Protein 3JV6 (pdb70)

GO terms:
  GO:0000978 RNA polymerase II cis-regulatory region sequence-specific DNA binding (F, IDA)
  GO:0045892 negative regulation of DNA-templated transcription (P, IDA)
  GO:0032922 circadian regulation of 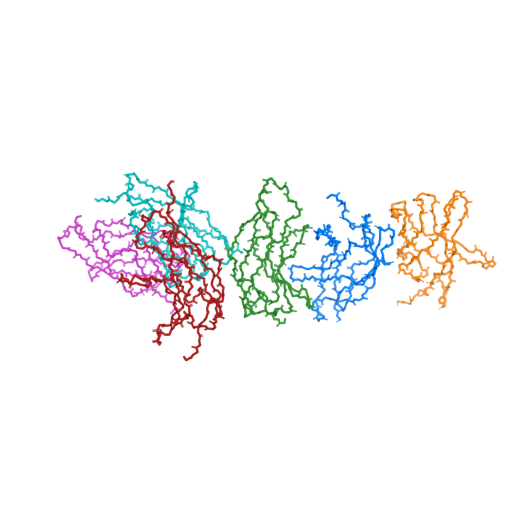gene expression (P, IMP)
  GO:0005515 protein binding (F, IPI)
  GO:0005634 nucleus (C, IDA)
  GO:0038061 non-canonical NF-kappaB signal transduction (P, IDA)
  GO:0005829 cytosol (C, IDA)
  GO:0003677 DNA binding (F, IDA)
  GO:0003700 DNA-binding transcription factor activity (F, IDA)
  GO:0042088 T-helper 1 type immune response (P, IMP)
  GO:0043011 myeloid dendritic cell differentiation (P, IMP)
  GO:0045063 T-helper 1 cell differentiation (P, IMP)
  GO:0019882 antigen processing and presentation (P, IMP)
  GO:0042802 identical protein binding (F, IPI)
  GO:0045202 synapse (C, IDA)
  GO:0045202 synapse (C, IEP)

B-factor: mean 74.11, std 22.83, range [18.7, 140.0]

CATH classification: 2.60.40.10

Sequence (621 aa):
TSELRICRINKESGPCTGGEELYLLCDKVQKEDISVVFSTASWEGRADFSQADVHRQIAIVFKTPPYEDLEISEPVTVNVFLQRLTDGVCSEPLPFTYLPRASNLKISRMDKTAGSVRGGDEVYLLCDKVQKDDIEVRFYEDDENGWQAFGDFSPTDVHKQYAIVFRTPPYHKMKIERPVTVFLQLKRKRGGDVSDSKQFTYYPVVEDTSELRICRINKESGPCTGGEELYLLCDKVQKEDISVVFSTASWEGRADFSQADVHRQIAIVFKTPPYEDLEISEPVTVNVFLQRLTDGVCSEPLPFTYLPRASNLKISRMDKTAGSVRGGDEVYLLCDKVQKDDIEVRFYEDDENGWQAFGDFSPTDVHKQYAIVFRTPPYHKMKIERPVTVFLQLKRKRGGDVSDSKQFTYYPVVETSELRICRINKESGPCTGGEELYLLCDKVQKEDISVVFSTASWEGRADFSQADVHRQIAIVFKTPPYEDLEISEPVTVNVFLQRLTDGVCSEPLPFTYLPRASNLKISRMDKTAGSVRGGDEVYLLCDKVQKDDIEVRFYEDDENGWQAFGDFSPTDVHKQYAIVFRTPPYHKMKIERPVTVFLQLKRKRGGDVSDSKQFTYYPVV

Foldseek 3Di:
DDDFFWPDKPDAEEALQWFAKIKTFIPADQLVWKWKWKDDPPDIDTWDDHSVQCPPRTMGITIGDHHPDNADDAKAKTWIWMATDVHRDIHGTDIHIHDHD/DDAKAWDDKQDFEEALQWFAKIKTFIAFDQLPFKWKKKFAPDPVTDIDTWADHSVQCPPRTMGITITHHHPDQQDDAWDKIWMWMATNVPRHTYPIDMHIHGHPDDD/DDAFEWDDKPAAEEALQWFAKIKTFIDADQLVWKWKWKDDPPDIDTWDAHSVQCPPRTMGITIGDHHPDLADDAKAKTWMWMATRVVRDIHHTDIHIHDHD/DDAKAWDDKPDQEDALQKFDKMKTFIAFDQLVFKWKKWFADDDVTDIDTWDDHSVQAPPRTIGITMTHHHPPLADDAKDKTWMWMATNPPGHTYPIDIHIHGRDDD/DDAFFWDDKPAAEEALQKFAKIKTFIDADQLVWKWKWKDDPPDIDTWDDHSVQCPPRTMGITIGDHHPDNADPAKAKIWIWMATRVVRDIHGTDIHIHDHD/DDAKEWDDKQDFEEALQWFAKIKTFIAFDQLPFKWKKKAAPDDVRDIDTWDDHSVQCPPRTMHITITHHHPDQQDDAWDKIWMWMATNVPRHTYPIDMHIHGHDD

Radius of gyration: 36.07 Å; Cα contacts (8 Å, |Δi|>4): 1555; chains: 6; bounding box: 84×68×112 Å

Secondary structure (DSSP, 8-state):
-----EEEES-SEEETT---EEEEEESS--TTS-EEEEE-SS-EEE-B--GGG-GGGSEEEEEPPPPS-TT-SS-EEEEEEEE-SSS--B---EEEEEE--/-PPB-EEEES-SEEETT---EEEEEESS--TTTEEEEEE-TTTT--EEE-B--GGGEETTTEEEEEPPPPS-SS-SS-EEEEEEEEESSS--BB--EEEEEE-----/-----EEEES-SEEETT---EEEEEES---TTS-EEEEE-SS-EEE-B--GGGBGGGSEEEEEPPPPS-TT-SS-EEEEEEEE-SSS--B---EEEEEE--/-----EEEES-SEEESS---EEEEEES---TTTEEEEEE--SSS--EEE-B--STTEETTTEEEEEPPPPS-SS-SS-EEEEEEEEESSS--B---EEEEEE----/-----EEEES-SEEETT---EEEEEESS--TTS-EEEEE-SS-EEE-B--GGG-GGGSEEEEEPPPPS-S--SS-EEEEEEEE-SSS--B---EEEEEE--/-PPB-EEEES-SEEETT---EEEEEES---TTTEEEEEE-SSSS--EEE-B--GGGEETTTEEEEEPPPPS-S--SS-EEEEEEEEESSS--BB--EEEEEEPP-

Nearest PDB structures (foldseek):
  3jv6-assembly3_E  TM=1.010E+00  e=1.784E-20  Mus musculus
  1k3z-assembly1_B  TM=9.871E-01  e=4.306E-15  Mus musculus
  1ikn-assembly1_A  TM=9.882E-01  e=6.979E-15  Mus musculus
  1nfi-assembly1_A  TM=9.845E-01  e=1.016E-14  Homo sapiens
  8u9l-assembly4_O  TM=9.820E-01  e=1.647E-14  Mus musculus

Solvent-accessible surface area: 32705 Å² total; per-residue (Å²): 190,78,114,20,109,10,54,79,28,24,93,133,47,3,52,0,71,15,42,38,74,0,10,0,5,0,26,147,11,87,118,99,14,11,11,0,0,0,9,46,103,58,9,20,10,96,11,104,43,61,100,92,32,12,20,89,66,3,1,0,5,3,100,2,12,74,24,86,62,84,150,23,96,121,79,35,88,4,67,0,23,0,8,40,109,113,57,12,17,11,9,128,67,59,96,2,31,0,55,45,228,147,53,128,11,108,2,32,84,27,27,85,72,47,3,10,0,149,16,33,35,47,1,10,1,2,0,31,90,5,87,99,81,36,5,30,0,37,1,18,21,122,86,168,102,47,32,94,17,84,9,106,41,60,62,119,34,12,26,99,63,47,2,0,7,4,114,2,11,69,15,93,116,80,182,13,145,172,84,35,69,0,85,0,18,0,56,50,133,213,52,36,76,69,2,136,42,89,119,3,33,0,101,31,56,111,149,200,168,72,105,21,80,0,28,27,28,27,84,95,53,4,57,0,68,16,38,40,75,0,9,1,2,0,30,108,11,92,102,105,15,11,10,0,0,0,12,41,109,51,9,15,9,94,11,102,41,63,92,94,34,11,18,94,69,0,2,0,5,3,99,3,11,71,25,82,67,89,151,23,98,125,76,39,89,4,61,1,22,0,7,30,106,111,47,12,23,13,8,119,59,11,63,2,38,1,55,38,220,137,78,122,13,105,4,34,88,20,27,71,79,37,14,34,0,83,23,29,43,53,0,6,0,2,0,31,104,8,117,113,87,28,6,38,0,42,0,24,31,119,90,169,105,50,39,89,21,84,8,104,47,36,60,62,23,11,24,98,72,40,2,0,3,2,47,3,12,72,17,93,123,93,176,21,154,184,77,36,68,1,82,0,14,0,56,32,131,218,61,30,68,66,2,124,44,81,121,0,22,0,107,40,56,129,206,158,80,103,24,115,9,56,76,29,29,96,134,49,3,50,0,66,17,46,43,74,0,6,0,1,0,20,125,10,92,113,107,24,12,14,0,0,0,12,42,119,102,39,97,12,111,11,105,45,59,108,96,38,10,15,97,62,0,1,0,5,2,109,3,12,71,20,102,60,88,149,24,101,130,77,38,90,4,69,0,28,0,30,34,108,114,73,31,65,57,17,127,65,43,103,2,35,0,59,42,226,146,69,132,10,116,5,38,88,24,28,86,71,28,11,37,0,158,10,35,36,53,1,8,1,1,0,34,97,1,98,112,61,27,9,29,1,43,0,31,27,126,82,169,87,49,13,77,16,45,7,102,40,53,49,121,35,10,20,98,71,39,2,0,5,3,114,3,12,72,17,63,112,85,185,18,139,173,69,38,67,3,80,0,15,0,28,38,50,53,16,19,73,64,2,136,41,86,112,2,24,0,112,36,82,193

Structure (mmCIF, N/CA/C/O backbone):
data_3JV6
#
_entry.id   3JV6
#
_cell.length_a   126.335
_cell.length_b   141.144
_cell.length_c   168.986
_cell.angle_alpha   90.000
_cell.angle_beta   90.000
_cell.angle_gamma   90.000
#
_symmetry.space_group_name_H-M   'I 2 2 2'
#
loop_
_entity.id
_entity.type
_entity.pdbx_description
1 polymer 'Transcription factor RelB'
2 polymer 'Nuclear factor NF-kappa-B p100 subunit'
3 non-polymer 'SULFATE ION'
4 water water
#
loop_
_atom_site.group_PDB
_atom_site.id
_atom_site.type_symbol
_atom_site.label_atom_id
_atom_site.label_alt_id
_atom_site.label_comp_id
_atom_site.label_asym_id
_atom_site.label_entity_id
_atom_site.label_seq_id
_atom_site.pdbx_PDB_ins_code
_atom_site.Cartn_x
_atom_site.Cartn_y
_atom_site.Cartn_z
_atom_site.occupancy
_atom_site.B_iso_or_equiv
_atom_site.auth_seq_id
_atom_site.auth_comp_id
_atom_site.auth_asym_id
_atom_site.auth_atom_id
_atom_site.pdbx_PDB_model_num
ATOM 1 N N . THR A 1 1 ? 56.125 14.559 37.957 1.00 114.23 278 THR A N 1
ATOM 2 C CA . THR A 1 1 ? 56.971 13.486 37.391 1.00 117.29 278 THR A CA 1
ATOM 3 C C . THR A 1 1 ? 57.791 13.834 36.143 1.00 115.10 278 THR A C 1
ATOM 4 O O . THR A 1 1 ? 58.785 13.164 35.877 1.00 113.64 278 THR A O 1
ATOM 8 N N . SER A 1 2 ? 57.406 14.872 35.398 1.00 112.61 279 SER A N 1
ATOM 9 C CA . SER A 1 2 ? 58.200 15.297 34.255 1.00 109.67 279 SER A CA 1
ATOM 10 C C . SER A 1 2 ? 58.434 16.808 34.234 1.00 105.43 279 SER A C 1
ATOM 11 O O . SER A 1 2 ? 57.588 17.597 34.656 1.00 99.60 279 SER A O 1
ATOM 14 N N . GLU 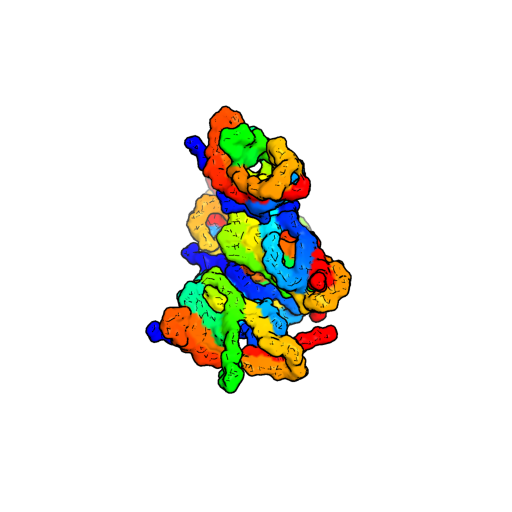A 1 3 ? 59.592 17.213 33.729 1.00 104.13 280 GLU A N 1
ATOM 15 C CA . GLU A 1 3 ? 59.953 18.634 33.674 1.00 102.19 280 GLU A CA 1
ATOM 16 C C . GLU A 1 3 ? 59.176 19.482 32.662 1.00 88.54 280 GLU A C 1
ATOM 17 O O . GLU A 1 3 ? 59.019 19.106 31.507 1.00 92.52 280 GLU A O 1
ATOM 23 N N . LEU A 1 4 ? 58.709 20.640 33.110 1.00 66.83 281 LEU A N 1
ATOM 24 C CA . LEU A 1 4 ? 57.978 21.563 32.252 1.00 54.19 281 LEU A CA 1
ATOM 25 C C . LEU A 1 4 ? 58.685 22.904 32.364 1.00 54.65 281 LEU A C 1
ATOM 26 O O . LEU A 1 4 ? 58.714 23.491 33.435 1.00 55.04 281 LEU A O 1
ATOM 31 N N . ARG A 1 5 ? 59.241 23.401 31.266 1.00 54.96 282 ARG A N 1
ATOM 32 C CA . ARG A 1 5 ? 59.969 24.657 31.342 1.00 54.38 282 ARG A CA 1
ATOM 33 C C . ARG A 1 5 ? 60.176 25.360 30.006 1.00 57.77 282 ARG A C 1
ATOM 34 O O . ARG A 1 5 ? 60.407 24.720 28.981 1.00 60.15 282 ARG A O 1
ATOM 42 N N . ILE A 1 6 ? 60.104 26.685 30.029 1.00 54.46 283 ILE A N 1
ATOM 43 C CA . ILE A 1 6 ? 60.301 27.493 28.829 1.00 50.28 283 ILE A CA 1
ATOM 44 C C . ILE A 1 6 ? 61.734 28.004 28.868 1.00 54.67 283 ILE A C 1
ATOM 45 O O . ILE A 1 6 ? 62.170 28.519 29.897 1.00 62.51 283 ILE A O 1
ATOM 50 N N . CYS A 1 7 ? 62.478 27.864 27.774 1.00 50.23 284 CYS A N 1
ATOM 51 C CA . CYS A 1 7 ? 63.852 28.344 27.782 1.00 49.17 284 CYS A CA 1
ATOM 52 C C . CYS A 1 7 ? 64.009 29.707 27.128 1.00 47.65 284 CYS A C 1
ATOM 53 O O . CYS A 1 7 ? 64.998 30.396 27.379 1.00 62.46 284 CYS A O 1
ATOM 56 N N . ARG A 1 8 ? 63.040 30.105 26.306 1.00 45.88 285 ARG A N 1
ATOM 57 C CA . ARG A 1 8 ? 63.057 31.432 25.674 1.00 50.55 285 ARG A CA 1
ATOM 58 C C . ARG A 1 8 ? 61.963 31.657 24.631 1.00 50.12 285 ARG A C 1
ATOM 59 O O . ARG A 1 8 ? 61.402 30.708 24.082 1.00 56.21 285 ARG A O 1
ATOM 67 N N . ILE A 1 9 ? 61.655 32.928 24.379 1.00 43.01 286 ILE A N 1
ATOM 68 C CA . ILE A 1 9 ? 60.606 33.308 23.435 1.00 49.63 286 ILE A CA 1
ATOM 69 C C . ILE A 1 9 ? 61.113 34.407 22.484 1.00 52.30 286 ILE A C 1
ATOM 70 O O . ILE A 1 9 ? 61.659 35.428 22.922 1.00 47.51 286 ILE A O 1
ATOM 75 N N . ASN A 1 10 ? 60.935 34.185 21.181 1.00 51.63 287 ASN A N 1
ATOM 76 C CA . ASN A 1 10 ? 61.425 35.116 20.165 1.00 54.81 287 ASN A CA 1
ATOM 77 C C . ASN A 1 10 ? 60.978 36.579 20.267 1.00 58.61 287 ASN A C 1
ATOM 78 O O . ASN A 1 10 ? 61.552 37.443 19.611 1.00 59.98 287 ASN A O 1
ATOM 83 N N . LYS A 1 11 ? 59.976 36.869 21.090 1.00 59.83 288 LYS A N 1
ATOM 84 C CA . LYS A 1 11 ? 59.509 38.245 21.243 1.00 62.78 288 LYS A CA 1
ATOM 85 C C . LYS A 1 11 ? 59.069 38.513 22.672 1.00 66.91 288 LYS A C 1
ATOM 86 O O . LYS A 1 11 ? 58.745 37.579 23.404 1.00 69.27 288 LYS A O 1
ATOM 92 N N . GLU A 1 12 ? 59.072 39.780 23.078 1.00 67.70 289 GLU A N 1
ATOM 93 C CA . GLU A 1 12 ? 58.660 40.114 24.436 1.00 77.71 289 GLU A CA 1
ATOM 94 C C . GLU A 1 12 ? 57.500 41.112 24.533 1.00 76.06 289 GLU A C 1
ATOM 95 O O . GLU A 1 12 ? 56.922 41.311 25.608 1.00 80.07 289 GLU A O 1
ATOM 101 N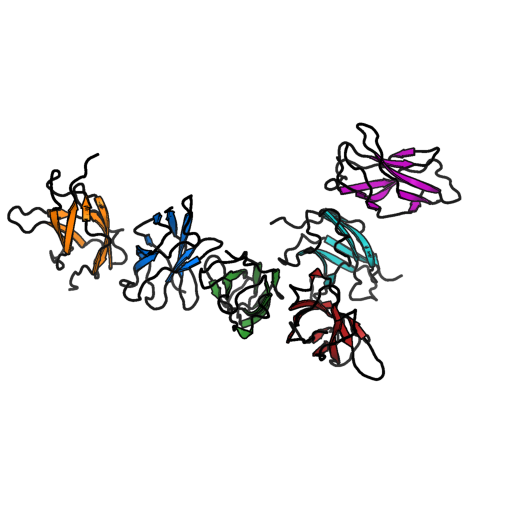 N . SER A 1 13 ? 57.145 41.723 23.409 1.00 64.27 290 SER A N 1
ATOM 102 C CA . SER A 1 13 ? 56.028 42.660 23.382 1.00 63.55 290 SER A CA 1
ATOM 103 C C . SER A 1 13 ? 55.150 42.317 22.188 1.00 67.17 290 SER A C 1
ATOM 104 O O . SER A 1 13 ? 55.555 41.556 21.314 1.00 70.93 290 SER A O 1
ATOM 107 N N . GLY A 1 14 ? 53.952 42.882 22.146 1.00 80.08 291 GLY A N 1
ATOM 108 C CA . GLY A 1 14 ? 53.054 42.608 21.040 1.00 86.04 291 GLY A CA 1
ATOM 109 C C . GLY A 1 14 ? 51.715 43.290 21.237 1.00 87.56 291 GLY A C 1
ATOM 110 O O . GLY A 1 14 ? 51.322 43.571 22.372 1.00 95.94 291 GLY A O 1
ATOM 111 N N . PRO A 1 15 ? 50.980 43.563 20.149 1.00 74.96 292 PRO A N 1
ATOM 112 C CA . PRO A 1 15 ? 49.674 44.221 20.226 1.00 67.15 292 PRO A CA 1
ATOM 113 C C . PRO A 1 15 ? 48.568 43.393 20.895 1.00 68.97 292 PRO A C 1
ATOM 114 O O . PRO A 1 15 ? 48.410 42.197 20.622 1.00 66.72 292 PRO A O 1
ATOM 118 N N . CYS A 1 16 ? 47.817 44.064 21.770 1.00 71.88 293 CYS A N 1
ATOM 119 C CA . CYS A 1 16 ? 46.705 43.490 22.531 1.00 68.23 293 CYS A CA 1
ATOM 120 C C . CYS A 1 16 ? 45.675 42.789 21.658 1.00 63.83 293 CYS A C 1
ATOM 121 O O . CYS A 1 16 ? 44.924 41.937 22.130 1.00 59.38 293 CYS A O 1
ATOM 124 N N . THR A 1 17 ? 45.634 43.163 20.386 1.00 59.82 294 THR A N 1
ATOM 125 C CA . THR A 1 17 ? 44.697 42.564 19.447 1.00 60.75 294 THR A CA 1
ATOM 126 C C . THR A 1 17 ? 44.924 41.052 19.347 1.00 59.52 294 THR A C 1
ATOM 127 O O . THR A 1 17 ? 44.011 40.302 18.999 1.00 61.49 294 THR A O 1
ATOM 131 N N . GLY A 1 18 ? 46.142 40.615 19.658 1.00 58.60 295 GLY A N 1
ATOM 132 C CA . GLY A 1 18 ? 46.470 39.202 19.601 1.00 56.67 295 GLY A CA 1
ATOM 133 C C . GLY A 1 18 ? 46.617 38.661 18.186 1.00 58.58 295 GLY A C 1
ATOM 134 O O . GLY A 1 18 ? 46.555 39.416 17.213 1.00 50.12 295 GLY A O 1
ATOM 135 N N . GLY A 1 19 ? 46.816 37.348 18.075 1.00 62.21 296 GLY A N 1
ATOM 136 C CA . GLY A 1 19 ? 46.963 36.705 16.780 1.00 65.35 296 GLY A CA 1
ATOM 137 C C . GLY A 1 19 ? 48.367 36.754 16.197 1.00 69.68 296 GLY A C 1
ATOM 138 O O . GLY A 1 19 ? 48.581 36.316 15.069 1.00 72.20 296 GLY A O 1
ATOM 139 N N . GLU A 1 20 ? 49.317 37.280 16.968 1.00 73.82 297 GLU A N 1
ATOM 140 C CA . GLU A 1 20 ? 50.711 37.408 16.545 1.00 73.64 297 GLU A CA 1
ATOM 141 C C . GLU A 1 20 ? 51.421 36.065 16.642 1.00 73.42 297 GLU A C 1
ATOM 142 O O . GLU A 1 20 ? 51.132 35.278 17.542 1.00 72.10 297 GLU A O 1
ATOM 148 N N . GLU A 1 21 ? 52.352 35.801 15.725 1.00 73.91 298 GLU A N 1
ATOM 149 C CA . GLU A 1 21 ? 53.068 34.529 15.737 1.00 70.85 298 GLU A CA 1
ATOM 150 C C . GLU A 1 21 ? 54.361 34.583 16.519 1.00 66.64 298 GLU A C 1
ATOM 151 O O . GLU A 1 21 ? 55.175 35.486 16.326 1.00 64.50 298 GLU A O 1
ATOM 157 N N . LEU A 1 22 ? 54.546 33.595 17.391 1.00 61.22 299 LEU A N 1
ATOM 158 C CA . LEU A 1 22 ? 55.743 33.510 18.216 1.00 54.90 299 LEU A CA 1
ATOM 159 C C . LEU A 1 22 ? 56.355 32.123 18.203 1.00 59.17 299 LEU A C 1
ATOM 160 O O . LEU A 1 22 ? 55.694 31.127 17.900 1.00 66.22 299 LEU A O 1
ATOM 165 N N . TYR A 1 23 ? 57.631 32.085 18.558 1.00 55.17 300 TYR A N 1
ATOM 166 C CA . TYR A 1 23 ? 58.413 30.865 18.635 1.00 51.61 300 TYR A CA 1
ATOM 167 C C . TYR A 1 23 ? 58.886 30.726 20.082 1.00 48.27 300 TYR A C 1
ATOM 168 O O . TYR A 1 23 ? 59.319 31.704 20.695 1.00 41.70 300 TYR A O 1
ATOM 177 N N . LEU A 1 24 ? 58.792 29.527 20.643 1.00 43.88 301 LEU A N 1
ATOM 178 C CA . LEU A 1 24 ? 59.287 29.332 22.001 1.00 45.29 301 LEU A CA 1
ATOM 179 C C . LEU A 1 24 ? 60.028 28.003 22.135 1.00 52.17 301 LEU A C 1
ATOM 180 O O . LEU A 1 24 ? 59.580 26.969 21.622 1.00 56.76 301 LEU A O 1
ATOM 185 N N . LEU A 1 25 ? 61.182 28.044 22.798 1.00 52.95 302 LEU A N 1
ATOM 186 C CA . LEU A 1 25 ? 61.983 26.848 23.024 1.00 51.76 302 LEU A CA 1
ATOM 187 C C . LEU A 1 25 ? 61.665 26.364 24.430 1.00 47.42 302 LEU A C 1
ATOM 188 O O . LEU A 1 25 ? 61.548 27.165 25.354 1.00 56.49 302 LEU A O 1
ATOM 193 N N . CYS A 1 26 ? 61.533 25.054 24.591 1.00 41.76 303 CYS A N 1
ATOM 194 C CA . CYS A 1 26 ? 61.191 24.471 25.883 1.00 46.61 303 CYS A CA 1
ATOM 195 C C . CYS A 1 26 ? 61.836 23.111 26.016 1.00 44.43 303 CYS A C 1
ATOM 196 O O . CYS A 1 26 ? 62.422 22.620 25.063 1.00 53.31 303 CYS A O 1
ATOM 199 N N . ASP A 1 27 ? 61.738 22.499 27.192 1.00 51.95 304 ASP A N 1
ATOM 200 C CA . ASP A 1 27 ? 62.301 21.165 27.368 1.00 62.11 304 ASP A CA 1
ATOM 201 C C . ASP A 1 27 ? 61.255 20.207 26.830 1.00 62.86 304 ASP A C 1
ATOM 202 O O . ASP A 1 27 ? 60.089 20.576 26.712 1.00 58.06 304 ASP A O 1
ATOM 207 N N . LYS A 1 28 ? 61.671 18.991 26.491 1.00 66.88 305 LYS A N 1
ATOM 208 C CA . LYS A 1 28 ? 60.764 17.982 25.940 1.00 66.17 305 LYS A CA 1
ATOM 209 C C . LYS A 1 28 ? 59.326 18.008 26.471 1.00 62.00 305 LYS A C 1
ATOM 210 O O . LYS A 1 28 ? 59.098 17.947 27.678 1.00 54.54 305 LYS A O 1
ATOM 216 N N . VAL A 1 29 ? 58.364 18.083 25.553 1.00 58.19 306 VAL A N 1
ATOM 217 C CA . VAL A 1 29 ? 56.943 18.087 25.899 1.00 53.31 306 VAL A CA 1
ATOM 218 C C . VAL A 1 29 ? 56.230 17.096 24.978 1.00 61.54 306 VAL A C 1
ATOM 219 O O . VAL A 1 29 ? 56.865 16.484 24.120 1.00 70.35 306 VAL A O 1
ATOM 223 N N . GLN A 1 30 ? 54.920 16.937 25.155 1.00 62.16 307 GLN A N 1
ATOM 224 C CA . GLN A 1 30 ? 54.135 16.026 24.321 1.00 66.48 307 GLN A CA 1
ATOM 225 C C . GLN A 1 30 ? 53.177 16.817 23.443 1.00 68.12 307 GLN A C 1
ATOM 226 O O . GLN A 1 30 ? 52.248 17.434 23.958 1.00 79.38 307 GLN A O 1
ATOM 232 N N . LYS A 1 31 ? 53.388 16.797 22.131 1.00 62.89 308 LYS A N 1
ATOM 233 C CA . LYS A 1 31 ? 52.530 17.542 21.211 1.00 63.06 308 LYS A CA 1
ATOM 234 C C . LYS A 1 31 ? 51.036 17.306 21.464 1.00 64.41 308 LYS A C 1
ATOM 235 O O . LYS A 1 31 ? 50.205 18.155 21.137 1.00 64.69 308 LYS A O 1
ATOM 241 N N . GLU A 1 32 ? 50.694 16.162 22.053 1.00 61.53 309 GLU A N 1
ATOM 242 C CA . GLU A 1 32 ? 49.292 15.834 22.309 1.00 64.26 309 GLU A CA 1
ATOM 243 C C . GLU A 1 32 ? 48.851 16.092 23.749 1.00 67.82 309 GLU A C 1
ATOM 244 O O . GLU A 1 32 ? 47.809 15.598 24.185 1.00 63.75 309 GLU A O 1
ATOM 250 N N . ASP A 1 33 ? 49.629 16.873 24.482 1.00 73.25 310 ASP A N 1
ATOM 251 C CA . ASP A 1 33 ? 49.309 17.165 25.871 1.00 70.84 310 ASP A CA 1
ATOM 252 C C . ASP A 1 33 ? 50.091 18.392 26.314 1.00 66.53 310 ASP A C 1
ATOM 253 O O . ASP A 1 33 ? 50.867 18.347 27.272 1.00 64.99 310 ASP A O 1
ATOM 258 N N . ILE A 1 34 ? 49.878 19.497 25.610 1.00 58.43 311 ILE A N 1
ATOM 259 C CA . ILE A 1 34 ? 50.597 20.715 25.934 1.00 58.62 311 ILE A CA 1
ATOM 260 C C . ILE A 1 34 ? 49.824 21.930 25.442 1.00 57.10 311 ILE A C 1
ATOM 261 O O . ILE A 1 34 ? 49.072 21.831 24.466 1.00 49.11 311 ILE A O 1
ATOM 266 N N . SER A 1 35 ? 50.019 23.066 26.118 1.00 52.97 312 SER A N 1
ATOM 267 C CA . SER A 1 35 ? 49.343 24.320 25.769 1.00 51.51 312 SER A CA 1
ATOM 268 C C . SER A 1 35 ? 50.076 25.532 26.315 1.00 50.98 312 SER A C 1
ATOM 269 O O . SER A 1 35 ? 50.652 25.481 27.402 1.00 55.54 312 SER A O 1
ATOM 272 N N . VAL A 1 36 ? 50.052 26.622 25.559 1.00 54.42 313 VAL A N 1
ATOM 273 C CA . VAL A 1 36 ? 50.696 27.850 26.001 1.00 52.76 313 VAL A CA 1
ATOM 274 C C . VAL A 1 36 ? 49.595 28.740 26.548 1.00 56.84 313 VAL A C 1
ATOM 275 O O . VAL A 1 36 ? 48.574 28.937 25.883 1.00 57.85 313 VAL A O 1
ATOM 279 N N . VAL A 1 37 ? 49.809 29.272 27.754 1.00 56.98 314 VAL A N 1
ATOM 280 C CA . VAL A 1 37 ? 48.831 30.127 28.425 1.00 47.81 314 VAL A CA 1
ATOM 281 C C . VAL A 1 37 ? 49.352 31.516 28.780 1.00 50.81 314 VAL A C 1
ATOM 282 O O . VAL A 1 37 ? 50.388 31.652 29.437 1.00 53.23 314 VAL A O 1
ATOM 286 N N . PHE A 1 38 ? 48.621 32.541 28.356 1.00 50.95 315 PHE A N 1
ATOM 287 C CA . PHE A 1 38 ? 48.972 33.925 28.671 1.00 60.47 315 PHE A CA 1
ATOM 288 C C . PHE A 1 38 ? 48.021 34.315 29.801 1.00 67.23 315 PHE A C 1
ATOM 289 O O . PHE A 1 38 ? 46.831 34.007 29.722 1.00 71.94 315 PHE A O 1
ATOM 297 N N . SER A 1 39 ? 48.512 34.988 30.842 1.00 68.70 316 SER A N 1
ATOM 298 C CA . SER A 1 39 ? 47.620 35.340 31.948 1.00 68.00 316 SER A CA 1
ATOM 299 C C . SER A 1 39 ? 48.024 36.431 32.940 1.00 65.96 316 SER A C 1
ATOM 300 O O . SER A 1 39 ? 49.185 36.819 33.048 1.00 60.61 316 SER A O 1
ATOM 303 N N . THR A 1 40 ? 47.013 36.898 33.670 1.00 71.24 317 THR A N 1
ATOM 304 C CA . THR A 1 40 ? 47.153 37.892 34.727 1.00 73.35 317 THR A CA 1
ATOM 305 C C . THR A 1 40 ? 46.458 37.271 35.934 1.00 73.96 317 THR A C 1
ATOM 306 O O . THR A 1 40 ? 46.095 36.094 35.908 1.00 72.97 317 THR A O 1
ATOM 310 N N . ALA A 1 41 ? 46.265 38.045 36.990 1.00 74.49 318 ALA A N 1
ATOM 311 C CA . ALA A 1 41 ? 45.611 37.507 38.172 1.00 71.28 318 ALA A CA 1
ATOM 312 C C . ALA A 1 41 ? 44.101 37.413 37.973 1.00 69.00 318 ALA A C 1
ATOM 313 O O . ALA A 1 41 ? 43.424 36.643 38.658 1.00 64.77 318 ALA A O 1
ATOM 315 N N . SER A 1 42 ? 43.592 38.189 37.018 1.00 67.62 319 SER A N 1
ATOM 316 C CA . SER A 1 42 ? 42.165 38.240 36.717 1.00 70.67 319 SER A CA 1
ATOM 317 C C . SER A 1 42 ? 41.766 37.562 35.405 1.00 73.12 319 SER A C 1
ATOM 318 O O . SER A 1 42 ? 40.645 37.067 35.264 1.00 64.36 319 SER A O 1
ATOM 321 N N . TRP A 1 43 ? 42.686 37.546 34.447 1.00 83.18 320 TRP A N 1
ATOM 322 C CA . TRP A 1 43 ? 42.412 36.969 33.140 1.00 82.50 320 TRP A CA 1
ATOM 323 C C . TRP A 1 43 ? 43.220 35.701 32.850 1.00 78.56 320 TRP A C 1
ATOM 324 O O . TRP A 1 43 ? 43.977 35.226 33.699 1.00 78.33 320 TRP A O 1
ATOM 335 N N . GLU A 1 44 ? 43.042 35.147 31.654 1.00 70.68 321 GLU A N 1
ATOM 336 C CA . GLU A 1 44 ? 43.747 33.938 31.256 1.00 66.49 321 GLU A CA 1
ATOM 337 C C . GLU A 1 44 ? 43.333 33.485 29.854 1.00 68.48 321 GLU A C 1
ATOM 338 O O . GLU A 1 44 ? 42.241 32.947 29.661 1.00 60.06 321 GLU A O 1
ATOM 344 N N . GLY A 1 45 ? 44.207 33.710 28.876 1.00 77.37 322 GLY A N 1
ATOM 345 C CA . GLY A 1 45 ? 43.920 33.305 27.510 1.00 80.20 322 GLY A CA 1
ATOM 346 C C . GLY A 1 45 ? 44.859 32.199 27.058 1.00 70.12 322 GLY A C 1
ATOM 347 O O . GLY A 1 45 ? 46.027 32.175 27.439 1.00 74.02 322 GLY A O 1
ATOM 348 N N . ARG A 1 46 ? 44.356 31.282 26.240 1.00 52.56 323 ARG A N 1
ATOM 349 C CA . ARG A 1 46 ? 45.157 30.163 25.753 1.00 50.74 323 ARG A CA 1
ATOM 350 C C . ARG A 1 46 ? 45.632 30.393 24.315 1.00 51.20 323 ARG A C 1
ATOM 351 O O . ARG A 1 46 ? 44.821 30.669 23.431 1.00 50.96 323 ARG A O 1
ATOM 359 N N . ALA A 1 47 ? 46.941 30.273 24.082 1.00 57.06 324 ALA A N 1
ATOM 360 C CA . ALA A 1 47 ? 47.518 30.493 22.752 1.00 57.85 324 ALA A CA 1
ATOM 361 C C . ALA A 1 47 ? 47.004 29.473 21.749 1.00 63.92 324 ALA A C 1
ATOM 362 O O . ALA A 1 47 ? 46.614 28.362 22.122 1.00 61.61 324 ALA A O 1
ATOM 364 N N . ASP A 1 48 ? 47.021 29.855 20.475 1.00 70.89 325 ASP A N 1
ATOM 365 C CA . ASP A 1 48 ? 46.537 28.993 19.400 1.00 76.83 325 ASP A CA 1
ATOM 366 C C . ASP A 1 48 ? 47.643 28.375 18.531 1.00 75.19 325 ASP A C 1
ATOM 367 O O . ASP A 1 48 ? 48.444 29.089 17.914 1.00 66.83 325 ASP A O 1
ATOM 372 N N . PHE A 1 49 ? 47.672 27.041 18.491 1.00 71.76 326 PHE A N 1
ATOM 373 C CA . PHE A 1 49 ? 48.646 26.292 17.693 1.00 67.91 326 PHE A CA 1
ATOM 374 C C . PHE A 1 49 ? 48.227 24.829 17.525 1.00 64.41 326 PHE A C 1
ATOM 375 O O . PHE A 1 49 ? 47.512 24.284 18.366 1.00 67.89 326 PHE A O 1
ATOM 383 N N . SER A 1 50 ? 48.690 24.202 16.445 1.00 64.94 327 SER A N 1
ATOM 384 C CA . SER A 1 50 ? 48.377 22.805 16.137 1.00 71.23 327 SER A CA 1
ATOM 385 C C . SER A 1 50 ? 49.461 21.846 16.609 1.00 65.72 327 SER A C 1
ATOM 386 O O . SER A 1 50 ? 50.606 22.250 16.792 1.00 68.48 327 SER A O 1
ATOM 389 N N . GLN A 1 51 ? 49.104 20.574 16.789 1.00 55.51 328 GLN A N 1
ATOM 390 C CA . GLN A 1 51 ? 50.075 19.570 17.221 1.00 58.93 328 GLN A CA 1
ATOM 391 C C . GLN A 1 51 ? 51.234 19.534 16.232 1.00 68.68 328 GLN A C 1
ATOM 392 O O . GLN A 1 51 ? 52.328 19.064 16.550 1.00 67.74 328 GLN A O 1
ATOM 398 N N . ALA A 1 52 ? 50.982 20.049 15.034 1.00 83.01 329 ALA A N 1
ATOM 399 C CA . ALA A 1 52 ? 51.988 20.101 13.981 1.00 83.33 329 ALA A CA 1
ATOM 400 C C . ALA A 1 52 ? 52.951 21.263 14.202 1.00 76.65 329 ALA A C 1
ATOM 401 O O . ALA A 1 52 ? 54.002 21.341 13.569 1.00 82.74 329 ALA A O 1
ATOM 403 N N . ASP A 1 53 ? 52.586 22.166 15.102 1.00 57.48 330 ASP A N 1
ATOM 404 C CA . ASP A 1 53 ? 53.424 23.315 15.390 1.00 52.76 330 ASP A CA 1
ATOM 405 C C . ASP A 1 53 ? 54.358 23.060 16.581 1.00 54.28 330 ASP A C 1
ATOM 406 O O . ASP A 1 53 ? 55.012 23.985 17.063 1.00 58.42 330 ASP A O 1
ATOM 411 N N . VAL A 1 54 ? 54.419 21.807 17.042 1.00 49.28 331 VAL A N 1
ATOM 412 C CA . VAL A 1 54 ? 55.283 21.419 18.162 1.00 45.75 331 VAL A CA 1
ATOM 413 C C . VAL A 1 54 ? 56.501 20.638 17.648 1.00 55.45 331 VAL A C 1
ATOM 414 O O . VAL A 1 54 ? 56.528 19.399 17.653 1.00 54.33 331 VAL A O 1
ATOM 418 N N . HIS A 1 55 ? 57.511 21.395 17.226 1.00 65.80 332 HIS A N 1
ATOM 419 C CA . HIS A 1 55 ? 58.753 20.868 16.667 1.00 61.67 332 HIS A CA 1
ATOM 420 C C . HIS A 1 55 ? 59.671 20.043 17.569 1.00 61.87 332 HIS A C 1
ATOM 421 O O . HIS A 1 55 ? 60.351 20.577 18.444 1.00 60.06 332 HIS A O 1
ATOM 428 N N . ARG A 1 56 ? 59.698 18.739 17.322 1.00 68.22 333 ARG A N 1
ATOM 429 C CA . ARG A 1 56 ? 60.545 17.803 18.059 1.00 71.21 333 ARG A CA 1
ATOM 430 C C . ARG A 1 56 ? 60.489 17.921 19.577 1.00 65.48 333 ARG A C 1
ATOM 431 O O . ARG A 1 56 ? 61.499 17.756 20.256 1.00 60.21 333 ARG A O 1
ATOM 439 N N . GLN A 1 57 ? 59.302 18.200 20.100 1.00 63.09 334 GLN A N 1
ATOM 440 C CA . GLN A 1 57 ? 59.091 18.313 21.540 1.00 62.24 334 GLN A CA 1
ATOM 441 C C . GLN A 1 57 ? 59.878 19.421 22.223 1.00 60.95 334 GLN A C 1
ATOM 442 O O . GLN A 1 57 ? 59.798 19.570 23.440 1.00 70.76 334 GLN A O 1
ATOM 448 N N . ILE A 1 58 ? 60.635 20.201 21.469 1.00 47.81 335 ILE A N 1
ATOM 449 C CA . ILE A 1 58 ? 61.427 21.227 22.115 1.00 38.29 335 ILE A CA 1
ATOM 450 C C . ILE A 1 58 ? 61.186 22.630 21.615 1.00 39.41 335 ILE A C 1
ATOM 451 O O . ILE A 1 58 ? 61.999 23.531 21.829 1.00 46.28 335 ILE A O 1
ATOM 456 N N . ALA A 1 59 ? 60.060 22.830 20.958 1.00 32.13 336 ALA A N 1
ATOM 457 C CA . ALA A 1 59 ? 59.750 24.156 20.461 1.00 39.07 336 ALA A CA 1
ATOM 458 C C . ALA A 1 59 ? 58.307 24.201 19.994 1.00 39.56 336 ALA A C 1
ATOM 459 O O . ALA A 1 59 ? 57.747 23.183 19.592 1.00 51.35 336 ALA A O 1
ATOM 461 N N . ILE A 1 60 ? 57.689 25.371 20.079 1.00 41.31 337 ILE A N 1
ATOM 462 C CA . ILE A 1 60 ? 56.301 25.504 19.663 1.00 46.50 337 ILE A CA 1
ATOM 463 C C . ILE A 1 60 ? 56.083 26.837 18.964 1.00 51.91 337 ILE A C 1
ATOM 464 O O . ILE A 1 60 ? 56.533 27.884 19.442 1.00 57.44 337 ILE A O 1
ATOM 469 N N . VAL A 1 61 ? 55.417 26.795 17.816 1.00 46.85 338 VAL A N 1
ATOM 470 C CA . VAL A 1 61 ? 55.114 28.021 17.096 1.00 53.74 338 VAL A CA 1
ATOM 471 C C . VAL A 1 61 ? 53.616 28.241 17.262 1.00 57.70 338 VAL A C 1
ATOM 472 O O . VAL A 1 61 ? 52.804 27.419 16.831 1.00 61.95 338 VAL A O 1
ATOM 476 N N . PHE A 1 62 ? 53.254 29.351 17.892 1.00 53.99 339 PHE A N 1
ATOM 477 C CA . PHE A 1 62 ? 51.851 29.644 18.139 1.00 53.77 339 PHE A CA 1
ATOM 478 C C . PHE A 1 62 ? 51.492 31.100 17.841 1.00 54.30 339 PHE A C 1
ATOM 479 O O . PHE A 1 62 ? 52.330 31.889 17.375 1.00 45.61 339 PHE A O 1
ATOM 487 N N . LYS A 1 63 ? 50.232 31.436 18.112 1.00 57.25 340 LYS A N 1
ATOM 488 C CA . LYS A 1 63 ? 49.721 32.790 17.934 1.00 57.03 340 LYS A CA 1
ATOM 489 C C . LYS A 1 63 ? 49.203 33.308 19.275 1.00 56.60 340 LYS A C 1
ATOM 490 O O . LYS A 1 63 ? 48.420 32.640 19.963 1.00 41.40 340 LYS A O 1
ATOM 496 N N . THR A 1 64 ? 49.655 34.500 19.651 1.00 56.03 341 THR A N 1
ATOM 497 C CA . THR A 1 64 ? 49.247 35.082 20.918 1.00 56.72 341 THR A CA 1
ATOM 498 C C . THR A 1 64 ? 47.756 35.330 20.969 1.00 57.98 341 THR A C 1
ATOM 499 O O . THR A 1 64 ? 47.174 35.865 20.032 1.00 57.20 341 THR A O 1
ATOM 503 N N . PRO A 1 65 ? 47.109 34.915 22.066 1.00 61.42 342 PRO A N 1
ATOM 504 C CA . PRO A 1 65 ? 45.667 35.137 22.176 1.00 61.57 342 PRO A CA 1
ATOM 505 C C . PRO A 1 65 ? 45.432 36.623 22.426 1.00 61.84 342 PRO A C 1
ATOM 506 O O . PRO A 1 65 ? 46.268 37.300 23.030 1.00 57.92 342 PRO A O 1
ATOM 510 N N . PRO A 1 66 ? 44.303 37.159 21.940 1.00 63.91 343 PRO A N 1
ATOM 511 C CA . PRO A 1 66 ? 44.015 38.579 22.152 1.00 63.82 343 PRO A CA 1
ATOM 512 C C . PRO A 1 66 ? 43.761 38.849 23.641 1.00 58.78 343 PRO A C 1
ATOM 513 O O . PRO A 1 66 ? 43.187 38.012 24.341 1.00 46.48 343 PRO A O 1
ATOM 517 N N . TYR A 1 67 ? 44.194 40.015 24.113 1.00 56.02 344 TYR A N 1
ATOM 518 C CA . TYR A 1 67 ? 44.035 40.396 25.510 1.00 64.74 344 TYR A CA 1
ATOM 519 C C . TYR A 1 67 ? 42.588 40.719 25.865 1.00 70.74 344 TYR A C 1
ATOM 520 O O . TYR A 1 67 ? 41.809 41.134 25.014 1.00 74.32 344 TYR A O 1
ATOM 529 N N . GLU A 1 68 ? 42.233 40.520 27.128 1.00 81.52 345 GLU A N 1
ATOM 530 C CA . GLU A 1 68 ? 40.882 40.791 27.615 1.00 89.88 345 GLU A CA 1
ATOM 531 C C . GLU A 1 68 ? 40.350 42.157 27.157 1.00 85.70 345 GLU A C 1
ATOM 532 O O . GLU A 1 68 ? 39.294 42.246 26.534 1.00 90.50 345 GLU A O 1
ATOM 538 N N . ASP A 1 69 ? 41.094 43.211 27.476 1.00 77.27 346 ASP A N 1
ATOM 539 C CA . ASP A 1 69 ? 40.728 44.579 27.129 1.00 73.21 346 ASP A CA 1
ATOM 540 C C . ASP A 1 69 ? 41.453 44.985 25.849 1.00 68.04 346 ASP A C 1
ATOM 541 O O . ASP A 1 69 ? 42.623 45.363 25.893 1.00 72.06 346 ASP A O 1
ATOM 546 N N . LEU A 1 70 ? 40.769 44.915 24.713 1.00 64.06 347 LEU A N 1
ATOM 547 C CA . LEU A 1 70 ? 41.391 45.278 23.440 1.00 63.08 347 LEU A CA 1
ATOM 548 C C . LEU A 1 70 ? 41.540 46.778 23.262 1.00 69.74 347 LEU A C 1
ATOM 549 O O . LEU A 1 70 ? 42.012 47.245 22.222 1.00 68.68 347 LEU A O 1
ATOM 554 N N . GLU A 1 71 ? 41.139 47.528 24.279 1.00 83.87 348 GLU A N 1
ATOM 555 C CA . GLU A 1 71 ? 41.201 48.975 24.220 1.00 90.51 348 GLU A CA 1
ATOM 556 C C . GLU A 1 71 ? 42.081 49.541 25.329 1.00 91.98 348 GLU A C 1
ATOM 557 O O . GLU A 1 71 ? 41.674 50.455 26.044 1.00 96.98 348 GLU A O 1
ATOM 563 N N . ILE A 1 72 ? 43.288 49.009 25.478 1.00 86.90 349 ILE A N 1
ATOM 564 C CA . ILE A 1 72 ? 44.171 49.508 26.524 1.00 85.76 349 ILE A CA 1
ATOM 565 C C . ILE A 1 72 ? 44.829 50.839 26.144 1.00 88.34 349 ILE A C 1
ATOM 566 O O . ILE A 1 72 ? 44.973 51.180 24.965 1.00 79.60 349 ILE A O 1
ATOM 571 N N . SER A 1 73 ? 45.205 51.595 27.169 1.00 90.76 350 SER A N 1
ATOM 572 C CA . SER A 1 73 ? 45.849 52.887 27.001 1.00 91.17 350 SER A CA 1
ATOM 573 C C . SER A 1 73 ? 47.323 52.702 27.285 1.00 92.69 350 SER A C 1
ATOM 574 O O . SER A 1 73 ? 48.181 53.230 26.580 1.00 85.56 350 SER A O 1
ATOM 577 N N . GLU A 1 74 ? 47.596 51.944 28.341 1.00 100.15 351 GLU A N 1
ATOM 578 C CA . GLU A 1 74 ? 48.956 51.649 28.760 1.00 104.99 351 GLU A CA 1
ATOM 579 C C . GLU A 1 74 ? 49.276 50.196 28.439 1.00 97.10 351 GLU A C 1
ATOM 580 O O . GLU A 1 74 ? 48.376 49.370 28.278 1.00 101.99 351 GLU A O 1
ATOM 586 N N . PRO A 1 75 ? 50.567 49.864 28.333 1.00 83.17 352 PRO A N 1
ATOM 587 C CA . PRO A 1 75 ? 50.936 48.482 28.031 1.00 77.94 352 PRO A CA 1
ATOM 588 C C . PRO A 1 75 ? 50.617 47.599 29.235 1.00 75.53 352 PRO A C 1
ATOM 589 O O . PRO A 1 75 ? 50.527 48.077 30.366 1.00 72.30 352 PRO A O 1
ATOM 593 N N . VAL A 1 76 ? 50.449 46.310 28.994 1.00 73.34 353 VAL A N 1
ATOM 594 C CA . VAL A 1 76 ? 50.124 45.395 30.073 1.00 70.42 353 VAL A CA 1
ATOM 595 C C . VAL A 1 76 ? 50.973 44.146 29.955 1.00 74.63 353 VAL A C 1
ATOM 596 O O . VAL A 1 76 ? 50.800 43.372 29.020 1.00 83.83 353 VAL A O 1
ATOM 600 N N . THR A 1 77 ? 51.894 43.938 30.885 1.00 66.91 354 THR A N 1
ATOM 601 C CA . THR A 1 77 ? 52.713 42.738 30.815 1.00 58.53 354 THR A CA 1
ATOM 602 C C . THR A 1 77 ? 51.996 41.612 31.558 1.00 57.31 354 THR A C 1
ATOM 603 O O . THR A 1 77 ? 51.454 41.801 32.652 1.00 46.51 354 THR A O 1
ATOM 607 N N . VAL A 1 78 ? 52.016 40.436 30.946 1.00 59.98 355 VAL A N 1
ATOM 608 C CA . VAL A 1 78 ? 51.358 39.259 31.482 1.00 62.06 355 VAL A CA 1
ATOM 609 C C . VAL A 1 78 ? 52.293 38.051 31.596 1.00 63.87 355 VAL A C 1
ATOM 610 O O . VAL A 1 78 ? 53.435 38.093 31.141 1.00 72.48 355 VAL A O 1
ATOM 614 N N . ASN A 1 79 ? 51.805 36.981 32.214 1.00 57.60 356 ASN A N 1
ATOM 615 C CA . ASN A 1 79 ? 52.596 35.766 32.372 1.00 64.92 356 ASN A CA 1
ATOM 616 C C . ASN A 1 79 ? 52.366 34.818 31.206 1.00 66.34 356 ASN A C 1
ATOM 617 O O . ASN A 1 79 ? 51.255 34.740 30.680 1.00 71.51 356 ASN A O 1
ATOM 622 N N . VAL A 1 80 ? 53.411 34.097 30.802 1.00 60.72 357 VAL A N 1
ATOM 623 C CA . VAL A 1 80 ? 53.300 33.132 29.707 1.00 51.02 357 VAL A CA 1
ATOM 624 C C . VAL A 1 80 ? 53.879 31.810 30.184 1.00 49.45 357 VAL A C 1
ATOM 625 O O . VAL A 1 80 ? 55.041 31.764 30.589 1.00 45.41 357 VAL A O 1
ATOM 629 N N . PHE A 1 81 ? 53.094 30.737 30.146 1.00 49.96 358 PHE A N 1
ATOM 630 C CA . PHE A 1 81 ? 53.613 29.449 30.598 1.00 52.49 358 PHE A CA 1
ATOM 631 C C . PHE A 1 81 ? 53.008 28.216 29.941 1.00 53.20 358 PHE A C 1
ATOM 632 O O . PHE A 1 81 ? 51.935 28.265 29.346 1.00 53.27 358 PHE A O 1
ATOM 640 N N . LEU A 1 82 ? 53.717 27.102 30.055 1.00 52.49 359 LEU A N 1
ATOM 641 C CA . LEU A 1 82 ? 53.266 25.840 29.487 1.00 48.65 359 LEU A CA 1
ATOM 642 C C . LEU A 1 82 ? 52.401 25.135 30.514 1.00 46.84 359 LEU A C 1
ATOM 643 O O . LEU A 1 82 ? 52.670 25.196 31.715 1.00 54.57 359 LEU A O 1
ATOM 648 N N . GLN A 1 83 ? 51.366 24.458 30.035 1.00 40.69 360 GLN A N 1
ATOM 649 C CA . GLN A 1 83 ? 50.455 23.735 30.912 1.00 40.65 360 GLN A CA 1
ATOM 650 C C . GLN A 1 83 ? 50.016 22.430 30.258 1.00 46.13 360 GLN A C 1
ATOM 651 O O . GLN A 1 83 ? 49.547 22.426 29.114 1.00 44.05 360 GLN A O 1
ATOM 657 N N . ARG A 1 84 ? 50.184 21.323 30.977 1.00 45.28 361 ARG A N 1
ATOM 658 C CA . ARG A 1 84 ? 49.768 20.026 30.469 1.00 48.77 361 ARG A CA 1
ATOM 659 C C . ARG A 1 84 ? 48.253 19.931 30.568 1.00 53.36 361 ARG A C 1
ATOM 660 O O . ARG A 1 84 ? 47.633 20.631 31.368 1.00 64.35 361 ARG A O 1
ATOM 668 N N . LEU A 1 85 ? 47.657 19.060 29.760 1.00 57.94 362 LEU A N 1
ATOM 669 C CA . LEU A 1 85 ? 46.212 18.896 29.768 1.00 54.95 362 LEU A CA 1
ATOM 670 C C . LEU A 1 85 ? 45.791 17.701 30.600 1.00 60.08 362 LEU A C 1
ATOM 671 O O . LEU A 1 85 ? 44.688 17.670 31.139 1.00 60.73 362 LEU A O 1
ATOM 676 N N . THR A 1 86 ? 46.670 16.716 30.709 1.00 61.78 363 THR A N 1
ATOM 677 C CA . THR A 1 86 ? 46.361 15.536 31.490 1.00 66.53 363 THR A CA 1
ATOM 678 C C . THR A 1 86 ? 46.179 15.905 32.958 1.00 71.29 363 THR A C 1
ATOM 679 O O . THR A 1 86 ? 45.226 15.452 33.594 1.00 82.10 363 THR A O 1
ATOM 683 N N . ASP A 1 87 ? 47.084 16.734 33.491 1.00 73.51 364 ASP A N 1
ATOM 684 C CA . ASP A 1 87 ? 47.028 17.146 34.898 1.00 68.45 364 ASP A CA 1
ATOM 685 C C . ASP A 1 87 ? 47.179 18.650 35.142 1.00 69.03 364 ASP A C 1
ATOM 686 O O . ASP A 1 87 ? 47.556 19.069 36.236 1.00 66.04 364 ASP A O 1
ATOM 691 N N . GLY A 1 88 ? 46.892 19.452 34.120 1.00 70.57 365 GLY A N 1
ATOM 692 C CA . GLY A 1 88 ? 46.968 20.902 34.238 1.00 69.79 365 GLY A CA 1
ATOM 693 C C . GLY A 1 88 ? 48.172 21.558 34.905 1.00 65.43 365 GLY A C 1
ATOM 694 O O . GLY A 1 88 ? 48.146 22.762 35.160 1.00 68.39 365 GLY A O 1
ATOM 695 N N . VAL A 1 89 ? 49.222 20.796 35.193 1.00 55.78 366 VAL A N 1
ATOM 696 C CA . VAL A 1 89 ? 50.406 21.373 35.822 1.00 49.71 366 VAL A CA 1
ATOM 697 C C . VAL A 1 89 ? 51.067 22.390 34.898 1.00 57.70 366 VAL A C 1
ATOM 698 O O . VAL A 1 89 ? 51.200 22.164 33.695 1.00 62.74 366 VAL A O 1
ATOM 702 N N . CYS A 1 90 ? 51.487 23.512 35.471 1.00 61.98 367 CYS A N 1
ATOM 703 C CA . CYS A 1 90 ? 52.126 24.570 34.701 1.00 59.17 367 CYS A CA 1
ATOM 704 C C . CYS A 1 90 ? 53.623 24.615 34.968 1.00 58.25 367 CYS A C 1
ATOM 705 O O . CYS A 1 90 ? 54.141 23.949 35.869 1.00 54.97 367 CYS A O 1
ATOM 708 N N . SER A 1 91 ? 54.314 25.406 34.161 1.00 56.14 368 SER A N 1
ATOM 709 C CA . SER A 1 91 ? 55.747 25.586 34.309 1.00 61.78 368 SER A CA 1
ATOM 710 C C . SER A 1 91 ? 55.926 27.003 34.835 1.00 62.58 368 SER A C 1
ATOM 711 O O . SER A 1 91 ? 54.946 27.732 35.010 1.00 65.76 368 SER A O 1
ATOM 714 N N . GLU A 1 92 ? 57.166 27.404 35.089 1.00 64.39 369 GLU A N 1
ATOM 715 C CA . GLU A 1 92 ? 57.391 28.755 35.568 1.00 62.52 369 GLU A CA 1
ATOM 716 C C . GLU A 1 92 ? 56.972 29.669 34.444 1.00 56.53 369 GLU A C 1
ATOM 717 O O . GLU A 1 92 ? 56.885 29.253 33.292 1.00 53.02 369 GLU A O 1
ATOM 723 N N . PRO A 1 93 ? 56.693 30.932 34.766 1.00 52.61 370 PRO A N 1
ATOM 724 C CA . PRO A 1 93 ? 56.271 31.866 33.728 1.00 52.28 370 PRO A CA 1
ATOM 725 C C . PRO A 1 93 ? 57.354 32.790 33.207 1.00 49.58 370 PRO A C 1
ATOM 726 O O . PRO A 1 93 ? 58.346 33.060 33.884 1.00 56.18 370 PRO A O 1
ATOM 730 N N . LEU A 1 94 ? 57.137 33.264 31.984 1.00 50.20 371 LEU A N 1
ATOM 731 C CA . LEU A 1 94 ? 58.046 34.185 31.328 1.00 53.42 371 LEU A CA 1
ATOM 732 C C . LEU A 1 94 ? 57.217 35.424 30.968 1.00 61.10 371 LEU A C 1
ATOM 733 O O . LEU A 1 94 ? 56.047 35.319 30.573 1.00 56.43 371 LEU A O 1
ATOM 738 N N . PRO A 1 95 ? 57.817 36.615 31.109 1.00 61.29 372 PRO A N 1
ATOM 739 C CA . PRO A 1 95 ? 57.221 37.921 30.841 1.00 59.66 372 PRO A CA 1
ATOM 740 C C . PRO A 1 95 ? 56.962 38.291 29.392 1.00 59.79 372 PRO A C 1
ATOM 741 O O . PRO A 1 95 ? 57.878 38.282 28.576 1.00 61.94 372 PRO A O 1
ATOM 745 N N . PHE A 1 96 ? 55.712 38.628 29.095 1.00 62.09 373 PHE A N 1
ATOM 746 C CA . PHE A 1 96 ? 55.313 39.075 27.764 1.00 65.50 373 PHE A CA 1
ATOM 747 C C . PHE A 1 96 ? 54.361 40.228 27.984 1.00 63.10 373 PHE A C 1
ATOM 748 O O . PHE A 1 96 ? 53.461 40.136 28.810 1.00 72.73 373 PHE A O 1
ATOM 756 N N . THR A 1 97 ? 54.534 41.311 27.248 1.00 57.98 374 THR A N 1
ATOM 757 C CA . THR A 1 97 ? 53.648 42.436 27.452 1.00 61.11 374 THR A CA 1
ATOM 758 C C . THR A 1 97 ? 52.867 42.832 26.201 1.00 61.07 374 THR A C 1
ATOM 759 O O . THR A 1 97 ? 53.378 42.767 25.081 1.00 59.28 374 THR A O 1
ATOM 763 N N . TYR A 1 98 ? 51.609 43.213 26.417 1.00 58.60 375 TYR A N 1
ATOM 764 C CA . TYR A 1 98 ? 50.697 43.636 25.360 1.00 56.45 375 TYR A CA 1
ATOM 765 C C . TYR A 1 98 ? 50.778 45.140 25.140 1.00 60.04 375 TYR A C 1
ATOM 766 O O . TYR A 1 98 ? 50.997 45.917 26.077 1.00 55.43 375 TYR A O 1
ATOM 775 N N . LEU A 1 99 ? 50.573 45.549 23.896 1.00 60.86 376 LEU A N 1
ATOM 776 C CA . LEU A 1 99 ? 50.656 46.958 23.537 1.00 66.79 376 LEU A CA 1
ATOM 777 C C . LEU A 1 99 ? 49.340 47.550 23.039 1.00 71.68 376 LEU A C 1
ATOM 778 O O . LEU A 1 99 ? 48.475 46.840 22.529 1.00 65.40 376 LEU A O 1
ATOM 783 N N . PRO A 1 100 ? 49.173 48.874 23.201 1.00 80.17 377 PRO A N 1
ATOM 784 C CA . PRO A 1 100 ? 47.986 49.623 22.785 1.00 83.50 377 PRO A CA 1
ATOM 785 C C . PRO A 1 100 ? 47.676 49.482 21.296 1.00 81.48 377 PRO A C 1
ATOM 786 O O . PRO A 1 100 ? 48.486 48.952 20.540 1.00 83.09 377 PRO A O 1
ATOM 790 N N . ARG A 1 101 ? 46.502 49.974 20.904 1.00 77.24 378 ARG A N 1
ATOM 791 C CA . ARG A 1 101 ? 45.996 49.926 19.531 1.00 76.69 378 ARG A CA 1
ATOM 792 C C . ARG A 1 101 ? 45.136 48.687 19.303 1.00 82.86 378 ARG A C 1
ATOM 793 O O . ARG A 1 101 ? 43.978 48.700 19.777 1.00 81.82 378 ARG A O 1
ATOM 801 N N . ALA B 2 1 ? 75.696 10.401 7.925 1.00 134.18 225 ALA B N 1
ATOM 802 C CA . ALA B 2 1 ? 74.463 9.787 8.493 1.00 136.34 225 ALA B CA 1
ATOM 803 C C . ALA B 2 1 ? 73.250 10.705 8.325 1.00 138.87 225 ALA B C 1
ATOM 804 O O . ALA B 2 1 ? 72.811 10.966 7.202 1.00 140.00 225 ALA B O 1
ATOM 806 N N . SER B 2 2 ? 72.714 11.193 9.442 1.00 139.59 226 SER B N 1
ATOM 807 C CA . SER B 2 2 ? 71.550 12.078 9.435 1.00 136.19 226 SER B CA 1
ATOM 808 C C . SER B 2 2 ? 71.680 13.262 8.468 1.00 133.75 226 SER B C 1
ATOM 809 O O . SER B 2 2 ? 72.673 13.993 8.490 1.00 140.00 226 SER B O 1
ATOM 812 N N . ASN B 2 3 ? 70.669 13.445 7.621 1.00 116.01 227 ASN B N 1
ATOM 813 C CA . ASN B 2 3 ? 70.653 14.540 6.651 1.00 98.18 227 ASN B CA 1
ATOM 814 C C . ASN B 2 3 ? 70.215 15.845 7.295 1.00 84.32 227 ASN B C 1
ATOM 815 O O . ASN B 2 3 ? 69.287 15.871 8.102 1.00 84.27 227 ASN B O 1
ATOM 820 N N . LEU B 2 4 ? 70.877 16.934 6.931 1.00 72.12 228 LEU B N 1
ATOM 821 C CA . LEU B 2 4 ? 70.529 18.232 7.493 1.00 73.82 228 LEU B CA 1
ATOM 822 C C . LEU B 2 4 ? 69.324 18.835 6.779 1.00 74.65 228 LEU B C 1
ATOM 823 O O . LEU B 2 4 ? 69.287 18.884 5.545 1.00 79.09 228 LEU B O 1
ATOM 828 N N . LYS B 2 5 ? 68.336 19.286 7.549 1.00 74.34 229 LYS B N 1
ATOM 829 C CA . LYS B 2 5 ? 67.157 19.910 6.964 1.00 76.83 229 LYS B CA 1
ATOM 830 C C . LYS B 2 5 ? 66.696 21.069 7.831 1.00 70.53 229 LYS B C 1
ATOM 831 O O . LYS B 2 5 ? 66.742 20.997 9.052 1.00 80.05 229 LYS B O 1
ATOM 837 N N . ILE B 2 6 ? 66.270 22.147 7.186 1.00 60.79 230 ILE B N 1
ATOM 838 C CA . ILE B 2 6 ? 65.771 23.324 7.888 1.00 56.05 230 ILE B CA 1
ATOM 839 C C . ILE B 2 6 ? 64.242 23.254 7.858 1.00 63.59 230 ILE B C 1
ATOM 840 O O . ILE B 2 6 ? 63.633 23.476 6.813 1.00 79.31 230 ILE B O 1
ATOM 845 N N . SER B 2 7 ? 63.621 22.946 8.994 1.00 63.94 231 SER B N 1
ATOM 846 C CA . SER B 2 7 ? 62.165 22.843 9.050 1.00 59.98 231 SER B CA 1
ATOM 847 C C . SER B 2 7 ? 61.444 24.192 8.927 1.00 57.80 231 SER B C 1
ATOM 848 O O . SER B 2 7 ? 60.655 24.385 8.005 1.00 64.15 231 SER B O 1
ATOM 851 N N . ARG B 2 8 ? 61.704 25.124 9.839 1.00 54.93 232 ARG B N 1
ATOM 852 C CA . ARG B 2 8 ? 61.038 26.430 9.770 1.00 58.04 232 ARG B CA 1
ATOM 853 C C . ARG B 2 8 ? 61.987 27.552 10.156 1.00 58.21 232 ARG B C 1
ATOM 854 O O . ARG B 2 8 ? 63.101 27.300 10.620 1.00 54.74 232 ARG B O 1
ATOM 862 N N . MET B 2 9 ? 61.543 28.793 9.985 1.00 54.66 233 MET B N 1
ATOM 863 C CA . MET B 2 9 ? 62.415 29.916 10.293 1.00 53.61 233 MET B CA 1
ATOM 864 C C . MET B 2 9 ? 61.755 31.205 10.771 1.00 56.89 233 MET B C 1
ATOM 865 O O . MET B 2 9 ? 61.121 31.917 9.998 1.00 63.45 233 MET B O 1
ATOM 870 N N . ASP B 2 10 ? 61.939 31.482 12.059 1.00 67.47 234 ASP B N 1
ATOM 871 C CA . ASP B 2 10 ? 61.448 32.674 12.755 1.00 66.10 234 ASP B CA 1
ATOM 872 C C . ASP B 2 10 ? 61.094 33.835 11.820 1.00 65.92 234 ASP B C 1
ATOM 873 O O . ASP B 2 10 ? 59.944 34.251 11.755 1.00 54.27 234 ASP B O 1
ATOM 878 N N . LYS B 2 11 ? 62.095 34.362 11.117 1.00 64.37 235 LYS B N 1
ATOM 879 C CA . LYS B 2 11 ? 61.894 35.458 10.170 1.00 64.09 235 LYS B CA 1
ATOM 880 C C . LYS B 2 11 ? 62.836 35.204 8.988 1.00 70.74 235 LYS B C 1
ATOM 881 O O . LYS B 2 11 ? 63.830 34.495 9.137 1.00 71.69 235 LYS B O 1
ATOM 887 N N . THR B 2 12 ? 62.526 35.769 7.821 1.00 74.48 236 THR B N 1
ATOM 888 C CA . THR B 2 12 ? 63.359 35.563 6.633 1.00 71.04 236 THR B CA 1
ATOM 889 C C . THR B 2 12 ? 63.763 36.832 5.904 1.00 72.81 236 THR B C 1
ATOM 890 O O . THR B 2 12 ? 63.821 36.859 4.675 1.00 77.42 236 THR B O 1
ATOM 894 N N . ALA B 2 13 ? 64.048 37.881 6.662 1.00 64.70 237 ALA B N 1
ATOM 895 C CA . ALA B 2 13 ? 64.468 39.145 6.078 1.00 55.78 237 ALA B CA 1
ATOM 896 C C . ALA B 2 13 ? 65.022 40.011 7.199 1.00 62.37 237 ALA B C 1
ATOM 897 O O . ALA B 2 13 ? 64.605 39.876 8.351 1.00 69.92 237 ALA B O 1
ATOM 899 N N . GLY B 2 14 ? 65.967 40.884 6.871 1.00 69.21 238 GLY B N 1
ATOM 900 C CA . GLY B 2 14 ? 66.554 41.742 7.885 1.00 77.36 238 GLY B CA 1
ATOM 901 C C . GLY B 2 14 ? 67.350 42.854 7.254 1.00 80.72 238 GLY B C 1
ATOM 902 O O . GLY B 2 14 ? 67.478 42.899 6.030 1.00 90.58 238 GLY B O 1
ATOM 903 N N . SER B 2 15 ? 67.888 43.757 8.070 1.00 74.64 239 SER B N 1
ATOM 904 C CA . SER B 2 15 ? 68.666 44.874 7.533 1.00 71.86 239 SER B CA 1
ATOM 905 C C . SER B 2 15 ? 69.964 44.364 6.924 1.00 73.12 239 SER B C 1
ATOM 906 O O . SER B 2 15 ? 70.392 43.243 7.214 1.00 68.94 239 SER B O 1
ATOM 909 N N . VAL B 2 16 ? 70.575 45.177 6.066 1.00 83.39 240 VAL B N 1
ATOM 910 C CA . VAL B 2 16 ? 71.827 44.789 5.436 1.00 83.18 240 VAL B CA 1
ATOM 911 C C . VAL B 2 16 ? 72.928 44.778 6.474 1.00 85.46 240 VAL B C 1
ATOM 912 O O . VAL B 2 16 ? 73.933 44.082 6.315 1.00 89.57 240 VAL B O 1
ATOM 916 N N . ARG B 2 17 ? 72.740 45.553 7.537 1.00 72.37 241 ARG B N 1
ATOM 917 C CA . ARG B 2 17 ? 73.725 45.605 8.599 1.00 73.84 241 ARG B CA 1
ATOM 918 C C . ARG B 2 17 ? 73.760 44.277 9.363 1.00 78.16 241 ARG B C 1
ATOM 919 O O . ARG B 2 17 ? 74.670 44.022 10.150 1.00 82.89 241 ARG B O 1
ATOM 927 N N . GLY B 2 18 ? 72.768 43.427 9.112 1.00 79.87 242 GLY B N 1
ATOM 928 C CA . GLY B 2 18 ? 72.702 42.137 9.775 1.00 74.81 242 GLY B CA 1
ATOM 929 C C . GLY B 2 18 ? 72.609 42.243 11.282 1.00 72.34 242 GLY B C 1
ATOM 930 O O . GLY B 2 18 ? 72.449 43.338 11.825 1.00 71.29 242 GLY B O 1
ATOM 931 N N . GLY B 2 19 ? 72.697 41.102 11.957 1.00 67.27 243 GLY B N 1
ATOM 932 C CA . GLY B 2 19 ? 72.632 41.081 13.406 1.00 71.42 243 GLY B CA 1
ATOM 933 C C . GLY B 2 19 ? 71.247 40.782 13.936 1.00 69.29 243 GLY B C 1
ATOM 934 O O . GLY B 2 19 ? 71.043 40.698 15.150 1.00 73.73 243 GLY B O 1
ATOM 935 N N . ASP B 2 20 ? 70.295 40.629 13.020 1.00 64.90 244 ASP B N 1
ATOM 936 C CA . ASP B 2 20 ? 68.912 40.334 13.380 1.00 64.56 244 ASP B CA 1
ATOM 937 C C . ASP B 2 20 ? 68.828 38.918 13.960 1.00 64.99 244 ASP B C 1
ATOM 938 O O . ASP B 2 20 ? 69.344 37.971 13.367 1.00 68.03 244 ASP B O 1
ATOM 943 N N . GLU B 2 21 ? 68.184 38.774 15.117 1.00 63.91 245 GLU B N 1
ATOM 944 C CA . GLU B 2 21 ? 68.047 37.471 15.764 1.00 59.80 245 GLU B CA 1
ATOM 945 C C . GLU B 2 21 ? 67.042 36.609 15.024 1.00 56.85 245 GLU B C 1
ATOM 946 O O . GLU B 2 21 ? 65.930 37.048 14.747 1.00 58.58 245 GLU B O 1
ATOM 952 N N . VAL B 2 22 ? 67.434 35.377 14.714 1.00 55.86 246 VAL B N 1
ATOM 953 C CA . VAL B 2 22 ? 66.567 34.441 14.004 1.00 50.80 246 VAL B CA 1
ATOM 954 C C . VAL B 2 22 ? 66.450 33.113 14.740 1.00 50.70 246 VAL B C 1
ATOM 955 O O . VAL B 2 22 ? 67.447 32.555 15.191 1.00 59.66 246 VAL B O 1
ATOM 959 N N . TYR B 2 23 ? 65.229 32.615 14.882 1.00 49.83 247 TYR B N 1
ATOM 960 C CA . TYR B 2 23 ? 65.018 31.326 15.532 1.00 48.96 247 TYR B CA 1
ATOM 961 C C . TYR B 2 23 ? 64.835 30.318 14.397 1.00 48.71 247 TYR B C 1
ATOM 962 O O . TYR B 2 23 ? 63.923 30.453 13.586 1.00 58.50 247 TYR B O 1
ATOM 971 N N . LEU B 2 24 ? 65.697 29.315 14.326 1.00 43.36 248 LEU B N 1
ATOM 972 C CA . LEU B 2 24 ? 65.585 28.335 13.259 1.00 42.26 248 LEU B CA 1
ATOM 973 C C . LEU B 2 24 ? 65.375 26.913 13.786 1.00 48.84 248 LEU B C 1
ATOM 974 O O . LEU B 2 24 ? 66.141 26.422 14.624 1.00 48.49 248 LEU B O 1
ATOM 979 N N . LEU B 2 25 ? 64.321 26.261 13.301 1.00 56.46 249 LEU B N 1
ATOM 980 C CA . LEU B 2 25 ? 64.012 24.888 13.701 1.00 60.75 249 LEU B CA 1
ATOM 981 C C . LEU B 2 25 ? 64.565 23.958 12.635 1.00 65.77 249 LEU B C 1
ATOM 982 O O . LEU B 2 25 ? 64.447 24.230 11.443 1.00 74.43 249 LEU B O 1
ATOM 987 N N . CYS B 2 26 ? 65.152 22.849 13.064 1.00 60.28 250 CYS B N 1
ATOM 988 C CA . CYS B 2 26 ? 65.789 21.942 12.125 1.00 53.03 250 CYS B CA 1
ATOM 989 C C . CYS B 2 26 ? 65.888 20.505 12.612 1.00 52.48 250 CYS B C 1
ATOM 990 O O . CYS B 2 26 ? 65.503 20.182 13.723 1.00 51.63 250 CYS B O 1
ATOM 993 N N . ASP B 2 27 ? 66.452 19.644 11.776 1.00 58.99 251 ASP B N 1
ATOM 994 C CA . ASP B 2 27 ? 66.618 18.249 12.137 1.00 63.55 251 ASP B CA 1
ATOM 995 C C . ASP B 2 27 ? 67.903 18.081 12.924 1.00 62.15 251 ASP B C 1
ATOM 996 O O . ASP B 2 27 ? 68.817 18.894 12.813 1.00 69.00 251 ASP B O 1
ATOM 1001 N N . LYS B 2 28 ? 67.952 17.019 13.720 1.00 56.33 252 LYS B N 1
ATOM 1002 C CA . LYS B 2 28 ? 69.094 16.702 14.578 1.00 54.21 252 LYS B CA 1
ATOM 1003 C C . LYS B 2 28 ? 70.467 17.253 14.166 1.00 57.92 252 LYS B C 1
ATOM 1004 O O . LYS B 2 28 ? 71.067 16.789 13.188 1.00 58.84 252 LYS B O 1
ATOM 1010 N N . VAL B 2 29 ? 70.959 18.240 14.918 1.00 60.33 253 VAL B N 1
ATOM 1011 C CA . VAL B 2 29 ? 72.282 18.815 14.672 1.00 59.84 253 VAL B CA 1
ATOM 1012 C C . VAL B 2 29 ? 73.102 18.628 15.954 1.00 62.77 253 VAL B C 1
ATOM 1013 O O . VAL B 2 29 ? 72.565 18.220 16.991 1.00 57.80 253 VAL B O 1
ATOM 1017 N N . GLN B 2 30 ? 74.400 18.904 15.879 1.00 65.72 254 GLN B N 1
ATOM 1018 C CA . GLN B 2 30 ? 75.276 18.757 17.037 1.00 66.11 254 GLN B CA 1
ATOM 1019 C C . GLN B 2 30 ? 75.881 20.128 17.364 1.00 64.52 254 GLN B C 1
ATOM 1020 O O . GLN B 2 30 ? 76.656 20.677 16.587 1.00 72.11 254 GLN B O 1
ATOM 1026 N N . LYS B 2 31 ? 75.504 20.669 18.519 1.00 64.69 255 LYS B N 1
ATOM 1027 C CA . LYS B 2 31 ? 75.941 21.981 18.991 1.00 64.03 255 LYS B CA 1
ATOM 1028 C C . LYS B 2 31 ? 77.300 22.501 18.529 1.00 68.08 255 LYS B C 1
ATOM 1029 O O . LYS B 2 31 ? 77.437 23.684 18.210 1.00 67.09 255 LYS B O 1
ATOM 1035 N N . ASP B 2 32 ? 78.307 21.638 18.482 1.00 70.09 256 ASP B N 1
ATOM 1036 C CA . ASP B 2 32 ? 79.629 22.101 18.080 1.00 73.82 256 ASP B CA 1
ATOM 1037 C C . ASP B 2 32 ? 79.969 21.932 16.604 1.00 74.32 256 ASP B C 1
ATOM 1038 O O . ASP B 2 32 ? 80.594 22.802 15.996 1.00 71.71 256 ASP B O 1
ATOM 1043 N N . ASP B 2 33 ? 79.538 20.820 16.028 1.00 77.87 257 ASP B N 1
ATOM 1044 C CA . ASP B 2 33 ? 79.817 20.501 14.631 1.00 77.45 257 ASP B CA 1
ATOM 1045 C C . ASP B 2 33 ? 79.018 21.286 13.580 1.00 67.34 257 ASP B C 1
ATOM 1046 O O . ASP B 2 33 ? 79.334 21.233 12.396 1.00 70.53 257 ASP B O 1
ATOM 1051 N N . ILE B 2 34 ? 78.016 22.042 14.006 1.00 57.14 258 ILE B N 1
ATOM 1052 C CA . ILE B 2 34 ? 77.165 22.759 13.060 1.00 58.11 258 ILE B CA 1
ATOM 1053 C C . ILE B 2 34 ? 77.385 24.266 12.903 1.00 52.50 258 ILE B C 1
ATOM 1054 O O . ILE B 2 34 ? 77.902 24.930 13.797 1.00 57.40 258 ILE B O 1
ATOM 1059 N N . GLU B 2 35 ? 76.981 24.791 11.748 1.00 49.58 259 GLU B N 1
ATOM 1060 C CA . GLU B 2 35 ? 77.088 26.215 11.434 1.00 51.49 259 GLU B CA 1
ATOM 1061 C C . GLU B 2 35 ? 76.037 26.667 10.410 1.00 52.58 259 GLU B C 1
ATOM 1062 O O . GLU B 2 35 ? 75.490 25.858 9.669 1.00 52.01 259 GLU B O 1
ATOM 1068 N N . VAL B 2 36 ? 75.750 27.964 10.375 1.00 51.33 260 VAL B N 1
ATOM 1069 C CA . VAL B 2 36 ? 74.767 28.499 9.433 1.00 45.27 260 VAL B CA 1
ATOM 1070 C C . VAL B 2 36 ? 75.479 29.425 8.458 1.00 50.45 260 VAL B C 1
ATOM 1071 O O . VAL B 2 36 ? 76.026 30.454 8.862 1.00 50.62 260 VAL B O 1
ATOM 1075 N N . ARG B 2 37 ? 75.449 29.060 7.174 1.00 50.34 261 ARG B N 1
ATOM 1076 C CA . ARG B 2 37 ? 76.136 29.818 6.129 1.00 50.18 261 ARG B CA 1
ATOM 1077 C C . ARG B 2 37 ? 75.270 30.570 5.116 1.00 48.95 261 ARG B C 1
ATOM 1078 O O . ARG B 2 37 ? 74.383 29.994 4.495 1.00 40.72 261 ARG B O 1
ATOM 1086 N N . PHE B 2 38 ? 75.545 31.865 4.960 1.00 57.90 262 PHE B N 1
ATOM 1087 C CA . PHE B 2 38 ? 74.828 32.717 4.007 1.00 61.39 262 PHE B CA 1
ATOM 1088 C C . PHE B 2 38 ? 75.747 32.893 2.817 1.00 64.66 262 PHE B C 1
ATOM 1089 O O . PHE B 2 38 ? 76.948 33.062 2.992 1.00 76.31 262 PHE B O 1
ATOM 1097 N N . TYR B 2 39 ? 75.196 32.873 1.610 1.00 63.89 263 TYR B N 1
ATOM 1098 C CA . TYR B 2 39 ? 76.019 33.011 0.412 1.00 58.40 263 TYR B CA 1
ATOM 1099 C C . TYR B 2 39 ? 75.158 33.281 -0.799 1.00 60.55 263 TYR B C 1
ATOM 1100 O O . TYR B 2 39 ? 73.935 33.211 -0.726 1.00 59.13 263 TYR B O 1
ATOM 1109 N N . GLU B 2 40 ? 75.821 33.568 -1.915 1.00 69.30 264 GLU B N 1
ATOM 1110 C CA . GLU B 2 40 ? 75.166 33.777 -3.199 1.00 77.41 264 GLU B CA 1
ATOM 1111 C C . GLU B 2 40 ? 75.982 32.993 -4.211 1.00 88.01 264 GLU B C 1
ATOM 1112 O O . GLU B 2 40 ? 77.144 33.301 -4.464 1.00 89.10 264 GLU B O 1
ATOM 1118 N N . ASP B 2 41 ? 75.361 31.959 -4.769 1.00 102.97 265 ASP B N 1
ATOM 1119 C CA . ASP B 2 41 ? 76.014 31.067 -5.714 1.00 116.15 265 ASP B CA 1
ATOM 1120 C C . ASP B 2 41 ? 76.469 31.670 -7.038 1.00 122.12 265 ASP B C 1
ATOM 1121 O O . ASP B 2 41 ? 76.815 30.931 -7.960 1.00 125.21 265 ASP B O 1
ATOM 1126 N N . ASP B 2 42 ? 76.482 32.995 -7.151 1.00 128.40 266 ASP B N 1
ATOM 1127 C CA . ASP B 2 42 ? 76.926 33.607 -8.401 1.00 132.68 266 ASP B CA 1
ATOM 1128 C C . ASP B 2 42 ? 78.444 33.495 -8.561 1.00 139.05 266 ASP B C 1
ATOM 1129 O O . ASP B 2 42 ? 79.095 32.724 -7.848 1.00 140.00 266 ASP B O 1
ATOM 1134 N N . GLU B 2 43 ? 79.001 34.252 -9.507 1.00 140.00 267 GLU B N 1
ATOM 1135 C CA . GLU B 2 43 ? 80.443 34.240 -9.763 1.00 140.00 267 GLU B CA 1
ATOM 1136 C C . GLU B 2 43 ? 81.239 34.771 -8.566 1.00 140.00 267 GLU B C 1
ATOM 1137 O O . GLU B 2 43 ? 82.234 34.170 -8.149 1.00 139.80 267 GLU B O 1
ATOM 1143 N N . ASN B 2 44 ? 80.793 35.905 -8.031 1.00 140.00 268 ASN B N 1
ATOM 1144 C CA . ASN B 2 44 ? 81.409 36.544 -6.868 1.00 139.30 268 ASN B CA 1
ATOM 1145 C C . ASN B 2 44 ? 81.890 35.476 -5.872 1.00 139.27 268 ASN B C 1
ATOM 1146 O O . ASN B 2 44 ? 83.095 35.287 -5.680 1.00 139.70 268 ASN B O 1
ATOM 1151 N N . GLY B 2 45 ? 80.938 34.780 -5.251 1.00 135.08 269 GLY B N 1
ATOM 1152 C CA . GLY B 2 45 ? 81.270 33.730 -4.302 1.00 116.39 269 GLY B CA 1
ATOM 1153 C C . GLY B 2 45 ? 81.204 34.156 -2.849 1.00 103.17 269 GLY B C 1
ATOM 1154 O O . GLY B 2 45 ? 81.821 33.521 -1.993 1.00 96.69 269 GLY B O 1
ATOM 1155 N N . TRP B 2 46 ? 80.461 35.225 -2.565 1.00 94.64 270 TRP B N 1
ATOM 1156 C CA . TRP B 2 46 ? 80.327 35.739 -1.202 1.00 81.45 270 TRP B CA 1
ATOM 1157 C C . TRP B 2 46 ? 79.802 34.679 -0.255 1.00 74.62 270 TRP B C 1
ATOM 1158 O O . TRP B 2 46 ? 79.065 33.780 -0.663 1.00 74.34 270 TRP B O 1
ATOM 1169 N N . GLN B 2 47 ? 80.192 34.796 1.012 1.00 66.98 271 GLN B N 1
ATOM 1170 C CA . GLN B 2 47 ? 79.732 33.894 2.055 1.00 63.49 271 GLN B CA 1
ATOM 1171 C C . GLN B 2 47 ? 79.993 34.512 3.413 1.00 61.45 271 GLN B C 1
ATOM 1172 O O . GLN B 2 47 ? 80.990 35.196 3.613 1.00 65.44 271 GLN B O 1
ATOM 1178 N N . ALA B 2 48 ? 79.070 34.278 4.336 1.00 65.62 272 ALA B N 1
ATOM 1179 C CA . ALA B 2 48 ? 79.163 34.806 5.686 1.00 62.16 272 ALA B CA 1
ATOM 1180 C C . ALA B 2 48 ? 78.597 33.758 6.627 1.00 62.38 272 ALA B C 1
ATOM 1181 O O . ALA B 2 48 ? 78.159 32.697 6.181 1.00 67.19 272 ALA B O 1
ATOM 1183 N N . PHE B 2 49 ? 78.592 34.051 7.921 1.00 59.74 273 PHE B N 1
ATOM 1184 C CA . PHE B 2 49 ? 78.092 33.087 8.885 1.00 57.97 273 PHE B CA 1
ATOM 1185 C C . PHE B 2 49 ? 77.183 33.616 9.979 1.00 53.87 273 PHE B C 1
ATOM 1186 O O . PHE B 2 49 ? 77.332 34.747 10.444 1.00 53.09 273 PHE B O 1
ATOM 1194 N N . GLY B 2 50 ? 76.242 32.771 10.393 1.00 53.57 274 GLY B N 1
ATOM 1195 C CA . GLY B 2 50 ? 75.321 33.147 11.442 1.00 56.12 274 GLY B CA 1
ATOM 1196 C C . GLY B 2 50 ? 76.051 33.116 12.764 1.00 62.29 274 GLY B C 1
ATOM 1197 O O . GLY B 2 50 ? 76.754 32.152 13.068 1.00 65.75 274 GLY B O 1
ATOM 1198 N N . ASP B 2 51 ? 75.876 34.175 13.547 1.00 66.31 275 ASP B N 1
ATOM 1199 C CA . ASP B 2 51 ? 76.516 34.322 14.847 1.00 68.99 275 ASP B CA 1
ATOM 1200 C C . ASP B 2 51 ? 75.753 33.591 15.954 1.00 65.96 275 ASP B C 1
ATOM 1201 O O . ASP B 2 51 ? 74.594 33.905 16.217 1.00 71.63 275 ASP B O 1
ATOM 1206 N N . PHE B 2 52 ? 76.396 32.626 16.606 1.00 51.43 276 PHE B N 1
ATOM 1207 C CA . PHE B 2 52 ? 75.755 31.898 17.700 1.00 48.49 276 PHE B CA 1
ATOM 1208 C C . PHE B 2 52 ? 76.720 30.951 18.412 1.00 50.23 276 PHE B C 1
ATOM 1209 O O . PHE B 2 52 ? 77.611 30.385 17.788 1.00 54.94 276 PHE B O 1
ATOM 1217 N N . SER B 2 53 ? 76.525 30.781 19.718 1.00 52.98 277 SER B N 1
ATOM 1218 C CA . SER B 2 53 ? 77.363 29.909 20.543 1.00 56.73 277 SER B CA 1
ATOM 1219 C C . SER B 2 53 ? 76.706 28.540 20.695 1.00 51.67 277 SER B C 1
ATOM 1220 O O . SER B 2 53 ? 75.511 28.402 20.469 1.00 48.46 277 SER B O 1
ATOM 1223 N N . PRO B 2 54 ? 77.478 27.514 21.093 1.00 51.84 278 PRO B N 1
ATOM 1224 C CA . PRO B 2 54 ? 76.951 26.152 21.273 1.00 60.55 278 PRO B CA 1
ATOM 1225 C C . PRO B 2 54 ? 75.718 26.118 22.173 1.00 66.56 278 PRO B C 1
ATOM 1226 O O . PRO B 2 54 ? 74.935 25.166 22.152 1.00 77.42 278 PRO B O 1
ATOM 1230 N N . THR B 2 55 ? 75.569 27.171 22.967 1.00 63.85 279 THR B N 1
ATOM 1231 C CA . THR B 2 55 ? 74.460 27.329 23.899 1.00 56.23 279 THR B CA 1
ATOM 1232 C C . THR B 2 55 ? 73.156 27.615 23.164 1.00 56.05 279 THR B C 1
ATOM 1233 O O . THR B 2 55 ? 72.080 27.226 23.626 1.00 67.72 279 THR B O 1
ATOM 1237 N N . ASP B 2 56 ? 73.255 28.307 22.031 1.00 44.93 280 ASP B N 1
ATOM 1238 C CA . ASP B 2 56 ? 72.070 28.681 21.265 1.00 47.18 280 ASP B CA 1
ATOM 1239 C C . ASP B 2 56 ? 71.537 27.571 20.358 1.00 44.66 280 ASP B C 1
ATOM 1240 O O . ASP B 2 56 ? 70.651 27.795 19.525 1.00 41.94 280 ASP B O 1
ATOM 1245 N N . VAL B 2 57 ? 72.094 26.377 20.534 1.00 45.67 281 VAL B N 1
ATOM 1246 C CA . VAL B 2 57 ? 71.679 25.195 19.789 1.00 51.03 281 VAL B CA 1
ATOM 1247 C C . VAL B 2 57 ? 70.816 24.396 20.765 1.00 56.29 281 VAL B C 1
ATOM 1248 O O . VAL B 2 57 ? 71.323 23.559 21.534 1.00 53.40 281 VAL B O 1
ATOM 1252 N N . HIS B 2 58 ? 69.511 24.667 20.733 1.00 54.30 282 HIS B N 1
ATOM 1253 C CA . HIS B 2 58 ? 68.574 24.025 21.649 1.00 59.00 282 HIS B CA 1
ATOM 1254 C C . HIS B 2 58 ? 68.259 22.560 21.397 1.00 61.70 282 HIS B C 1
ATOM 1255 O O . HIS B 2 58 ? 67.686 22.195 20.367 1.00 68.18 282 HIS B O 1
ATOM 1262 N N . LYS B 2 59 ? 68.635 21.734 22.371 1.00 64.48 283 LYS B N 1
ATOM 1263 C CA . LYS B 2 59 ? 68.424 20.291 22.348 1.00 67.41 283 LYS B CA 1
ATOM 1264 C C . LYS B 2 59 ? 68.505 19.577 20.999 1.00 67.48 283 LYS B C 1
ATOM 1265 O O . LYS B 2 59 ? 67.739 18.648 20.728 1.00 60.92 283 LYS B O 1
ATOM 1271 N N . GLN B 2 60 ? 69.455 20.018 20.172 1.00 68.95 284 GLN B N 1
ATOM 1272 C CA . GLN B 2 60 ? 69.721 19.431 18.861 1.00 67.20 284 GLN B CA 1
ATOM 1273 C C . GLN B 2 60 ? 68.727 19.674 17.745 1.00 68.37 284 GLN B C 1
ATOM 1274 O O . GLN B 2 60 ? 68.906 19.153 16.642 1.00 79.40 284 GLN B O 1
ATOM 1280 N N . TYR B 2 61 ? 67.694 20.465 17.997 1.00 54.28 285 TYR B N 1
ATOM 1281 C CA . TYR B 2 61 ? 66.702 20.686 16.961 1.00 44.63 285 TYR B CA 1
ATOM 1282 C C . TYR B 2 61 ? 66.381 22.137 16.645 1.00 47.21 285 TYR B C 1
ATOM 1283 O O . TYR B 2 61 ? 65.425 22.431 15.923 1.00 46.09 285 TYR B O 1
ATOM 1292 N N . ALA B 2 62 ? 67.180 23.055 17.163 1.00 50.36 286 ALA B N 1
ATOM 1293 C CA . ALA B 2 62 ? 66.920 24.452 16.889 1.00 41.37 286 ALA B CA 1
ATOM 1294 C C . ALA B 2 62 ? 68.161 25.296 17.093 1.00 39.42 286 ALA B C 1
ATOM 1295 O O . ALA B 2 62 ? 69.054 24.954 17.873 1.00 37.84 286 ALA B O 1
ATOM 1297 N N . ILE B 2 63 ? 68.206 26.411 16.384 1.00 35.48 287 ILE B N 1
ATOM 1298 C CA . ILE B 2 63 ? 69.337 27.308 16.485 1.00 37.89 287 ILE B CA 1
ATOM 1299 C C . ILE B 2 63 ? 68.902 28.763 16.516 1.00 42.38 287 ILE B C 1
ATOM 1300 O O . ILE B 2 63 ? 68.155 29.208 15.640 1.00 46.12 287 ILE B O 1
ATOM 1305 N N . VAL B 2 64 ? 69.342 29.493 17.539 1.00 41.47 288 VAL B N 1
ATOM 1306 C CA . VAL B 2 64 ? 69.029 30.914 17.631 1.00 43.63 288 VAL B CA 1
ATOM 1307 C C . VAL B 2 64 ? 70.342 31.636 17.318 1.00 46.58 288 VAL B C 1
ATOM 1308 O O . VAL B 2 64 ? 71.333 31.469 18.031 1.00 54.03 288 VAL B O 1
ATOM 1312 N N . PHE B 2 65 ? 70.350 32.426 16.250 1.00 42.57 289 PHE B N 1
ATOM 1313 C CA . PHE B 2 65 ? 71.554 33.138 15.844 1.00 42.97 289 PHE B CA 1
ATOM 1314 C C . PHE B 2 65 ? 71.251 34.546 15.355 1.00 47.02 289 PHE B C 1
ATOM 1315 O O . PHE B 2 65 ? 70.112 34.999 15.413 1.00 52.52 289 PHE B O 1
ATOM 1323 N N . ARG B 2 66 ? 72.282 35.233 14.867 1.00 46.56 290 ARG B N 1
ATOM 1324 C CA . ARG B 2 66 ? 72.120 36.586 14.329 1.00 52.35 290 ARG B CA 1
ATOM 1325 C C . ARG B 2 66 ? 72.719 36.694 12.933 1.00 53.05 290 ARG B C 1
ATOM 1326 O O . ARG B 2 66 ? 73.895 36.407 12.711 1.00 55.75 290 ARG B O 1
ATOM 1334 N N . THR B 2 67 ? 71.878 37.101 11.991 1.00 54.46 291 THR B N 1
ATOM 1335 C CA . THR B 2 67 ? 72.283 37.240 10.604 1.00 60.92 291 THR B CA 1
ATOM 1336 C C . THR B 2 67 ? 73.530 38.093 10.435 1.00 60.51 291 THR B C 1
ATOM 1337 O O . THR B 2 67 ? 73.688 39.122 11.086 1.00 49.18 291 THR B O 1
ATOM 1341 N N . PRO B 2 68 ? 74.448 37.652 9.563 1.00 64.12 292 PRO B N 1
ATOM 1342 C CA . PRO B 2 68 ? 75.690 38.382 9.296 1.00 66.76 292 PRO B CA 1
ATOM 1343 C C . PRO B 2 68 ? 75.389 39.485 8.294 1.00 65.96 292 PRO B C 1
ATOM 1344 O O . PRO B 2 68 ? 74.495 39.343 7.469 1.00 75.16 292 PRO B O 1
ATOM 1348 N N . PRO B 2 69 ? 76.120 40.605 8.355 1.00 70.99 293 PRO B N 1
ATOM 1349 C CA . PRO B 2 69 ? 75.850 41.682 7.400 1.00 74.24 293 PRO B CA 1
ATOM 1350 C C . PRO B 2 69 ? 76.156 41.261 5.966 1.00 75.85 293 PRO B C 1
ATOM 1351 O O . PRO B 2 69 ? 76.970 40.361 5.728 1.00 67.65 293 PRO B O 1
ATOM 1355 N N . TYR B 2 70 ? 75.483 41.908 5.020 1.00 80.86 294 TYR B N 1
ATOM 1356 C CA . TYR B 2 70 ? 75.672 41.617 3.608 1.00 81.12 294 TYR B CA 1
ATOM 1357 C C . TYR B 2 70 ? 76.965 42.310 3.186 1.00 80.04 294 TYR B C 1
ATOM 1358 O O . TYR B 2 70 ? 77.327 43.341 3.761 1.00 79.93 294 TYR B O 1
ATOM 1367 N N . HIS B 2 71 ? 77.659 41.745 2.199 1.00 76.34 295 HIS B N 1
ATOM 1368 C CA . HIS B 2 71 ? 78.925 42.305 1.731 1.00 74.74 295 HIS B CA 1
ATOM 1369 C C . HIS B 2 71 ? 78.816 43.721 1.161 1.00 74.25 295 HIS B C 1
ATOM 1370 O O . HIS B 2 71 ? 79.798 44.456 1.127 1.00 78.81 295 HIS B O 1
ATOM 1377 N N . LYS B 2 72 ? 77.634 44.101 0.696 1.00 75.26 296 LYS B N 1
ATOM 1378 C CA . LYS B 2 72 ? 77.440 45.444 0.169 1.00 81.41 296 LYS B CA 1
ATOM 1379 C C . LYS B 2 72 ? 76.446 46.136 1.096 1.00 85.59 296 LYS B C 1
ATOM 1380 O O . LYS B 2 72 ? 75.339 45.637 1.313 1.00 90.87 296 LYS B O 1
ATOM 1386 N N . MET B 2 73 ? 76.842 47.278 1.646 1.00 86.36 297 MET B N 1
ATOM 1387 C CA . MET B 2 73 ? 75.986 48.003 2.576 1.00 92.72 297 MET B CA 1
ATOM 1388 C C . MET B 2 73 ? 75.070 49.019 1.899 1.00 99.32 297 MET B C 1
ATOM 1389 O O . MET B 2 73 ? 73.981 49.311 2.402 1.00 101.74 297 MET B O 1
ATOM 1394 N N . LYS B 2 74 ? 75.496 49.551 0.758 1.00 110.52 298 LYS B N 1
ATOM 1395 C CA . LYS B 2 74 ? 74.679 50.536 0.062 1.00 119.19 298 LYS B CA 1
ATOM 1396 C C . LYS B 2 74 ? 73.777 49.988 -1.045 1.00 121.80 298 LYS B C 1
ATOM 1397 O O . LYS B 2 74 ? 73.694 50.578 -2.124 1.00 128.31 298 LYS B O 1
ATOM 1403 N N . ILE B 2 75 ? 73.091 48.876 -0.786 1.00 114.20 299 ILE B N 1
ATOM 1404 C CA . ILE B 2 75 ? 72.197 48.315 -1.796 1.00 102.13 299 ILE B CA 1
ATOM 1405 C C . ILE B 2 75 ? 70.966 49.205 -1.901 1.00 97.77 299 ILE B C 1
ATOM 1406 O O . ILE B 2 75 ? 70.626 49.919 -0.959 1.00 98.59 299 ILE B O 1
ATOM 1411 N N . GLU B 2 76 ? 70.305 49.161 -3.052 1.00 94.23 300 GLU B N 1
ATOM 1412 C CA . GLU B 2 76 ? 69.118 49.976 -3.281 1.00 97.96 300 GLU B CA 1
ATOM 1413 C C . GLU B 2 76 ? 67.831 49.166 -3.191 1.00 91.32 300 GLU B C 1
ATOM 1414 O O . GLU B 2 76 ? 66.813 49.646 -2.693 1.00 80.99 300 GLU B O 1
ATOM 1420 N N . ARG B 2 77 ? 67.880 47.935 -3.687 1.00 92.62 301 ARG B N 1
ATOM 1421 C CA . ARG B 2 77 ? 66.715 47.067 -3.656 1.00 93.08 301 ARG B CA 1
ATOM 1422 C C . ARG B 2 77 ? 66.987 45.795 -2.859 1.00 87.52 301 ARG B C 1
ATOM 1423 O O . ARG B 2 77 ? 68.122 45.335 -2.761 1.00 75.28 301 ARG B O 1
ATOM 1431 N N . PRO B 2 78 ? 65.937 45.218 -2.268 1.00 89.99 302 PRO B N 1
ATOM 1432 C CA . PRO B 2 78 ? 66.002 43.998 -1.463 1.00 92.01 302 PRO B CA 1
ATOM 1433 C C . PRO B 2 78 ? 66.787 42.851 -2.105 1.00 87.22 302 PRO B C 1
ATOM 1434 O O . PRO B 2 78 ? 66.281 42.169 -3.004 1.00 86.20 302 PRO B O 1
ATOM 1438 N N . VAL B 2 79 ? 68.015 42.642 -1.630 1.00 75.13 303 VAL B N 1
ATOM 1439 C CA . VAL B 2 79 ? 68.876 41.561 -2.119 1.00 65.58 303 VAL B CA 1
ATOM 1440 C C . VAL B 2 79 ? 68.477 40.254 -1.430 1.00 61.81 303 VAL B C 1
ATOM 1441 O O . VAL B 2 79 ? 68.315 40.212 -0.208 1.00 57.67 303 VAL B O 1
ATOM 1445 N N . THR B 2 80 ? 68.336 39.188 -2.210 1.00 64.27 304 THR B N 1
ATOM 1446 C CA . THR B 2 80 ? 67.945 37.889 -1.671 1.00 62.20 304 THR B CA 1
ATOM 1447 C C . THR B 2 80 ? 69.106 36.912 -1.776 1.00 58.78 304 THR B C 1
ATOM 1448 O O . THR B 2 80 ? 69.698 36.770 -2.841 1.00 62.63 304 THR B O 1
ATOM 1452 N N . VAL B 2 81 ? 69.434 36.237 -0.681 1.00 54.63 305 VAL B N 1
ATOM 1453 C CA . VAL B 2 81 ? 70.526 35.267 -0.701 1.00 57.85 305 VAL B CA 1
ATOM 1454 C C . VAL B 2 81 ? 70.048 33.936 -0.150 1.00 54.93 305 VAL B C 1
ATOM 1455 O O . VAL B 2 81 ? 68.914 33.816 0.304 1.00 64.82 305 VAL B O 1
ATOM 1459 N N . PHE B 2 82 ? 70.921 32.938 -0.186 1.00 46.95 306 PHE B N 1
ATOM 1460 C CA . PHE B 2 82 ? 70.575 31.619 0.318 1.00 60.21 306 PHE B CA 1
ATOM 1461 C C . PHE B 2 82 ? 71.334 31.403 1.617 1.00 60.21 306 PHE B C 1
ATOM 1462 O O . PHE B 2 82 ? 72.304 32.109 1.891 1.00 67.24 306 PHE B O 1
ATOM 1470 N N . LEU B 2 83 ? 70.877 30.445 2.420 1.00 54.58 307 LEU B N 1
ATOM 1471 C CA . LEU B 2 83 ? 71.553 30.084 3.665 1.00 53.20 307 LEU B CA 1
ATOM 1472 C C . LEU B 2 83 ? 71.358 28.586 3.826 1.00 46.68 307 LEU B C 1
ATOM 1473 O O . LEU B 2 83 ? 70.347 28.049 3.396 1.00 49.63 307 LEU B O 1
ATOM 1478 N N . GLN B 2 84 ? 72.325 27.910 4.429 1.00 52.49 308 GLN B N 1
ATOM 1479 C CA . GLN B 2 84 ? 72.228 26.467 4.588 1.00 55.29 308 GLN B CA 1
ATOM 1480 C C . GLN B 2 84 ? 72.966 25.962 5.820 1.00 51.37 308 GLN B C 1
ATOM 1481 O O . GLN B 2 84 ? 74.008 26.502 6.209 1.00 42.08 308 GLN B O 1
ATOM 1487 N N . LEU B 2 85 ? 72.426 24.915 6.431 1.00 53.34 309 LEU B N 1
ATOM 1488 C CA . LEU B 2 85 ? 73.072 24.320 7.588 1.00 60.98 309 LEU B CA 1
ATOM 1489 C C . LEU B 2 85 ? 74.246 23.563 7.007 1.00 66.68 309 LEU B C 1
ATOM 1490 O O . LEU B 2 85 ? 74.110 22.923 5.962 1.00 66.65 309 LEU B O 1
ATOM 1495 N N . LYS B 2 86 ? 75.391 23.632 7.677 1.00 75.18 310 LYS B N 1
ATOM 1496 C CA . LYS B 2 86 ? 76.589 22.953 7.210 1.00 66.89 310 LYS B CA 1
ATOM 1497 C C . LYS B 2 86 ? 77.384 22.388 8.375 1.00 61.67 310 LYS B C 1
ATOM 1498 O O . LYS B 2 86 ? 77.496 23.017 9.426 1.00 65.30 310 LYS B O 1
ATOM 1504 N N . ARG B 2 87 ? 77.926 21.192 8.192 1.00 51.47 311 ARG B N 1
ATOM 1505 C CA . ARG B 2 87 ? 78.736 20.584 9.231 1.00 54.11 311 ARG B CA 1
ATOM 1506 C C . ARG B 2 87 ? 80.184 21.063 9.078 1.00 57.07 311 ARG B C 1
ATOM 1507 O O . ARG B 2 87 ? 80.619 21.434 7.988 1.00 62.23 311 ARG B O 1
ATOM 1515 N N . LYS B 2 88 ? 80.921 21.057 10.182 1.00 65.66 312 LYS B N 1
ATOM 1516 C CA . LYS B 2 88 ? 82.311 21.477 10.170 1.00 62.48 312 LYS B CA 1
ATOM 1517 C C . LYS B 2 88 ? 83.150 20.266 9.810 1.00 62.08 312 LYS B C 1
ATOM 1518 O O . LYS B 2 88 ? 84.134 20.367 9.084 1.00 66.63 312 LYS B O 1
ATOM 1524 N N . ARG B 2 89 ? 82.730 19.116 10.325 1.00 59.61 313 ARG B N 1
ATOM 1525 C CA . ARG B 2 89 ? 83.410 17.849 10.098 1.00 57.43 313 ARG B CA 1
ATOM 1526 C C . ARG B 2 89 ? 83.311 17.359 8.664 1.00 64.98 313 ARG B C 1
ATOM 1527 O O . ARG B 2 89 ? 84.324 17.187 7.992 1.00 79.06 313 ARG B O 1
ATOM 1535 N N . GLY B 2 90 ? 82.089 17.126 8.198 1.00 56.71 314 GLY B N 1
ATOM 1536 C CA . GLY B 2 90 ? 81.912 16.616 6.850 1.00 67.21 314 GLY B CA 1
ATOM 1537 C C . GLY B 2 90 ? 81.947 17.614 5.707 1.00 70.64 314 GLY B C 1
ATOM 1538 O O . GLY B 2 90 ? 82.574 17.364 4.677 1.00 69.17 314 GLY B O 1
ATOM 1539 N N . GLY B 2 91 ? 81.280 18.747 5.886 1.00 75.92 315 GLY B N 1
ATOM 1540 C CA . GLY B 2 91 ? 81.213 19.746 4.832 1.00 71.26 315 GLY B CA 1
ATOM 1541 C C . GLY B 2 91 ? 79.829 19.647 4.212 1.00 73.02 315 GLY B C 1
ATOM 1542 O O . GLY B 2 91 ? 79.476 20.425 3.329 1.00 71.49 315 GLY B O 1
ATOM 1543 N N . ASP B 2 92 ? 79.059 18.670 4.699 1.00 76.15 316 ASP B N 1
ATOM 1544 C CA . ASP B 2 92 ? 77.687 18.388 4.260 1.00 73.32 316 ASP B CA 1
ATOM 1545 C C . ASP B 2 92 ? 76.795 19.604 4.435 1.00 71.34 316 ASP B C 1
ATOM 1546 O O . ASP B 2 92 ? 77.134 20.522 5.177 1.00 76.94 316 ASP B O 1
ATOM 1551 N N . VAL B 2 93 ? 75.645 19.600 3.769 1.00 63.59 317 VAL B N 1
ATOM 1552 C CA . VAL B 2 93 ? 74.710 20.715 3.886 1.00 62.36 317 VAL B CA 1
ATOM 1553 C C . VAL B 2 93 ? 73.245 20.279 3.857 1.00 63.81 317 VAL B C 1
ATOM 1554 O O . VAL B 2 93 ? 72.932 19.086 3.830 1.00 60.39 317 VAL B O 1
ATOM 1558 N N . SER B 2 94 ? 72.355 21.268 3.871 1.00 61.80 318 SER B N 1
ATOM 1559 C CA . SER B 2 94 ? 70.913 21.038 3.830 1.00 63.74 318 SER B CA 1
ATOM 1560 C C . SER B 2 94 ? 70.401 21.828 2.646 1.00 62.53 318 SER B C 1
ATOM 1561 O O . SER B 2 94 ? 71.008 22.833 2.264 1.00 72.21 318 SER B O 1
ATOM 1564 N N . ASP B 2 95 ? 69.291 21.400 2.059 1.00 56.55 319 ASP B N 1
ATOM 1565 C CA . ASP B 2 95 ? 68.771 22.163 0.939 1.00 62.18 319 ASP B CA 1
ATOM 1566 C C . ASP B 2 95 ? 68.598 23.576 1.473 1.00 57.18 319 ASP B C 1
ATOM 1567 O O . ASP B 2 95 ? 67.770 23.831 2.352 1.00 61.77 319 ASP B O 1
ATOM 1572 N N . SER B 2 96 ? 69.416 24.486 0.965 1.00 49.95 320 SER B N 1
ATOM 1573 C CA . SER B 2 96 ? 69.372 25.863 1.421 1.00 54.82 320 SER B CA 1
ATOM 1574 C C . SER B 2 96 ? 68.001 26.532 1.295 1.00 51.38 320 SER B C 1
ATOM 1575 O O . SER B 2 96 ? 67.148 26.088 0.527 1.00 54.60 320 SER B O 1
ATOM 1578 N N . LYS B 2 97 ? 67.797 27.584 2.087 1.00 51.34 321 LYS B N 1
ATOM 1579 C CA . LYS B 2 97 ? 66.566 28.371 2.067 1.00 47.16 321 LYS B CA 1
ATOM 1580 C C . LYS B 2 97 ? 66.997 29.793 1.712 1.00 49.55 321 LYS B C 1
ATOM 1581 O O . LYS B 2 97 ? 68.188 30.058 1.535 1.00 47.95 321 LYS B O 1
ATOM 1587 N N . GLN B 2 98 ? 66.044 30.711 1.628 1.00 53.09 322 GLN B N 1
ATOM 1588 C CA . GLN B 2 98 ? 66.358 32.081 1.246 1.00 60.74 322 GLN B CA 1
ATOM 1589 C C . GLN B 2 98 ? 66.225 33.086 2.390 1.00 61.02 322 GLN B C 1
ATOM 1590 O O . GLN B 2 98 ? 65.568 32.809 3.391 1.00 61.99 322 GLN B O 1
ATOM 1596 N N . PHE B 2 99 ? 66.865 34.247 2.231 1.00 59.49 323 PHE B N 1
ATOM 1597 C CA . PHE B 2 99 ? 66.838 35.331 3.222 1.00 57.65 323 PHE B CA 1
ATOM 1598 C C . PHE B 2 99 ? 67.032 36.669 2.504 1.00 52.35 323 PHE B C 1
ATOM 1599 O O . PHE B 2 99 ? 67.957 36.819 1.714 1.00 53.00 323 PHE B O 1
ATOM 1607 N N . THR B 2 100 ? 66.186 37.649 2.795 1.00 54.35 324 THR B N 1
ATOM 1608 C CA . THR B 2 100 ? 66.299 38.941 2.123 1.00 62.23 324 THR B CA 1
ATOM 1609 C C . THR B 2 100 ? 66.806 40.097 2.977 1.00 63.06 324 THR B C 1
ATOM 1610 O O . THR B 2 100 ? 66.365 40.296 4.105 1.00 68.98 324 THR B O 1
ATOM 1614 N N . TYR B 2 101 ? 67.732 40.864 2.409 1.00 60.92 325 TYR B N 1
ATOM 1615 C CA . TYR B 2 101 ? 68.327 42.025 3.081 1.00 64.52 325 TYR B CA 1
ATOM 1616 C C . TYR B 2 101 ? 67.662 43.304 2.594 1.00 61.23 325 TYR B C 1
ATOM 1617 O O . TYR B 2 101 ? 67.815 43.684 1.434 1.00 61.60 325 TYR B O 1
ATOM 1626 N N . TYR B 2 102 ? 66.921 43.975 3.462 1.00 60.43 326 TYR B N 1
ATOM 1627 C CA . TYR B 2 102 ? 66.297 45.212 3.023 1.00 74.95 326 TYR B CA 1
ATOM 1628 C C . TYR B 2 102 ? 67.294 46.353 3.174 1.00 71.20 326 TYR B C 1
ATOM 1629 O O . TYR B 2 102 ? 68.056 46.398 4.136 1.00 62.61 326 TYR B O 1
ATOM 1638 N N . PRO B 2 103 ? 67.314 47.277 2.198 1.00 78.83 327 PRO B N 1
ATOM 1639 C CA . PRO B 2 103 ? 68.205 48.442 2.175 1.00 83.47 327 PRO B CA 1
ATOM 1640 C C . PRO B 2 103 ? 68.141 49.216 3.474 1.00 88.68 327 PRO B C 1
ATOM 1641 O O . PRO B 2 103 ? 67.055 49.478 3.987 1.00 91.93 327 PRO B O 1
ATOM 1645 N N . VAL B 2 104 ? 69.298 49.568 4.018 1.00 107.67 328 VAL B N 1
ATOM 1646 C CA . VAL B 2 104 ? 69.312 50.315 5.265 1.00 117.67 328 VAL B CA 1
ATOM 1647 C C . VAL B 2 104 ? 68.497 51.580 5.035 1.00 122.14 328 VAL B C 1
ATOM 1648 O O . VAL B 2 104 ? 68.954 52.526 4.394 1.00 127.60 328 VAL B O 1
ATOM 1652 N N . VAL B 2 105 ? 67.269 51.572 5.537 1.00 118.38 329 VAL B N 1
ATOM 1653 C CA . VAL B 2 105 ? 66.381 52.712 5.377 1.00 116.54 329 VAL B CA 1
ATOM 1654 C C . VAL B 2 105 ? 67.017 53.965 5.966 1.00 120.64 329 VAL B C 1
ATOM 1655 O O . VAL B 2 105 ? 67.811 53.892 6.910 1.00 119.09 329 VAL B O 1
ATOM 1659 N N . GLU B 2 106 ? 66.663 55.112 5.397 1.00 126.99 330 GLU B N 1
ATOM 1660 C CA . GLU B 2 106 ? 67.196 56.398 5.830 1.00 132.74 330 GLU B CA 1
ATOM 1661 C C . GLU B 2 106 ? 66.915 56.694 7.303 1.00 133.74 330 GLU B C 1
ATOM 1662 O O . GLU B 2 106 ? 66.392 55.849 8.030 1.00 133.71 330 GLU B O 1
ATOM 1668 N N . ASP B 2 107 ? 67.282 57.899 7.733 1.00 132.04 331 ASP B N 1
ATOM 1669 C CA . ASP B 2 107 ? 67.055 58.341 9.106 1.00 132.14 331 ASP B CA 1
ATOM 1670 C C . ASP B 2 107 ? 67.680 59.716 9.335 1.00 126.97 331 ASP B C 1
ATOM 1671 O O . ASP B 2 107 ? 67.060 60.704 8.880 1.00 117.35 331 ASP B O 1
ATOM 1676 N N . THR C 1 1 ? 33.052 43.988 31.767 1.00 113.90 278 THR C N 1
ATOM 1677 C CA . THR C 1 1 ? 31.719 43.691 31.163 1.00 111.78 278 THR C CA 1
ATOM 1678 C C . THR C 1 1 ? 30.649 43.337 32.207 1.00 112.53 278 THR C C 1
ATOM 1679 O O . THR C 1 1 ? 29.681 44.084 32.395 1.00 111.63 278 THR C O 1
ATOM 1683 N N . SER C 1 2 ? 30.820 42.200 32.881 1.00 113.87 279 SER C N 1
ATOM 1684 C CA . SER C 1 2 ? 29.869 41.746 33.896 1.00 111.67 279 SER C CA 1
ATOM 1685 C C . SER C 1 2 ? 30.658 41.323 35.123 1.00 110.51 279 SER C C 1
ATOM 1686 O O . SER C 1 2 ? 31.826 40.968 35.000 1.00 114.89 279 SER C O 1
ATOM 1689 N N . GLU C 1 3 ? 30.026 41.336 36.298 1.00 101.11 280 GLU C N 1
ATOM 1690 C CA . GLU C 1 3 ? 30.735 40.957 37.524 1.00 93.95 280 GLU C CA 1
ATOM 1691 C C . GLU C 1 3 ? 30.797 39.455 37.801 1.00 82.85 280 GLU C C 1
ATOM 1692 O O . GLU C 1 3 ? 29.814 38.723 37.649 1.00 75.41 280 GLU C O 1
ATOM 1698 N N . LEU C 1 4 ? 31.978 39.013 38.213 1.00 74.39 281 LEU C N 1
ATOM 1699 C CA . LEU C 1 4 ? 32.234 37.617 38.539 1.00 74.51 281 LEU C CA 1
ATOM 1700 C C . LEU C 1 4 ? 32.668 37.606 39.987 1.00 71.03 281 LEU C C 1
ATOM 1701 O O . LEU C 1 4 ? 33.678 38.218 40.331 1.00 66.73 281 LEU C O 1
ATOM 1706 N N . ARG C 1 5 ? 31.930 36.908 40.842 1.00 63.56 282 ARG C N 1
ATOM 1707 C CA . ARG C 1 5 ? 32.289 36.920 42.250 1.00 59.97 282 ARG C CA 1
ATOM 1708 C C . ARG C 1 5 ? 31.690 35.779 43.057 1.00 57.73 282 ARG C C 1
ATOM 1709 O O . ARG C 1 5 ? 30.530 35.414 42.861 1.00 62.22 282 ARG C O 1
ATOM 1717 N N . ILE C 1 6 ? 32.485 35.213 43.963 1.00 51.52 283 ILE C N 1
ATOM 1718 C CA . ILE C 1 6 ? 31.989 34.138 44.809 1.00 53.79 283 ILE C CA 1
ATOM 1719 C C . ILE C 1 6 ? 31.621 34.756 46.149 1.00 59.81 283 ILE C C 1
ATOM 1720 O O . ILE C 1 6 ? 32.381 35.555 46.692 1.00 62.90 283 ILE C O 1
ATOM 1725 N N . CYS C 1 7 ? 30.459 34.397 46.682 1.00 60.02 284 CYS C N 1
ATOM 1726 C CA . CYS C 1 7 ? 30.034 34.945 47.955 1.00 55.35 284 CYS C CA 1
ATOM 1727 C C . CYS C 1 7 ? 30.296 34.004 49.121 1.00 59.18 284 CYS C C 1
ATOM 1728 O O . CYS C 1 7 ? 30.433 34.459 50.250 1.00 69.87 284 CYS C O 1
ATOM 1731 N N . ARG C 1 8 ? 30.377 32.703 48.857 1.00 59.37 285 ARG C N 1
ATOM 1732 C CA . ARG C 1 8 ? 30.682 31.735 49.915 1.00 57.25 285 ARG C CA 1
ATOM 1733 C C . ARG C 1 8 ? 30.673 30.275 49.460 1.00 54.02 285 ARG C C 1
ATOM 1734 O O . ARG C 1 8 ? 30.070 29.929 48.441 1.00 55.87 285 ARG C O 1
ATOM 1742 N N . ILE C 1 9 ? 31.360 29.428 50.224 1.00 43.84 286 ILE C N 1
ATOM 1743 C CA . ILE C 1 9 ? 31.477 28.011 49.906 1.00 50.10 286 ILE C CA 1
ATOM 1744 C C . ILE C 1 9 ? 31.192 27.158 51.139 1.00 50.31 286 ILE C C 1
ATOM 1745 O O . ILE C 1 9 ? 31.792 27.366 52.190 1.00 51.19 286 ILE C O 1
ATOM 1750 N N . ASN C 1 10 ? 30.288 26.190 50.993 1.00 53.52 287 ASN C N 1
ATOM 1751 C CA . ASN C 1 10 ? 29.884 25.316 52.099 1.00 52.83 287 ASN C CA 1
ATOM 1752 C C . ASN C 1 10 ? 30.984 24.583 52.865 1.00 55.58 287 ASN C C 1
ATOM 1753 O O . ASN C 1 10 ? 30.732 24.108 53.972 1.00 62.74 287 ASN C O 1
ATOM 1758 N N . LYS C 1 11 ? 32.189 24.482 52.301 1.00 59.27 288 LYS C N 1
ATOM 1759 C CA . LYS C 1 11 ? 33.302 23.807 52.988 1.00 58.62 288 LYS C CA 1
ATOM 1760 C C . LYS C 1 11 ? 34.620 24.532 52.737 1.00 62.82 288 LYS C C 1
ATOM 1761 O O . LYS C 1 11 ? 34.747 25.277 51.766 1.00 70.95 288 LYS C O 1
ATOM 1767 N N . GLU C 1 12 ? 35.604 24.323 53.604 1.00 63.40 289 GLU C N 1
ATOM 1768 C CA . GLU C 1 12 ? 36.894 24.975 53.415 1.00 72.53 289 GLU C CA 1
ATOM 1769 C C . GLU C 1 12 ? 38.083 24.009 53.378 1.00 72.74 289 GLU C C 1
ATOM 1770 O O . GLU C 1 12 ? 39.201 24.405 53.051 1.00 77.51 289 GLU C O 1
ATOM 1776 N N . SER C 1 13 ? 37.837 22.742 53.703 1.00 69.92 290 SER C N 1
ATOM 1777 C CA . SER C 1 13 ? 38.877 21.713 53.660 1.00 67.20 290 SER C CA 1
ATOM 1778 C C . SER C 1 13 ? 38.315 20.479 52.941 1.00 67.47 290 SER C C 1
ATOM 1779 O O . SER C 1 13 ? 37.104 20.342 52.772 1.00 64.95 290 SER C O 1
ATOM 1782 N N . GLY C 1 14 ? 39.196 19.578 52.522 1.00 71.86 291 GLY C N 1
ATOM 1783 C CA . GLY C 1 14 ? 38.744 18.381 51.834 1.00 76.57 291 GLY C CA 1
ATOM 1784 C C . GLY C 1 14 ? 39.904 17.500 51.423 1.00 79.88 291 GLY C C 1
ATOM 1785 O O . GLY C 1 14 ? 41.021 17.995 51.277 1.00 85.37 291 GLY C O 1
ATOM 1786 N N . PRO C 1 15 ? 39.681 16.187 51.232 1.00 80.77 292 PRO C N 1
ATOM 1787 C CA . PRO C 1 15 ? 40.747 15.260 50.835 1.00 83.02 292 PRO C CA 1
ATOM 1788 C C . PRO C 1 15 ? 41.296 15.484 49.418 1.00 82.27 292 PRO C C 1
ATOM 1789 O O . PRO C 1 15 ? 40.533 15.670 48.465 1.00 78.06 292 PRO C O 1
ATOM 1793 N N . CYS C 1 16 ? 42.625 15.462 49.305 1.00 82.56 293 CYS C N 1
ATOM 1794 C CA . CYS C 1 16 ? 43.340 15.668 48.044 1.00 82.47 293 CYS C CA 1
ATOM 1795 C C . CYS C 1 16 ? 42.879 14.723 46.947 1.00 79.59 293 CYS C C 1
ATOM 1796 O O . CYS C 1 16 ? 43.060 14.994 45.758 1.00 74.24 293 CYS C O 1
ATOM 1799 N N . THR C 1 17 ? 42.292 13.609 47.357 1.00 80.48 294 THR C N 1
ATOM 1800 C CA . THR C 1 17 ? 41.787 12.616 46.428 1.00 78.39 294 THR C CA 1
ATOM 1801 C C . THR C 1 17 ? 40.768 13.263 45.487 1.00 80.62 294 THR C C 1
ATOM 1802 O O . THR C 1 17 ? 40.586 12.818 44.354 1.00 82.96 294 THR C O 1
ATOM 1806 N N . GLY C 1 18 ? 40.108 14.312 45.972 1.00 79.05 295 GLY C N 1
ATOM 1807 C CA . GLY C 1 18 ? 39.121 15.026 45.177 1.00 74.00 295 GLY C CA 1
ATOM 1808 C C . GLY C 1 18 ? 37.796 14.305 45.012 1.00 70.60 295 GLY C C 1
ATOM 1809 O O . GLY C 1 18 ? 37.569 13.257 45.617 1.00 69.55 295 GLY C O 1
ATOM 1810 N N . GLY C 1 19 ? 36.917 14.883 44.195 1.00 66.42 296 GLY C N 1
ATOM 1811 C CA . GLY C 1 19 ? 35.620 14.286 43.932 1.00 73.11 296 GLY C CA 1
ATOM 1812 C C . GLY C 1 19 ? 34.570 14.583 44.980 1.00 82.18 296 GLY C C 1
ATOM 1813 O O . GLY C 1 19 ? 33.475 14.013 44.942 1.00 84.13 296 GLY C O 1
ATOM 1814 N N . GLU C 1 20 ? 34.901 15.477 45.910 1.00 87.36 297 GLU C N 1
ATOM 1815 C CA . GLU C 1 20 ? 33.997 15.867 46.994 1.00 82.40 297 GLU C CA 1
ATOM 1816 C C . GLU C 1 20 ? 32.957 16.850 46.470 1.00 76.34 297 GLU C C 1
ATOM 1817 O O . GLU C 1 20 ? 33.248 17.664 45.596 1.00 73.65 297 GLU C O 1
ATOM 1823 N N . GLU C 1 21 ? 31.743 16.777 46.999 1.00 70.88 298 GLU C N 1
ATOM 1824 C CA . GLU C 1 21 ? 30.688 17.671 46.543 1.00 68.94 298 GLU C CA 1
ATOM 1825 C C . GLU C 1 21 ? 30.607 18.951 47.366 1.00 67.13 298 GLU C C 1
ATOM 1826 O O . GLU C 1 21 ? 30.593 18.914 48.599 1.00 66.98 298 GLU C O 1
ATOM 1832 N N . LEU C 1 22 ? 30.555 20.082 46.671 1.00 63.44 299 LEU C N 1
ATOM 1833 C CA . LEU C 1 22 ? 30.481 21.371 47.331 1.00 59.81 299 LEU C CA 1
ATOM 1834 C C . LEU C 1 22 ? 29.438 22.282 46.717 1.00 64.93 299 LEU C C 1
ATOM 1835 O O . LEU C 1 22 ? 29.067 22.133 45.551 1.00 69.08 299 LEU C O 1
ATOM 1840 N N . TYR C 1 23 ? 28.971 23.228 47.524 1.00 59.58 300 TYR C N 1
ATOM 1841 C CA . TYR C 1 23 ? 27.997 24.215 47.089 1.00 52.56 300 TYR C CA 1
ATOM 1842 C C . TYR C 1 23 ? 28.665 25.592 47.193 1.00 51.43 300 TYR C C 1
ATOM 1843 O O . TYR C 1 23 ? 29.424 25.854 48.135 1.00 43.48 300 TYR C O 1
ATOM 1852 N N . LEU C 1 24 ? 28.405 26.464 46.224 1.00 46.51 301 LEU C N 1
ATOM 1853 C CA . LEU C 1 24 ? 28.949 27.813 46.300 1.00 44.18 301 LEU C CA 1
ATOM 1854 C C . LEU C 1 24 ? 27.944 28.839 45.805 1.00 45.79 301 LEU C C 1
ATOM 1855 O O . LEU C 1 24 ? 27.248 28.614 44.815 1.00 45.22 301 LEU C O 1
ATOM 1860 N N . LEU C 1 25 ? 27.854 29.955 46.523 1.00 52.32 302 LEU C N 1
ATOM 1861 C CA . LE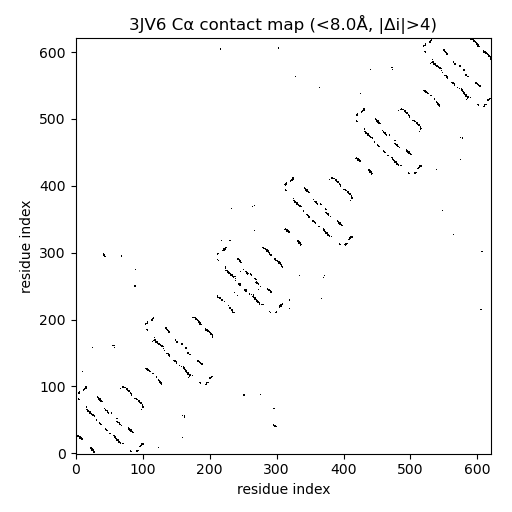U C 1 25 ? 26.957 31.047 46.150 1.00 51.07 302 LEU C CA 1
ATOM 1862 C C . LEU C 1 25 ? 27.780 32.076 45.400 1.00 46.85 302 LEU C C 1
ATOM 1863 O O . LEU C 1 25 ? 28.915 32.355 45.778 1.00 47.53 302 LEU C O 1
ATOM 1868 N N . CYS C 1 26 ? 27.196 32.643 44.349 1.00 42.77 303 CYS C N 1
ATOM 1869 C CA . CYS C 1 26 ? 27.889 33.622 43.515 1.00 53.12 303 CYS C CA 1
ATOM 1870 C C . CYS C 1 26 ? 26.917 34.636 42.922 1.00 55.60 303 CYS C C 1
ATOM 1871 O O . CYS C 1 26 ? 25.702 34.461 43.021 1.00 56.16 303 CYS C O 1
ATOM 1874 N N . ASP C 1 27 ? 27.451 35.694 42.309 1.00 52.88 304 ASP C N 1
ATOM 1875 C CA . ASP C 1 27 ? 26.602 36.690 41.661 1.00 63.04 304 ASP C CA 1
ATOM 1876 C C . ASP C 1 27 ? 26.189 36.046 40.357 1.00 66.17 304 ASP C C 1
ATOM 1877 O O . ASP C 1 27 ? 26.895 35.166 39.859 1.00 64.77 304 ASP C O 1
ATOM 1882 N N . LYS C 1 28 ? 25.063 36.478 39.798 1.00 70.62 305 LYS C N 1
ATOM 1883 C CA . LYS C 1 28 ? 24.564 35.896 38.552 1.00 71.76 305 LYS C CA 1
ATOM 1884 C C . LYS C 1 28 ? 25.626 35.551 37.505 1.00 72.85 305 LYS C C 1
ATOM 1885 O O . LYS C 1 28 ? 26.495 36.363 37.181 1.00 67.90 305 LYS C O 1
ATOM 1891 N N . VAL C 1 29 ? 25.537 34.321 37.000 1.00 81.34 306 VAL C N 1
ATOM 1892 C CA . VAL C 1 29 ? 26.445 33.791 35.984 1.00 73.85 306 VAL C CA 1
ATOM 1893 C C . VAL C 1 29 ? 25.625 33.109 34.888 1.00 79.47 306 VAL C C 1
ATOM 1894 O O . VAL C 1 29 ? 24.402 33.051 34.970 1.00 83.22 306 VAL C O 1
ATOM 1898 N N . GLN C 1 30 ? 26.307 32.593 33.870 1.00 78.84 307 GLN C N 1
ATOM 1899 C CA . GLN C 1 30 ? 25.655 31.900 32.758 1.00 73.55 307 GLN C CA 1
ATOM 1900 C C . GLN C 1 30 ? 25.994 30.418 32.831 1.00 78.26 307 GLN C C 1
ATOM 1901 O O . GLN C 1 30 ? 27.152 30.042 32.631 1.00 86.41 307 GLN C O 1
ATOM 1907 N N . LYS C 1 31 ? 25.008 29.567 33.099 1.00 76.08 308 LYS C N 1
ATOM 1908 C CA . LYS C 1 31 ? 25.306 28.142 33.200 1.00 71.53 308 LYS C CA 1
ATOM 1909 C C . LYS C 1 31 ? 26.003 27.591 31.965 1.00 71.77 308 LYS C C 1
ATOM 1910 O O . LYS C 1 31 ? 26.602 26.519 32.013 1.00 75.82 308 LYS C O 1
ATOM 1916 N N . GLU C 1 32 ? 25.941 28.329 30.863 1.00 66.13 309 GLU C N 1
ATOM 1917 C CA . GLU C 1 32 ? 26.573 27.891 29.625 1.00 65.85 309 GLU C CA 1
ATOM 1918 C C . GLU C 1 32 ? 27.902 28.588 29.359 1.00 65.30 309 GLU C C 1
ATOM 1919 O O . GLU C 1 32 ? 28.423 28.538 28.246 1.00 70.51 309 GLU C O 1
ATOM 1925 N N . ASP C 1 33 ? 28.457 29.228 30.378 1.00 62.71 310 ASP C N 1
ATOM 1926 C CA . ASP C 1 33 ? 29.716 29.933 30.211 1.00 59.76 310 ASP C CA 1
ATOM 1927 C C . ASP C 1 33 ? 30.332 30.193 31.575 1.00 59.78 310 ASP C C 1
ATOM 1928 O O . ASP C 1 33 ? 30.633 31.329 31.931 1.00 63.13 310 ASP C O 1
ATOM 1933 N N . ILE C 1 34 ? 30.525 29.124 32.338 1.00 59.26 311 ILE C N 1
ATOM 1934 C CA . ILE C 1 34 ? 31.081 29.261 33.671 1.00 62.99 311 ILE C CA 1
ATOM 1935 C C . ILE C 1 34 ? 31.824 27.991 34.099 1.00 65.19 311 ILE C C 1
ATOM 1936 O O . ILE C 1 34 ? 31.489 26.880 33.669 1.00 63.66 311 ILE C O 1
ATOM 1941 N N . SER C 1 35 ? 32.833 28.164 34.947 1.00 63.05 312 SER C N 1
ATOM 1942 C CA . SER C 1 35 ? 33.630 27.046 35.436 1.00 60.11 312 SER C CA 1
ATOM 1943 C C . SER C 1 35 ? 34.311 27.384 36.757 1.00 61.57 312 SER C C 1
ATOM 1944 O O . SER C 1 35 ? 34.759 28.518 36.968 1.00 53.97 312 SER C O 1
ATOM 1947 N N . VAL C 1 36 ? 34.395 26.388 37.635 1.00 64.87 313 VAL C N 1
ATOM 1948 C CA . VAL C 1 36 ? 35.035 26.552 38.937 1.00 64.24 313 VAL C CA 1
ATOM 1949 C C . VAL C 1 36 ? 36.449 25.997 38.815 1.00 64.35 313 VAL C C 1
ATOM 1950 O O . VAL C 1 36 ? 36.634 24.862 38.377 1.00 67.14 313 VAL C O 1
ATOM 1954 N N . VAL C 1 37 ? 37.436 26.799 39.206 1.00 63.75 314 VAL C N 1
ATOM 1955 C CA . VAL C 1 37 ? 38.840 26.408 39.113 1.00 59.48 314 VAL C CA 1
ATOM 1956 C C . VAL C 1 37 ? 39.628 26.412 40.418 1.00 65.28 314 VAL C C 1
ATOM 1957 O O . VAL C 1 37 ? 39.683 27.424 41.117 1.00 62.29 314 VAL C O 1
ATOM 1961 N N . PHE C 1 38 ? 40.255 25.281 40.727 1.00 63.79 315 PHE C N 1
ATOM 1962 C CA . PHE C 1 38 ? 41.100 25.156 41.917 1.00 64.55 315 PHE C CA 1
ATOM 1963 C C . PHE C 1 38 ? 42.539 25.319 41.419 1.00 73.08 315 PHE C C 1
ATOM 1964 O O . PHE C 1 38 ? 42.900 24.728 40.400 1.00 76.33 315 PHE C O 1
ATOM 1972 N N . SER C 1 39 ? 43.366 26.092 42.124 1.00 72.94 316 SER C N 1
ATOM 1973 C CA . SER C 1 39 ? 44.730 26.298 41.648 1.00 65.98 316 SER C CA 1
ATOM 1974 C C . SER C 1 39 ? 45.797 26.779 42.624 1.00 68.11 316 SER C C 1
ATOM 1975 O O . SER C 1 39 ? 45.506 27.323 43.689 1.00 73.19 316 SER C O 1
ATOM 1978 N N . THR C 1 40 ? 47.046 26.579 42.209 1.00 64.69 317 THR C N 1
ATOM 1979 C CA . THR C 1 40 ? 48.222 27.038 42.942 1.00 65.62 317 THR C CA 1
ATOM 1980 C C . THR C 1 40 ? 49.053 27.753 41.873 1.00 63.33 317 THR C C 1
ATOM 1981 O O . THR C 1 40 ? 48.564 27.991 40.766 1.00 62.02 317 THR C O 1
ATOM 1985 N N . ALA C 1 41 ? 50.294 28.097 42.188 1.00 61.69 318 ALA C N 1
ATOM 1986 C CA . ALA C 1 41 ? 51.129 28.799 41.220 1.00 64.62 318 ALA C CA 1
ATOM 1987 C C . ALA C 1 41 ? 51.647 27.855 40.153 1.00 64.68 318 ALA C C 1
ATOM 1988 O O . ALA C 1 41 ? 51.986 28.273 39.040 1.00 70.38 318 ALA C O 1
ATOM 1990 N N . SER C 1 42 ? 51.697 26.575 40.499 1.00 63.15 319 SER C N 1
ATOM 1991 C CA . SER C 1 42 ? 52.204 25.556 39.590 1.00 65.21 319 SER C CA 1
ATOM 1992 C C . SER C 1 42 ? 51.129 24.668 38.987 1.00 66.48 319 SER C C 1
ATOM 1993 O O . SER C 1 42 ? 51.288 24.163 37.880 1.00 62.42 319 SER C O 1
ATOM 1996 N N . TRP C 1 43 ? 50.037 24.474 39.714 1.00 77.51 320 TRP C N 1
ATOM 1997 C CA . TRP C 1 43 ? 48.962 23.605 39.252 1.00 76.37 320 TRP C CA 1
ATOM 1998 C C . TRP C 1 43 ? 47.683 24.348 38.900 1.00 72.27 320 TRP C C 1
ATOM 1999 O O . TRP C 1 43 ? 47.640 25.578 38.946 1.00 79.08 320 TRP C O 1
ATOM 2010 N N . GLU C 1 44 ? 46.641 23.594 38.557 1.00 62.52 321 GLU C N 1
ATOM 2011 C CA . GLU C 1 44 ? 45.370 24.181 38.176 1.00 59.71 321 GLU C CA 1
ATOM 2012 C C . GLU C 1 44 ? 44.385 23.117 37.688 1.00 64.27 321 GLU C C 1
ATOM 2013 O O . GLU C 1 44 ? 44.486 22.626 36.562 1.00 59.34 321 GLU C O 1
ATOM 2019 N N . GLY C 1 45 ? 43.436 22.764 38.553 1.00 72.48 322 GLY C N 1
ATOM 2020 C CA . GLY C 1 45 ? 42.436 21.765 38.209 1.00 79.07 322 GLY C CA 1
ATOM 2021 C C . GLY C 1 45 ? 41.045 22.365 38.094 1.00 75.62 322 GLY C C 1
ATOM 2022 O O . GLY C 1 45 ? 40.698 23.280 38.841 1.00 79.30 322 GLY C O 1
ATOM 2023 N N . ARG C 1 46 ? 40.244 21.843 37.170 1.00 67.71 323 ARG C N 1
ATOM 2024 C CA . ARG C 1 46 ? 38.895 22.352 36.945 1.00 68.49 323 ARG C CA 1
ATOM 2025 C C . ARG C 1 46 ? 37.833 21.482 37.618 1.00 65.37 323 ARG C C 1
ATOM 2026 O O . ARG C 1 46 ? 37.823 20.267 37.447 1.00 61.05 323 ARG C O 1
ATOM 2034 N N . ALA C 1 47 ? 36.944 22.118 38.380 1.00 66.79 324 ALA C N 1
ATOM 2035 C CA . ALA C 1 47 ? 35.867 21.425 39.089 1.00 67.31 324 ALA C CA 1
ATOM 2036 C C . ALA C 1 47 ? 34.904 20.785 38.110 1.00 69.18 324 ALA C C 1
ATOM 2037 O O . ALA C 1 47 ? 34.733 21.256 36.986 1.00 67.22 324 ALA C O 1
ATOM 2039 N N . ASP C 1 48 ? 34.250 19.724 38.556 1.00 74.54 325 ASP C N 1
ATOM 2040 C CA . ASP C 1 48 ? 33.322 18.993 37.713 1.00 78.68 325 ASP C CA 1
ATOM 2041 C C . ASP C 1 48 ? 31.848 19.168 38.105 1.00 79.38 325 ASP C C 1
ATOM 2042 O O . ASP C 1 48 ? 31.443 18.818 39.219 1.00 81.47 325 ASP C O 1
ATOM 2047 N N . PHE C 1 49 ? 31.059 19.718 37.180 1.00 69.82 326 PHE C N 1
ATOM 2048 C CA . PHE C 1 49 ? 29.623 19.939 37.389 1.00 62.35 326 PHE C CA 1
ATOM 2049 C C . PHE C 1 49 ? 28.923 20.179 36.050 1.00 62.89 326 PHE C C 1
ATOM 2050 O O . PHE C 1 49 ? 29.551 20.615 35.085 1.00 62.04 326 PHE C O 1
ATOM 2058 N N . SER C 1 50 ? 27.623 19.905 35.997 1.00 65.03 327 SER C N 1
ATOM 2059 C CA . SER C 1 50 ? 26.858 20.084 34.763 1.00 72.90 327 SER C CA 1
ATOM 2060 C C . SER C 1 50 ? 26.030 21.363 34.751 1.00 71.56 327 SER C C 1
ATOM 2061 O O . SER C 1 50 ? 25.770 21.948 35.799 1.00 78.93 327 SER C O 1
ATOM 2064 N N . GLN C 1 51 ? 25.621 21.792 33.559 1.00 63.71 328 GLN C N 1
ATOM 2065 C CA . GLN C 1 51 ? 24.812 22.997 33.412 1.00 65.50 328 GLN C CA 1
ATOM 2066 C C . GLN C 1 51 ? 23.593 22.958 34.325 1.00 68.78 328 GLN C C 1
ATOM 2067 O O . GLN C 1 51 ? 23.053 23.998 34.708 1.00 75.52 328 GLN C O 1
ATOM 2073 N N . ALA C 1 52 ? 23.149 21.751 34.652 1.00 70.95 329 ALA C N 1
ATOM 2074 C CA . ALA C 1 52 ? 21.982 21.582 35.507 1.00 66.33 329 ALA C CA 1
ATOM 2075 C C . ALA C 1 52 ? 22.325 21.784 36.966 1.00 65.69 329 ALA C C 1
ATOM 2076 O O . ALA C 1 52 ? 21.438 21.821 37.806 1.00 60.38 329 ALA C O 1
ATOM 2078 N N . ASP C 1 53 ? 23.613 21.903 37.269 1.00 61.29 330 ASP C N 1
ATOM 2079 C CA . ASP C 1 53 ? 24.045 22.121 38.643 1.00 61.16 330 ASP C CA 1
ATOM 2080 C C . ASP C 1 53 ? 24.216 23.611 38.960 1.00 60.25 330 ASP C C 1
ATOM 2081 O O . ASP C 1 53 ? 24.684 23.976 40.039 1.00 57.60 330 ASP C O 1
ATOM 2086 N N . VAL C 1 54 ? 23.839 24.466 38.011 1.00 57.47 331 VAL C N 1
ATOM 2087 C CA . VAL C 1 54 ? 23.935 25.913 38.186 1.00 60.37 331 VAL C CA 1
ATOM 2088 C C . VAL C 1 54 ? 22.544 26.466 38.492 1.00 66.60 331 VAL C C 1
ATOM 2089 O O . VAL C 1 54 ? 21.814 26.887 37.587 1.00 63.31 331 VAL C O 1
ATOM 2093 N N . HIS C 1 55 ? 22.193 26.459 39.778 1.00 74.36 332 HIS C N 1
ATOM 2094 C CA . HIS C 1 55 ? 20.889 26.923 40.257 1.00 69.69 332 HIS C CA 1
ATOM 2095 C C . HIS C 1 55 ? 20.606 28.427 40.171 1.00 66.39 332 HIS C C 1
ATOM 2096 O O . HIS C 1 55 ? 21.181 29.232 40.910 1.00 57.69 332 HIS C O 1
ATOM 2103 N N . ARG C 1 56 ? 19.694 28.785 39.272 1.00 66.70 333 ARG C N 1
ATOM 2104 C CA . ARG C 1 56 ? 19.290 30.169 39.050 1.00 72.65 333 ARG C CA 1
ATOM 2105 C C . ARG C 1 56 ? 20.418 31.195 38.939 1.00 71.20 333 ARG C C 1
ATOM 2106 O O . ARG C 1 56 ? 20.286 32.329 39.408 1.00 78.87 333 ARG C O 1
ATOM 2114 N N . GLN C 1 57 ? 21.520 30.799 38.310 1.00 60.87 334 GLN C N 1
ATOM 2115 C CA . GLN C 1 57 ? 22.653 31.693 38.107 1.00 56.67 334 GLN C CA 1
ATOM 2116 C C . GLN C 1 57 ? 23.309 32.202 39.389 1.00 55.18 334 GLN C C 1
ATOM 2117 O O . GLN C 1 57 ? 24.264 32.984 39.327 1.00 59.41 334 GLN C O 1
ATOM 2123 N N . ILE C 1 58 ? 22.825 31.765 40.547 1.00 46.81 335 ILE C N 1
ATOM 2124 C CA . ILE C 1 58 ? 23.389 32.253 41.801 1.00 45.67 335 ILE C CA 1
ATOM 2125 C C . ILE C 1 58 ? 24.020 31.194 42.689 1.00 49.29 335 ILE C C 1
ATOM 2126 O O . ILE C 1 58 ? 24.354 31.464 43.843 1.00 47.60 335 ILE C O 1
ATOM 2131 N N . ALA C 1 59 ? 24.183 29.990 42.161 1.00 55.91 336 ALA C N 1
ATOM 2132 C CA . ALA C 1 59 ? 24.777 28.919 42.940 1.00 54.97 336 ALA C CA 1
ATOM 2133 C C . ALA C 1 59 ? 25.227 27.788 42.026 1.00 56.47 336 ALA C C 1
ATOM 2134 O O . ALA C 1 59 ? 24.667 27.583 40.955 1.00 63.58 336 ALA C O 1
ATOM 2136 N N . ILE C 1 60 ? 26.241 27.051 42.457 1.00 49.54 337 ILE C N 1
ATOM 2137 C CA . ILE C 1 60 ? 26.768 25.947 41.674 1.00 45.80 337 ILE C CA 1
ATOM 2138 C C . ILE C 1 60 ? 27.142 24.770 42.571 1.00 47.12 337 ILE C C 1
ATOM 2139 O O . ILE C 1 60 ? 27.846 24.934 43.568 1.00 35.34 337 ILE C O 1
ATOM 2144 N N . VAL C 1 61 ? 26.653 23.583 42.230 1.00 49.85 338 VAL C N 1
ATOM 2145 C CA . VAL C 1 61 ? 26.994 22.389 42.998 1.00 53.29 338 VAL C CA 1
ATOM 2146 C C . VAL C 1 61 ? 27.995 21.626 42.155 1.00 57.41 338 VAL C C 1
ATOM 2147 O O . VAL C 1 61 ? 27.675 21.190 41.049 1.00 61.63 338 VAL C O 1
ATOM 2151 N N . PHE C 1 62 ? 29.201 21.454 42.679 1.00 57.51 339 PHE C N 1
ATOM 2152 C CA . PHE C 1 62 ? 30.239 20.770 41.928 1.00 58.66 339 PHE C CA 1
ATOM 2153 C C . PHE C 1 62 ? 31.027 19.780 42.774 1.00 61.39 339 PHE C C 1
ATOM 2154 O O . PHE C 1 62 ? 30.775 19.616 43.972 1.00 61.16 339 PHE C O 1
ATOM 2162 N N . LYS C 1 63 ? 31.981 19.118 42.128 1.00 60.34 340 LYS C N 1
ATOM 2163 C CA . LYS C 1 63 ? 32.847 18.164 42.797 1.00 59.98 340 LYS C CA 1
ATOM 2164 C C . LYS C 1 63 ? 34.289 18.643 42.679 1.00 59.62 340 LYS C C 1
ATOM 2165 O O . LYS C 1 63 ? 34.767 18.990 41.588 1.00 56.29 340 LYS C O 1
ATOM 2171 N N . THR C 1 64 ? 34.980 18.668 43.812 1.00 59.85 341 THR C N 1
ATOM 2172 C CA . THR C 1 64 ? 36.360 19.124 43.848 1.00 63.97 341 THR C CA 1
ATOM 2173 C C . THR C 1 64 ? 37.258 18.257 42.986 1.00 65.43 341 THR C C 1
ATOM 2174 O O . THR C 1 64 ? 37.197 17.029 43.057 1.00 69.43 341 THR C O 1
ATOM 2178 N N . PRO C 1 65 ? 38.090 18.881 42.139 1.00 67.86 342 PRO C N 1
ATOM 2179 C CA . PRO C 1 65 ? 38.996 18.108 41.288 1.00 71.96 342 PRO C CA 1
ATOM 2180 C C . PRO C 1 65 ? 40.129 17.592 42.171 1.00 72.47 342 PRO C C 1
ATOM 2181 O O . PRO C 1 65 ? 40.561 18.277 43.096 1.00 75.74 342 PRO C O 1
ATOM 2185 N N . PRO C 1 66 ? 40.609 16.362 41.921 1.00 69.96 343 PRO C N 1
ATOM 2186 C CA . PRO C 1 66 ? 41.699 15.833 42.746 1.00 66.59 343 PRO C CA 1
ATOM 2187 C C . PRO C 1 66 ? 42.948 16.697 42.601 1.00 65.89 343 PRO C C 1
ATOM 2188 O O . PRO C 1 66 ? 43.185 17.277 41.541 1.00 64.20 343 PRO C O 1
ATOM 2192 N N . TYR C 1 67 ? 43.736 16.788 43.666 1.00 66.80 344 TYR C N 1
ATOM 2193 C CA . TYR C 1 67 ? 44.948 17.598 43.648 1.00 69.20 344 TYR C CA 1
ATOM 2194 C C . TYR C 1 67 ? 46.094 16.915 42.900 1.00 80.03 344 TYR C C 1
ATOM 2195 O O . TYR C 1 67 ? 46.133 15.690 42.779 1.00 82.45 344 TYR C O 1
ATOM 2204 N N . GLU C 1 68 ? 47.016 17.726 42.388 1.00 89.41 345 GLU C N 1
ATOM 2205 C CA . GLU C 1 68 ? 48.190 17.245 41.656 1.00 88.28 345 GLU C CA 1
ATOM 2206 C C . GLU C 1 68 ? 48.868 16.057 42.326 1.00 92.37 345 GLU C C 1
ATOM 2207 O O . GLU C 1 68 ? 49.012 14.990 41.734 1.00 100.39 345 GLU C O 1
ATOM 2213 N N . ASP C 1 69 ? 49.298 16.269 43.564 1.00 86.64 346 ASP C N 1
ATOM 2214 C CA . ASP C 1 69 ? 49.979 15.249 44.348 1.00 82.13 346 ASP C CA 1
ATOM 2215 C C . ASP C 1 69 ? 48.993 14.535 45.268 1.00 78.04 346 ASP C C 1
ATOM 2216 O O . ASP C 1 69 ? 48.643 15.056 46.325 1.00 77.17 346 ASP C O 1
ATOM 2221 N N . LEU C 1 70 ? 48.550 13.344 44.870 1.00 80.46 347 LEU C N 1
ATOM 2222 C CA . LEU C 1 70 ? 47.601 12.583 45.679 1.00 81.54 347 LEU C CA 1
ATOM 2223 C C . LEU C 1 70 ? 48.238 11.958 46.913 1.00 84.02 347 LEU C C 1
ATOM 2224 O O . LEU C 1 70 ? 47.574 11.236 47.658 1.00 86.93 347 LEU C O 1
ATOM 2229 N N . GLU C 1 71 ? 49.521 12.235 47.131 1.00 85.42 348 GLU C N 1
ATOM 2230 C CA . GLU C 1 71 ? 50.227 11.684 48.282 1.00 89.84 348 GLU C CA 1
ATOM 2231 C C . GLU C 1 71 ? 50.918 12.747 49.127 1.00 87.32 348 GLU C C 1
ATOM 2232 O O . GLU C 1 71 ? 52.099 12.622 49.441 1.00 86.81 348 GLU C O 1
ATOM 2238 N N . ILE C 1 72 ? 50.176 13.784 49.505 1.00 87.09 349 ILE C N 1
ATOM 2239 C CA . ILE C 1 72 ? 50.735 14.862 50.312 1.00 84.17 349 ILE C CA 1
ATOM 2240 C C . ILE C 1 72 ? 50.864 14.459 51.771 1.00 85.72 349 ILE C C 1
ATOM 2241 O O . ILE C 1 72 ? 50.102 13.627 52.268 1.00 78.81 349 ILE C O 1
ATOM 2246 N N . SER C 1 73 ? 51.833 15.064 52.451 1.00 90.33 350 SER C N 1
ATOM 2247 C CA . SER C 1 73 ? 52.079 14.797 53.861 1.00 94.74 350 SER C CA 1
ATOM 2248 C C . SER C 1 73 ? 51.392 15.878 54.691 1.00 95.57 350 SER C C 1
ATOM 2249 O O . SER C 1 73 ? 50.753 15.596 55.709 1.00 84.01 350 SER C O 1
ATOM 2252 N N . GLU C 1 74 ? 51.536 17.118 54.235 1.00 103.98 351 GLU C N 1
ATOM 2253 C CA . GLU C 1 74 ? 50.950 18.282 54.894 1.00 105.47 351 GLU C CA 1
ATOM 2254 C C . GLU C 1 74 ? 49.768 18.790 54.077 1.00 99.72 351 GLU C C 1
ATOM 2255 O O . GLU C 1 74 ? 49.662 18.506 52.886 1.00 97.70 351 GLU C O 1
ATOM 2261 N N . PRO C 1 75 ? 48.859 19.547 54.706 1.00 95.46 352 PRO C N 1
ATOM 2262 C CA . PRO C 1 75 ? 47.716 20.058 53.951 1.00 92.88 352 PRO C CA 1
ATOM 2263 C C . PRO C 1 75 ? 48.190 21.139 52.979 1.00 89.00 352 PRO C C 1
ATOM 2264 O O . PRO C 1 75 ? 49.173 21.828 53.247 1.00 86.57 352 PRO C O 1
ATOM 2268 N N . VAL C 1 76 ? 47.495 21.276 51.852 1.00 78.89 353 VAL C N 1
ATOM 2269 C CA . VAL C 1 76 ? 47.854 22.277 50.851 1.00 69.26 353 VAL C CA 1
ATOM 2270 C C . VAL C 1 76 ? 46.675 23.188 50.554 1.00 64.34 353 VAL C C 1
ATOM 2271 O O . VAL C 1 76 ? 45.659 22.747 50.019 1.00 64.98 353 VAL C O 1
ATOM 2275 N N . THR C 1 77 ? 46.815 24.462 50.897 1.00 65.54 354 THR C N 1
ATOM 2276 C CA . THR C 1 77 ? 45.750 25.422 50.659 1.00 73.46 354 THR C CA 1
ATOM 2277 C C . THR C 1 77 ? 45.878 26.051 49.276 1.00 63.88 354 THR C C 1
ATOM 2278 O O . THR C 1 77 ? 46.916 26.609 48.921 1.00 64.24 354 THR C O 1
ATOM 2282 N N . VAL C 1 78 ? 44.810 25.957 48.495 1.00 57.48 355 VAL C N 1
ATOM 2283 C CA . VAL C 1 78 ? 44.815 26.497 47.140 1.00 60.41 355 VAL C CA 1
ATOM 2284 C C . VAL C 1 78 ? 43.725 27.542 46.920 1.00 59.85 355 VAL C C 1
ATOM 2285 O O . VAL C 1 78 ? 42.895 27.786 47.794 1.00 61.88 355 VAL C O 1
ATOM 2289 N N . ASN C 1 79 ? 43.732 28.157 45.744 1.00 64.35 356 ASN C N 1
ATOM 2290 C CA . ASN C 1 79 ? 42.730 29.158 45.409 1.00 68.38 356 ASN C CA 1
ATOM 2291 C C . ASN C 1 79 ? 41.557 28.537 44.684 1.00 71.88 356 ASN C C 1
ATOM 2292 O O . ASN C 1 79 ? 41.691 27.506 44.032 1.00 83.66 356 ASN C O 1
ATOM 2297 N N . VAL C 1 80 ? 40.398 29.166 44.802 1.00 60.84 357 VAL C N 1
ATOM 2298 C CA . VAL C 1 80 ? 39.215 28.667 44.128 1.00 45.86 357 VAL C CA 1
ATOM 2299 C C . VAL C 1 80 ? 38.507 29.880 43.556 1.00 42.01 357 VAL C C 1
ATOM 2300 O O . VAL C 1 80 ? 38.249 30.835 44.283 1.00 33.14 357 VAL C O 1
ATOM 2304 N N . PHE C 1 81 ? 38.226 29.862 42.254 1.00 48.16 358 PHE C N 1
ATOM 2305 C CA . PHE C 1 81 ? 37.530 30.986 41.640 1.00 58.48 358 PHE C CA 1
ATOM 2306 C C . PHE C 1 81 ? 36.663 30.645 40.431 1.00 62.74 358 PHE C C 1
ATOM 2307 O O . PHE C 1 81 ? 36.653 29.512 39.940 1.00 65.45 358 PHE C O 1
ATOM 2315 N N . LEU C 1 82 ? 35.914 31.645 39.974 1.00 65.38 359 LEU C N 1
ATOM 2316 C CA . LEU C 1 82 ? 35.022 31.492 38.835 1.00 62.20 359 LEU C CA 1
ATOM 2317 C C . LEU C 1 82 ? 35.731 31.972 37.601 1.00 64.45 359 LEU C C 1
ATOM 2318 O O . LEU C 1 82 ? 36.440 32.979 37.633 1.00 58.59 359 LEU C O 1
ATOM 2323 N N . GLN C 1 83 ? 35.525 31.248 36.509 1.00 59.96 360 GLN C N 1
ATOM 2324 C CA . GLN C 1 83 ? 36.145 31.596 35.251 1.00 54.09 360 GLN C CA 1
ATOM 2325 C C . GLN C 1 83 ? 35.130 31.493 34.124 1.00 54.76 360 GLN C C 1
ATOM 2326 O O . GLN C 1 83 ? 34.400 30.508 34.005 1.00 56.77 360 GLN C O 1
ATOM 2332 N N . ARG C 1 84 ? 35.075 32.538 33.312 1.00 51.83 361 ARG C N 1
ATOM 2333 C CA . ARG C 1 84 ? 34.172 32.589 32.178 1.00 56.19 361 ARG C CA 1
ATOM 2334 C C . ARG C 1 84 ? 34.892 31.896 31.022 1.00 60.37 361 ARG C C 1
ATOM 2335 O O . ARG C 1 84 ? 36.106 32.020 30.892 1.00 65.29 361 ARG C O 1
ATOM 2343 N N . LEU C 1 85 ? 34.168 31.165 30.183 1.00 60.81 362 LEU C N 1
ATOM 2344 C CA . LEU C 1 85 ? 34.806 30.474 29.064 1.00 53.73 362 LEU C CA 1
ATOM 2345 C C . LEU C 1 85 ? 35.015 31.379 27.860 1.00 54.08 362 LEU C C 1
ATOM 2346 O O . LEU C 1 85 ? 36.062 31.343 27.217 1.00 51.82 362 LEU C O 1
ATOM 2351 N N . THR C 1 86 ? 34.009 32.188 27.563 1.00 54.88 363 THR C N 1
ATOM 2352 C CA . THR C 1 86 ? 34.063 33.111 26.446 1.00 53.90 363 THR C CA 1
ATOM 2353 C C . THR C 1 86 ? 35.331 33.961 26.444 1.00 57.60 363 THR C C 1
ATOM 2354 O O . THR C 1 86 ? 35.957 34.140 25.400 1.00 66.30 363 THR C O 1
ATOM 2358 N N . ASP C 1 87 ? 35.714 34.482 27.604 1.00 62.28 364 ASP C N 1
ATOM 2359 C CA . ASP C 1 87 ? 36.905 35.322 27.682 1.00 65.42 364 ASP C CA 1
ATOM 2360 C C . ASP C 1 87 ? 37.863 34.910 28.788 1.00 65.01 364 ASP C C 1
ATOM 2361 O O . ASP C 1 87 ? 38.729 35.690 29.184 1.00 71.25 364 ASP C O 1
ATOM 2366 N N . GLY C 1 88 ? 37.705 33.690 29.286 1.00 61.19 365 GLY C N 1
ATOM 2367 C CA . GLY C 1 88 ? 38.571 33.200 30.346 1.00 64.72 365 GLY C CA 1
ATOM 2368 C C . GLY C 1 88 ? 38.773 34.096 31.564 1.00 67.19 365 GLY C C 1
ATOM 2369 O O . GLY C 1 88 ? 39.668 33.839 32.375 1.00 68.56 365 GLY C O 1
ATOM 2370 N N . VAL C 1 89 ? 37.949 35.129 31.719 1.00 67.32 366 VAL C N 1
ATOM 2371 C CA . VAL C 1 89 ? 38.099 36.035 32.856 1.00 60.54 366 VAL C CA 1
ATOM 2372 C C . VAL C 1 89 ? 37.718 35.399 34.193 1.00 60.12 366 VAL C C 1
ATOM 2373 O O . VAL C 1 89 ? 36.683 34.739 34.315 1.00 47.28 366 VAL C O 1
ATOM 2377 N N . CYS C 1 90 ? 38.564 35.618 35.197 1.00 58.48 367 CYS C N 1
ATOM 2378 C CA . CYS C 1 90 ? 38.357 35.058 36.528 1.00 65.22 367 CYS C CA 1
ATOM 2379 C C . CYS C 1 90 ? 37.757 36.044 37.526 1.00 64.46 367 CYS C C 1
ATOM 2380 O O . CYS C 1 90 ? 37.609 37.239 37.253 1.00 69.00 367 CYS C O 1
ATOM 2383 N N . SER C 1 91 ? 37.423 35.514 38.697 1.00 56.24 368 SER C N 1
ATOM 2384 C CA . SER C 1 91 ? 36.863 36.295 39.791 1.00 52.21 368 SER C CA 1
ATOM 2385 C C . SER C 1 91 ? 37.944 36.291 40.858 1.00 56.26 368 SER C C 1
ATOM 2386 O O . SER C 1 91 ? 38.981 35.638 40.694 1.00 58.23 368 SER C O 1
ATOM 2389 N N . GLU C 1 92 ? 37.716 37.008 41.953 1.00 55.13 369 GLU C N 1
ATOM 2390 C CA . GLU C 1 92 ? 38.690 36.982 43.024 1.00 51.28 369 GLU C CA 1
ATOM 2391 C C . GLU C 1 92 ? 38.580 35.573 43.613 1.00 45.23 369 GLU C C 1
ATOM 2392 O O . GLU C 1 92 ? 37.530 34.928 43.543 1.00 42.80 369 GLU C O 1
ATOM 2398 N N . PRO C 1 93 ? 39.675 35.066 44.180 1.00 44.89 370 PRO C N 1
ATOM 2399 C CA . PRO C 1 93 ? 39.671 33.722 44.759 1.00 42.76 370 PRO C CA 1
ATOM 2400 C C . PRO C 1 93 ? 39.220 33.605 46.196 1.00 41.25 370 PRO C C 1
ATOM 2401 O O . PRO C 1 93 ? 39.132 34.593 46.920 1.00 48.52 370 PRO C O 1
ATOM 2405 N N . LEU C 1 94 ? 38.948 32.371 46.597 1.00 48.25 371 LEU C N 1
ATOM 2406 C CA . LEU C 1 94 ? 38.536 32.056 47.953 1.00 53.35 371 LEU C CA 1
ATOM 2407 C C . LEU C 1 94 ? 39.375 30.850 48.336 1.00 58.03 371 LEU C C 1
ATOM 2408 O O . LEU C 1 94 ? 39.529 29.913 47.554 1.00 66.13 371 LEU C O 1
ATOM 2413 N N . PRO C 1 95 ? 39.957 30.870 49.535 1.00 57.73 372 PRO C N 1
ATOM 2414 C CA . PRO C 1 95 ? 40.788 29.755 49.982 1.00 58.64 372 PRO C CA 1
ATOM 2415 C C . PRO C 1 95 ? 40.092 28.447 50.350 1.00 62.66 372 PRO C C 1
ATOM 2416 O O . PRO C 1 95 ? 39.053 28.436 51.007 1.00 62.99 372 PRO C O 1
ATOM 2420 N N . PHE C 1 96 ? 40.694 27.347 49.903 1.00 73.75 373 PHE C N 1
ATOM 2421 C CA . PHE C 1 96 ? 40.231 25.988 50.177 1.00 74.01 373 PHE C CA 1
ATOM 2422 C C . PHE C 1 96 ? 41.505 25.153 50.257 1.00 74.45 373 PHE C C 1
ATOM 2423 O O . PHE C 1 96 ? 42.396 25.293 49.421 1.00 73.87 373 PHE C O 1
ATOM 2431 N N . THR C 1 97 ? 41.599 24.286 51.257 1.00 71.24 374 THR C N 1
ATOM 2432 C CA . THR C 1 97 ? 42.801 23.478 51.407 1.00 70.24 374 THR C CA 1
ATOM 2433 C C . THR C 1 97 ? 42.531 21.975 51.359 1.00 72.85 374 THR C C 1
ATOM 2434 O O . THR C 1 97 ? 41.508 21.506 51.867 1.00 74.41 374 THR C O 1
ATOM 2438 N N . TYR C 1 98 ? 43.455 21.229 50.750 1.00 67.12 375 TYR C N 1
ATOM 2439 C CA . TYR C 1 98 ? 43.337 19.775 50.658 1.00 63.53 375 TYR C CA 1
ATOM 2440 C C . TYR C 1 98 ? 43.997 19.123 51.868 1.00 69.81 375 TYR C C 1
ATOM 2441 O O . TYR C 1 98 ? 44.903 19.691 52.480 1.00 69.40 375 TYR C O 1
ATOM 2450 N N . LEU C 1 99 ? 43.540 17.919 52.199 1.00 74.84 376 LEU C N 1
ATOM 2451 C CA . LEU C 1 99 ? 44.077 17.180 53.332 1.00 76.16 376 LEU C CA 1
ATOM 2452 C C . LEU C 1 99 ? 44.718 15.875 52.872 1.00 73.92 376 LEU C C 1
ATOM 2453 O O . LEU C 1 99 ? 44.339 15.314 51.845 1.00 70.37 376 LEU C O 1
ATOM 2458 N N . PRO C 1 100 ? 45.712 15.384 53.624 1.00 74.59 377 PRO C N 1
ATOM 2459 C CA . PRO C 1 100 ? 46.383 14.134 53.260 1.00 80.24 377 PRO C CA 1
ATOM 2460 C C . PRO C 1 100 ? 45.408 12.962 53.203 1.00 83.76 377 PRO C C 1
ATOM 2461 O O . PRO C 1 100 ? 44.209 13.134 53.426 1.00 89.05 377 PRO C O 1
ATOM 2465 N N . ARG C 1 101 ? 45.939 11.779 52.900 1.00 86.38 378 ARG C N 1
ATOM 2466 C CA . ARG C 1 101 ? 45.154 10.550 52.780 1.00 87.96 378 ARG C CA 1
ATOM 2467 C C . ARG C 1 101 ? 44.528 10.439 51.393 1.00 86.17 378 ARG C C 1
ATOM 2468 O O . ARG C 1 101 ? 45.311 10.209 50.447 1.00 84.50 378 ARG C O 1
ATOM 2476 N N . ALA D 2 1 ? 1.316 34.622 46.468 1.00 140.00 225 ALA D N 1
ATOM 2477 C CA . ALA D 2 1 ? 0.570 33.953 45.360 1.00 140.00 225 ALA D CA 1
ATOM 2478 C C . ALA D 2 1 ? 1.457 32.954 44.614 1.00 140.00 225 ALA D C 1
ATOM 2479 O O . ALA D 2 1 ? 0.972 31.953 44.077 1.00 140.00 225 ALA D O 1
ATOM 2481 N N . SER D 2 2 ? 2.757 33.234 44.591 1.00 138.16 226 SER D N 1
ATOM 2482 C CA . SER D 2 2 ? 3.727 32.376 43.916 1.00 129.60 226 SER D CA 1
ATOM 2483 C C . SER D 2 2 ? 3.910 31.054 44.674 1.00 128.72 226 SER D C 1
ATOM 2484 O O . SER D 2 2 ? 3.353 30.867 45.756 1.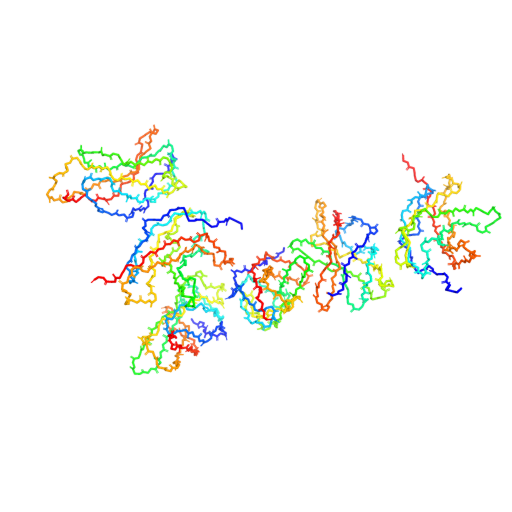00 131.50 226 SER D O 1
ATOM 2487 N N . ASN D 2 3 ? 4.692 30.143 44.103 1.00 121.17 227 ASN D N 1
ATOM 2488 C CA . ASN D 2 3 ? 4.920 28.840 44.722 1.00 109.50 227 ASN D CA 1
ATOM 2489 C C . ASN D 2 3 ? 6.282 28.722 45.389 1.00 96.64 227 ASN D C 1
ATOM 2490 O O . ASN D 2 3 ? 7.195 29.507 45.125 1.00 95.61 227 ASN D O 1
ATOM 2495 N N . LEU D 2 4 ? 6.406 27.722 46.253 1.00 83.85 228 LEU D N 1
ATOM 2496 C CA . LEU D 2 4 ? 7.641 27.462 46.980 1.00 75.66 228 LEU D CA 1
ATOM 2497 C C . LEU D 2 4 ? 8.033 26.009 46.770 1.00 73.92 228 LEU D C 1
ATOM 2498 O O . LEU D 2 4 ? 7.193 25.107 46.867 1.00 68.53 228 LEU D O 1
ATOM 2503 N N . LYS D 2 5 ? 9.310 25.782 46.479 1.00 75.51 229 LYS D N 1
ATOM 2504 C CA . LYS D 2 5 ? 9.803 24.431 46.257 1.00 74.42 229 LYS D CA 1
ATOM 2505 C C . LYS D 2 5 ? 11.231 24.353 46.777 1.00 69.75 229 LYS D C 1
ATOM 2506 O O . LYS D 2 5 ? 11.993 25.315 46.660 1.00 64.66 229 LYS D O 1
ATOM 2512 N N . ILE D 2 6 ? 11.590 23.227 47.379 1.00 69.70 230 ILE D N 1
ATOM 2513 C CA . ILE D 2 6 ? 12.951 23.070 47.863 1.00 76.72 230 ILE D CA 1
ATOM 2514 C C . ILE D 2 6 ? 13.694 22.181 46.875 1.00 80.89 230 ILE D C 1
ATOM 2515 O O . ILE D 2 6 ? 13.512 20.963 46.845 1.00 82.77 230 ILE D O 1
ATOM 2520 N N . SER D 2 7 ? 14.520 22.818 46.056 1.00 77.85 231 SER D N 1
ATOM 2521 C CA . SER D 2 7 ? 15.299 22.130 45.041 1.00 67.61 231 SER D CA 1
ATOM 2522 C C . SER D 2 7 ? 16.301 21.129 45.605 1.00 67.65 231 SER D C 1
ATOM 2523 O O . SER D 2 7 ? 16.172 19.925 45.390 1.00 65.83 231 SER D O 1
ATOM 2526 N N . ARG D 2 8 ? 17.301 21.630 46.326 1.00 63.14 232 ARG D N 1
ATOM 2527 C CA . ARG D 2 8 ? 18.327 20.759 46.889 1.00 60.09 232 ARG D CA 1
ATOM 2528 C C . ARG D 2 8 ? 18.803 21.204 48.272 1.00 57.70 232 ARG D C 1
ATOM 2529 O O . ARG D 2 8 ? 18.438 22.283 48.755 1.00 50.07 232 ARG D O 1
ATOM 2537 N N . MET D 2 9 ? 19.632 20.363 48.889 1.00 54.02 233 MET D N 1
ATOM 2538 C CA . MET D 2 9 ? 20.174 20.635 50.216 1.00 61.19 233 MET D CA 1
ATOM 2539 C C . MET D 2 9 ? 21.614 20.165 50.468 1.00 66.24 233 MET D C 1
ATOM 2540 O O . MET D 2 9 ? 21.998 19.050 50.101 1.00 68.48 233 MET D O 1
ATOM 2545 N N . ASP D 2 10 ? 22.384 21.044 51.115 1.00 71.03 234 ASP D N 1
ATOM 2546 C CA . ASP D 2 10 ? 23.772 20.810 51.512 1.00 65.07 234 ASP D CA 1
ATOM 2547 C C . ASP D 2 10 ? 23.833 19.374 52.013 1.00 67.90 234 ASP D C 1
ATOM 2548 O O . ASP D 2 10 ? 24.299 18.485 51.307 1.00 60.12 234 ASP D O 1
ATOM 2553 N N . LYS D 2 11 ? 23.348 19.165 53.237 1.00 83.10 235 LYS D N 1
ATOM 2554 C CA . LYS D 2 11 ? 23.285 17.843 53.856 1.00 88.52 235 LYS D CA 1
ATOM 2555 C C . LYS D 2 11 ? 21.846 17.641 54.338 1.00 93.81 235 LYS D C 1
ATOM 2556 O O . LYS D 2 11 ? 21.158 18.603 54.681 1.00 98.96 235 LYS D O 1
ATOM 2562 N N . THR D 2 12 ? 21.386 16.395 54.356 1.00 90.64 236 THR D N 1
ATOM 2563 C CA . THR D 2 12 ? 20.019 16.105 54.777 1.00 90.14 236 THR D CA 1
ATOM 2564 C C . THR D 2 12 ? 19.939 15.440 56.143 1.00 85.28 236 THR D C 1
ATOM 2565 O O . THR D 2 12 ? 18.914 14.864 56.507 1.00 86.12 236 THR D O 1
ATOM 2569 N N . ALA D 2 13 ? 21.031 15.517 56.892 1.00 75.82 237 ALA D N 1
ATOM 2570 C CA . ALA D 2 13 ? 21.088 14.944 58.230 1.00 70.36 237 ALA D CA 1
ATOM 2571 C C . ALA D 2 13 ? 22.064 15.764 59.060 1.00 68.45 237 ALA D C 1
ATOM 2572 O O . ALA D 2 13 ? 22.984 16.378 58.516 1.00 64.16 237 ALA D O 1
ATOM 2574 N N . GLY D 2 14 ? 21.856 15.779 60.372 1.00 72.39 238 GLY D N 1
ATOM 2575 C CA . GLY D 2 14 ? 22.730 16.531 61.252 1.00 80.24 238 GLY D CA 1
ATOM 2576 C C . GLY D 2 14 ? 22.663 15.941 62.639 1.00 85.67 238 GLY D C 1
ATOM 2577 O O . GLY D 2 14 ? 22.185 14.821 62.808 1.00 89.30 238 GLY D O 1
ATOM 2578 N N . SER D 2 15 ? 23.145 16.678 63.634 1.00 87.90 239 SER D N 1
ATOM 2579 C CA . SER D 2 15 ? 23.104 16.186 65.006 1.00 91.07 239 SER D CA 1
ATOM 2580 C C . SER D 2 15 ? 21.803 16.595 65.669 1.00 97.46 239 SER D C 1
ATOM 2581 O O . SER D 2 15 ? 21.113 17.504 65.202 1.00 103.77 239 SER D O 1
ATOM 2584 N N . VAL D 2 16 ? 21.470 15.917 66.761 1.00 97.00 240 VAL D N 1
ATOM 2585 C CA . VAL D 2 16 ? 20.258 16.216 67.502 1.00 90.27 240 VAL D CA 1
ATOM 2586 C C . VAL D 2 16 ? 20.450 17.540 68.244 1.00 85.93 240 VAL D C 1
ATOM 2587 O O . VAL D 2 16 ? 19.482 18.204 68.620 1.00 78.65 240 VAL D O 1
ATOM 2591 N N . ARG D 2 17 ? 21.711 17.915 68.445 1.00 83.14 241 ARG D N 1
ATOM 2592 C CA . ARG D 2 17 ? 22.053 19.159 69.125 1.00 86.29 241 ARG D CA 1
ATOM 2593 C C . ARG D 2 17 ? 21.695 20.363 68.254 1.00 82.70 241 ARG D C 1
A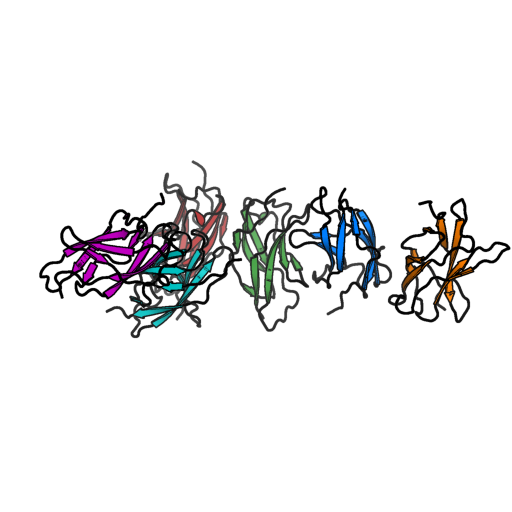TOM 2594 O O . ARG D 2 17 ? 21.311 21.416 68.767 1.00 81.87 241 ARG D O 1
ATOM 2602 N N . GLY D 2 18 ? 21.829 20.202 66.937 1.00 76.22 242 GLY D N 1
ATOM 2603 C CA . GLY D 2 18 ? 21.507 21.274 66.008 1.00 73.97 242 GLY D CA 1
ATOM 2604 C C . GLY D 2 18 ? 22.525 22.402 65.910 1.00 77.03 242 GLY D C 1
ATOM 2605 O O . GLY D 2 18 ? 23.387 22.568 66.776 1.00 71.40 242 GLY D O 1
ATOM 2606 N N . GLY D 2 19 ? 22.415 23.191 64.844 1.00 77.72 243 GLY D N 1
ATOM 2607 C CA . GLY D 2 19 ? 23.326 24.303 64.638 1.00 77.32 243 GLY D CA 1
ATOM 2608 C C . GLY D 2 19 ? 24.271 23.996 63.499 1.00 75.93 243 GLY D C 1
ATOM 2609 O O . GLY D 2 19 ? 25.321 24.624 63.340 1.00 77.88 243 GLY D O 1
ATOM 2610 N N . ASP D 2 20 ? 23.887 23.008 62.699 1.00 76.93 244 ASP D N 1
ATOM 2611 C CA . ASP D 2 20 ? 24.684 22.587 61.564 1.00 76.54 244 ASP D CA 1
ATOM 2612 C C . ASP D 2 20 ? 24.352 23.474 60.378 1.00 74.77 244 ASP D C 1
ATOM 2613 O O . ASP D 2 20 ? 23.186 23.667 60.048 1.00 75.84 244 ASP D O 1
ATOM 2618 N N . GLU D 2 21 ? 25.386 24.015 59.744 1.00 66.41 245 GLU D N 1
ATOM 2619 C CA . GLU D 2 21 ? 25.205 24.897 58.603 1.00 63.11 245 GLU D CA 1
ATOM 2620 C C . GLU D 2 21 ? 24.734 24.158 57.356 1.00 67.07 245 GLU D C 1
ATOM 2621 O O . GLU D 2 21 ? 25.468 23.348 56.795 1.00 78.98 245 GLU D O 1
ATOM 2627 N N . VAL D 2 22 ? 23.506 24.454 56.932 1.00 61.72 246 VAL D N 1
ATOM 2628 C CA . VAL D 2 22 ? 22.900 23.848 55.745 1.00 57.72 246 VAL D CA 1
ATOM 2629 C C . VAL D 2 22 ? 22.692 24.866 54.622 1.00 63.46 246 VAL D C 1
ATOM 2630 O O . VAL D 2 22 ? 22.191 25.967 54.862 1.00 68.31 246 VAL D O 1
ATOM 2634 N N . TYR D 2 23 ? 23.087 24.501 53.403 1.00 59.86 247 TYR D N 1
ATOM 2635 C CA . TYR D 2 23 ? 22.880 25.369 52.243 1.00 53.44 247 TYR D CA 1
ATOM 2636 C C . TYR D 2 23 ? 21.649 24.832 51.531 1.00 57.31 247 TYR D C 1
ATOM 2637 O O . TYR D 2 23 ? 21.613 23.671 51.127 1.00 64.50 247 TYR D O 1
ATOM 2646 N N . LEU D 2 24 ? 20.640 25.668 51.361 1.00 51.63 248 LEU D N 1
ATOM 2647 C CA . LEU D 2 24 ? 19.433 25.198 50.720 1.00 51.30 248 LEU D CA 1
ATOM 2648 C C . LEU D 2 24 ? 19.085 26.011 49.480 1.00 50.58 248 LEU D C 1
ATOM 2649 O O . LEU D 2 24 ? 18.953 27.237 49.534 1.00 46.46 248 LEU D O 1
ATOM 2654 N N . LEU D 2 25 ? 18.965 25.305 48.356 1.00 54.91 249 LEU D N 1
ATOM 2655 C CA . LEU D 2 25 ? 18.629 25.914 47.073 1.00 57.51 249 LEU D CA 1
ATOM 2656 C C . LEU D 2 25 ? 17.113 25.820 46.909 1.00 58.90 249 LEU D C 1
ATOM 2657 O O . LEU D 2 25 ? 16.515 24.792 47.227 1.00 60.58 249 LEU D O 1
ATOM 2662 N N . CYS D 2 26 ? 16.497 26.888 46.403 1.00 55.66 250 CYS D N 1
ATOM 2663 C CA . CYS D 2 26 ? 15.041 26.934 46.288 1.00 54.09 250 CYS D CA 1
ATOM 2664 C C . CYS D 2 26 ? 14.516 27.943 45.273 1.00 58.42 250 CYS D C 1
ATOM 2665 O O . CYS D 2 26 ? 15.276 28.712 44.674 1.00 51.08 250 CYS D O 1
ATOM 2668 N N . ASP D 2 27 ? 13.195 27.958 45.118 1.00 65.41 251 ASP D N 1
ATOM 2669 C CA . ASP D 2 27 ? 12.565 28.890 44.204 1.00 74.87 251 ASP D CA 1
ATOM 2670 C C . ASP D 2 27 ? 12.429 30.253 44.854 1.00 71.68 251 ASP D C 1
ATOM 2671 O O . ASP D 2 27 ? 12.454 30.376 46.079 1.00 73.04 251 ASP D O 1
ATOM 2676 N N . LYS D 2 28 ? 12.286 31.266 44.007 1.00 65.15 252 LYS D N 1
ATOM 2677 C CA . LYS D 2 28 ? 12.174 32.661 44.420 1.00 58.34 252 LYS D CA 1
ATOM 2678 C C . LYS D 2 28 ? 11.513 32.874 45.781 1.00 60.21 252 LYS D C 1
ATOM 2679 O O . LYS D 2 28 ? 10.453 32.315 46.055 1.00 52.86 252 LYS D O 1
ATOM 2685 N N . VAL D 2 29 ? 12.167 33.676 46.624 1.00 59.77 253 VAL D N 1
ATOM 2686 C CA . VAL D 2 29 ? 11.674 34.016 47.963 1.00 55.42 253 VAL D CA 1
ATOM 2687 C C . VAL D 2 29 ? 12.061 35.466 48.297 1.00 63.41 253 VAL D C 1
ATOM 2688 O O . VAL D 2 29 ? 12.895 36.064 47.612 1.00 73.41 253 VAL D O 1
ATOM 2692 N N . GLN D 2 30 ? 11.442 36.035 49.331 1.00 64.26 254 GLN D N 1
ATOM 2693 C CA . GLN D 2 30 ? 11.736 37.407 49.757 1.00 57.33 254 GLN D CA 1
ATOM 2694 C C . GLN D 2 30 ? 12.417 37.305 51.116 1.00 53.93 254 GLN D C 1
ATOM 2695 O O . GLN D 2 30 ? 11.785 36.926 52.096 1.00 46.34 254 GLN D O 1
ATOM 2701 N N . LYS D 2 31 ? 13.705 37.641 51.160 1.00 57.84 255 LYS D N 1
ATOM 2702 C CA . LYS D 2 31 ? 14.524 37.593 52.378 1.00 60.42 255 LYS D CA 1
ATOM 2703 C C . LYS D 2 31 ? 13.795 37.769 53.720 1.00 66.38 255 LYS D C 1
ATOM 2704 O O . LYS D 2 31 ? 14.009 36.993 54.657 1.00 73.92 255 LYS D O 1
ATOM 2710 N N . ASP D 2 32 ? 12.932 38.773 53.818 1.00 66.54 256 ASP D N 1
ATOM 2711 C CA . ASP D 2 32 ? 12.225 39.028 55.068 1.00 65.41 256 ASP D CA 1
ATOM 2712 C C . ASP D 2 32 ? 10.992 38.170 55.319 1.00 60.65 256 ASP D C 1
ATOM 2713 O O . ASP D 2 32 ? 10.768 37.705 56.438 1.00 58.44 256 ASP D O 1
ATOM 2718 N N . ASP D 2 33 ? 10.197 37.959 54.275 1.00 55.60 257 ASP D N 1
ATOM 2719 C CA . ASP D 2 33 ? 8.966 37.183 54.396 1.00 58.16 257 ASP D CA 1
ATOM 2720 C C . ASP D 2 33 ? 9.154 35.674 54.516 1.00 53.18 257 ASP D C 1
ATOM 2721 O O . ASP D 2 33 ? 8.232 34.957 54.886 1.00 55.58 257 ASP D O 1
ATOM 2726 N N . ILE D 2 34 ? 10.351 35.189 54.231 1.00 54.52 258 ILE D N 1
ATOM 2727 C CA . ILE D 2 34 ? 10.587 33.757 54.277 1.00 56.55 258 ILE D CA 1
ATOM 2728 C C . ILE D 2 34 ? 11.173 33.262 55.591 1.00 60.74 258 ILE D C 1
ATOM 2729 O O . ILE D 2 34 ? 11.858 34.006 56.298 1.00 66.89 258 ILE D O 1
ATOM 2734 N N . GLU D 2 35 ? 10.893 31.996 55.903 1.00 61.24 259 GLU D N 1
ATOM 2735 C CA . GLU D 2 35 ? 11.410 31.339 57.105 1.00 68.41 259 GLU D CA 1
ATOM 2736 C C . GLU D 2 35 ? 11.473 29.824 56.859 1.00 67.13 259 GLU D C 1
ATOM 2737 O O . GLU D 2 35 ? 10.743 29.298 56.021 1.00 70.50 259 GLU D O 1
ATOM 2743 N N . VAL D 2 36 ? 12.353 29.127 57.570 1.00 63.21 260 VAL D N 1
ATOM 2744 C CA . VAL D 2 36 ? 12.483 27.682 57.394 1.00 61.76 260 VAL D CA 1
ATOM 2745 C C . VAL D 2 36 ? 11.927 26.976 58.615 1.00 70.99 260 VAL D C 1
ATOM 2746 O O . VAL D 2 36 ? 12.372 27.228 59.733 1.00 77.95 260 VAL D O 1
ATOM 2750 N N . ARG D 2 37 ? 10.966 26.080 58.399 1.00 74.61 261 ARG D N 1
ATOM 2751 C CA . ARG D 2 37 ? 10.329 25.368 59.505 1.00 73.82 261 ARG D CA 1
ATOM 2752 C C . ARG D 2 37 ? 10.492 23.853 59.587 1.00 66.45 261 ARG D C 1
ATOM 2753 O O . ARG D 2 37 ? 10.150 23.120 58.657 1.00 54.73 261 ARG D O 1
ATOM 2761 N N . PHE D 2 38 ? 11.009 23.403 60.727 1.00 69.17 262 PHE D N 1
ATOM 2762 C CA . PHE D 2 38 ? 11.199 21.986 60.999 1.00 76.91 262 PHE D CA 1
ATOM 2763 C C . PHE D 2 38 ? 10.009 21.549 61.830 1.00 80.78 262 PHE D C 1
ATOM 2764 O O . PHE D 2 38 ? 9.478 22.341 62.604 1.00 87.70 262 PHE D O 1
ATOM 2772 N N . TYR D 2 39 ? 9.591 20.297 61.683 1.00 81.78 263 TYR D N 1
ATOM 2773 C CA . TYR D 2 39 ? 8.447 19.797 62.441 1.00 81.33 263 TYR D CA 1
ATOM 2774 C C . TYR D 2 39 ? 8.147 18.358 62.084 1.00 82.72 263 TYR D C 1
ATOM 2775 O O . TYR D 2 39 ? 8.362 17.930 60.951 1.00 87.11 263 TYR D O 1
ATOM 2784 N N . GLU D 2 40 ? 7.630 17.620 63.053 1.00 79.05 264 GLU D N 1
ATOM 2785 C CA . GLU D 2 40 ? 7.236 16.252 62.803 1.00 85.12 264 GLU D CA 1
ATOM 2786 C C . GLU D 2 40 ? 5.719 16.314 62.873 1.00 91.47 264 GLU D C 1
ATOM 2787 O O . GLU D 2 40 ? 5.150 16.842 63.832 1.00 88.17 264 GLU D O 1
ATOM 2793 N N . ASP D 2 41 ? 5.062 15.810 61.837 1.00 109.59 265 ASP D N 1
ATOM 2794 C CA . ASP D 2 41 ? 3.612 15.845 61.783 1.00 121.43 265 ASP D CA 1
ATOM 2795 C C . ASP D 2 41 ? 2.952 14.646 62.446 1.00 125.71 265 ASP D C 1
ATOM 2796 O O . ASP D 2 41 ? 2.878 13.562 61.868 1.00 126.28 265 ASP D O 1
ATOM 2801 N N . ASP D 2 42 ? 2.472 14.850 63.669 1.00 126.25 266 ASP D N 1
ATOM 2802 C CA . ASP D 2 42 ? 1.796 13.792 64.404 1.00 125.63 266 ASP D CA 1
ATOM 2803 C C . ASP D 2 42 ? 0.887 14.352 65.497 1.00 132.69 266 ASP D C 1
ATOM 2804 O O . ASP D 2 42 ? 0.303 15.433 65.349 1.00 132.20 266 ASP D O 1
ATOM 2809 N N . GLU D 2 43 ? 0.782 13.602 66.591 1.00 138.69 267 GLU D N 1
ATOM 2810 C CA . GLU D 2 43 ? -0.050 13.958 67.736 1.00 137.49 267 GLU D CA 1
ATOM 2811 C C . GLU D 2 43 ? 0.609 15.046 68.596 1.00 135.22 267 GLU D C 1
ATOM 2812 O O . GLU D 2 43 ? -0.060 15.976 69.053 1.00 130.76 267 GLU D O 1
ATOM 2818 N N . ASN D 2 44 ? 1.922 14.927 68.797 1.00 130.86 268 ASN D N 1
ATOM 2819 C CA . ASN D 2 44 ? 2.686 15.889 69.592 1.00 125.43 268 ASN D CA 1
ATOM 2820 C C . ASN D 2 44 ? 2.568 17.291 68.994 1.00 120.56 268 ASN D C 1
ATOM 2821 O O . ASN D 2 44 ? 2.010 18.194 69.622 1.00 117.49 268 ASN D O 1
ATOM 2826 N N . GLY D 2 45 ? 3.112 17.468 67.789 1.00 114.41 269 GLY D N 1
ATOM 2827 C CA . GLY D 2 45 ? 3.030 18.749 67.103 1.00 109.04 269 GLY D CA 1
ATOM 2828 C C . GLY D 2 45 ? 4.219 19.685 67.213 1.00 106.23 269 GLY D C 1
ATOM 2829 O O . GLY D 2 45 ? 4.055 20.905 67.141 1.00 103.46 269 GLY D O 1
ATOM 2830 N N . TRP D 2 46 ? 5.414 19.124 67.370 1.00 105.40 270 TRP D N 1
ATOM 2831 C CA . TRP D 2 46 ? 6.626 19.931 67.504 1.00 102.26 270 TRP D CA 1
ATOM 2832 C C . TRP D 2 46 ? 6.986 20.759 66.271 1.00 95.83 270 TRP D C 1
ATOM 2833 O O . TRP D 2 46 ? 6.673 20.382 65.140 1.00 96.44 270 TRP D O 1
ATOM 2844 N N . GLN D 2 47 ? 7.650 21.891 66.509 1.00 86.93 271 GLN D N 1
ATOM 2845 C CA . GLN D 2 47 ? 8.090 22.780 65.437 1.00 78.39 271 GLN D CA 1
ATOM 2846 C C . GLN D 2 47 ? 9.145 23.776 65.915 1.00 76.23 271 GLN D C 1
ATOM 2847 O O . GLN D 2 47 ? 9.084 24.270 67.043 1.00 75.05 271 GLN D O 1
ATOM 2853 N N . ALA D 2 48 ? 10.111 24.050 65.039 1.00 77.12 272 ALA D N 1
ATOM 2854 C CA . ALA D 2 48 ? 11.203 24.991 65.292 1.00 72.42 272 ALA D CA 1
ATOM 2855 C C . ALA D 2 48 ? 11.524 25.604 63.946 1.00 70.65 272 ALA D C 1
ATOM 2856 O O . ALA D 2 48 ? 10.864 25.300 62.956 1.00 73.06 272 ALA D O 1
ATOM 2858 N N . PHE D 2 49 ? 12.542 26.453 63.897 1.00 70.12 273 PHE D N 1
ATOM 2859 C CA . PHE D 2 49 ? 12.902 27.086 62.638 1.00 68.64 273 PHE D CA 1
ATOM 2860 C C . PHE D 2 49 ? 14.399 27.212 62.486 1.00 72.40 273 PHE D C 1
ATOM 2861 O O . PHE D 2 49 ? 15.133 27.255 63.472 1.00 70.64 273 PHE D O 1
ATOM 2869 N N . GLY D 2 50 ? 14.844 27.263 61.235 1.00 77.27 274 GLY D N 1
ATOM 2870 C CA . GLY D 2 50 ? 16.258 27.395 60.964 1.00 76.69 274 GLY D CA 1
ATOM 2871 C C . GLY D 2 50 ? 16.691 28.786 61.360 1.00 75.43 274 GLY D C 1
ATOM 2872 O O . GLY D 2 50 ? 15.905 29.731 61.281 1.00 80.69 274 GLY D O 1
ATOM 2873 N N . ASP D 2 51 ? 17.938 28.919 61.790 1.00 69.49 275 ASP D N 1
ATOM 2874 C CA . ASP D 2 51 ? 18.438 30.217 62.203 1.00 70.15 275 ASP D CA 1
ATOM 2875 C C . ASP D 2 51 ? 19.187 30.923 61.073 1.00 67.28 275 ASP D C 1
ATOM 2876 O O . ASP D 2 51 ? 20.141 30.377 60.518 1.00 66.42 275 ASP D O 1
ATOM 2881 N N . PHE D 2 52 ? 18.740 32.132 60.734 1.00 65.78 276 PHE D N 1
ATOM 2882 C CA . PHE D 2 52 ? 19.373 32.925 59.682 1.00 65.72 276 PHE D CA 1
ATOM 2883 C C . PHE D 2 52 ? 18.824 34.341 59.618 1.00 70.68 276 PHE D C 1
ATOM 2884 O O . PHE D 2 52 ? 17.770 34.630 60.191 1.00 76.61 276 PHE D O 1
ATOM 2892 N N . SER D 2 53 ? 19.537 35.214 58.912 1.00 66.10 277 SER D N 1
ATOM 2893 C CA . SER D 2 53 ? 19.121 36.606 58.763 1.00 65.84 277 SER D CA 1
ATOM 2894 C C . SER D 2 53 ? 18.837 36.903 57.290 1.00 58.74 277 SER D C 1
ATOM 2895 O O . SER D 2 53 ? 19.162 36.094 56.423 1.00 49.54 277 SER D O 1
ATOM 2898 N N . PRO D 2 54 ? 18.227 38.067 56.984 1.00 61.68 278 PRO D N 1
ATOM 2899 C CA . PRO D 2 54 ? 17.914 38.437 55.597 1.00 67.09 278 PRO D CA 1
ATOM 2900 C C . PRO D 2 54 ? 19.137 38.296 54.704 1.00 69.96 278 PRO D C 1
ATOM 2901 O O . PRO D 2 54 ? 19.032 38.058 53.493 1.00 66.49 278 PRO D O 1
ATOM 2905 N N . THR D 2 55 ? 20.299 38.457 55.328 1.00 65.57 279 THR D N 1
ATOM 2906 C CA . THR D 2 55 ? 21.566 38.349 54.636 1.00 61.23 279 THR D CA 1
ATOM 2907 C C . THR D 2 55 ? 21.760 36.927 54.138 1.00 57.88 279 THR D C 1
ATOM 2908 O O . THR D 2 55 ? 21.987 36.708 52.954 1.00 58.93 279 THR D O 1
ATOM 2912 N N . ASP D 2 56 ? 21.647 35.962 55.046 1.00 60.06 280 ASP D N 1
ATOM 2913 C CA . ASP D 2 56 ? 21.834 34.552 54.710 1.00 60.41 280 ASP D CA 1
ATOM 2914 C C . ASP D 2 56 ? 20.930 33.980 53.612 1.00 56.93 280 ASP D C 1
ATOM 2915 O O . ASP D 2 56 ? 20.958 32.769 53.344 1.00 52.49 280 ASP D O 1
ATOM 2920 N N . VAL D 2 57 ? 20.139 34.850 52.982 1.00 51.31 281 VAL D N 1
ATOM 2921 C CA . VAL D 2 57 ? 19.244 34.451 51.897 1.00 51.29 281 VAL D CA 1
ATOM 2922 C C . VAL D 2 57 ? 19.838 35.009 50.605 1.00 58.10 281 VAL D C 1
ATOM 2923 O O . VAL D 2 57 ? 19.661 36.191 50.290 1.00 61.89 281 VAL D O 1
ATOM 2927 N N . HIS D 2 58 ? 20.532 34.154 49.853 1.00 69.69 282 HIS D N 1
ATOM 2928 C CA . HIS D 2 58 ? 21.194 34.579 48.622 1.00 73.32 282 HIS D CA 1
ATOM 2929 C C . HIS D 2 58 ? 20.351 34.861 47.389 1.00 74.35 282 HIS D C 1
ATOM 2930 O O . HIS D 2 58 ? 19.742 33.959 46.808 1.00 77.58 282 HIS D O 1
ATOM 2937 N N . LYS D 2 59 ? 20.355 36.130 46.993 1.00 71.63 283 LYS D N 1
ATOM 2938 C CA . LYS D 2 59 ? 19.645 36.621 45.822 1.00 74.27 283 LYS D CA 1
ATOM 2939 C C . LYS D 2 59 ? 18.347 35.921 45.445 1.00 77.41 283 LYS D C 1
ATOM 2940 O O . LYS D 2 59 ? 18.167 35.479 44.308 1.00 76.74 283 LYS D O 1
ATOM 2946 N N . GLN D 2 60 ? 17.451 35.829 46.421 1.00 77.28 284 GLN D N 1
ATOM 2947 C CA . GLN D 2 60 ? 16.130 35.234 46.246 1.00 70.42 284 GLN D CA 1
ATOM 2948 C C . GLN D 2 60 ? 16.034 33.733 45.999 1.00 64.80 284 GLN D C 1
ATOM 2949 O O . GLN D 2 60 ? 14.975 33.145 46.218 1.00 72.93 284 GLN D O 1
ATOM 2955 N N . TYR D 2 61 ? 17.120 33.094 45.586 1.00 53.01 285 TYR D N 1
ATOM 2956 C CA . TYR D 2 61 ? 17.033 31.668 45.294 1.00 47.62 285 TYR D CA 1
ATOM 2957 C C . TYR D 2 61 ? 17.769 30.677 46.188 1.00 49.69 285 TYR D C 1
ATOM 2958 O O . TYR D 2 61 ? 17.881 29.502 45.834 1.00 56.33 285 TYR D O 1
ATOM 2967 N N . ALA D 2 62 ? 18.264 31.117 47.340 1.00 39.27 286 ALA D N 1
ATOM 2968 C CA . ALA D 2 62 ? 18.959 30.186 48.220 1.00 40.25 286 ALA D CA 1
ATOM 2969 C C . ALA D 2 62 ? 19.058 30.726 49.635 1.00 49.66 286 ALA D C 1
ATOM 2970 O O . ALA D 2 62 ? 19.065 31.937 49.854 1.00 58.65 286 ALA D O 1
ATOM 2972 N N . ILE D 2 63 ? 19.145 29.815 50.597 1.00 51.81 287 ILE D N 1
ATOM 2973 C CA . ILE D 2 63 ? 19.246 30.191 51.998 1.00 49.74 287 ILE D CA 1
ATOM 2974 C C . ILE D 2 63 ? 20.312 29.357 52.676 1.00 47.43 287 ILE D C 1
ATOM 2975 O O . ILE D 2 63 ? 20.465 28.171 52.379 1.00 46.23 287 ILE D O 1
ATOM 2980 N N . VAL D 2 64 ? 21.058 29.996 53.571 1.00 47.07 288 VAL D N 1
ATOM 2981 C CA . VAL D 2 64 ? 22.082 29.315 54.351 1.00 53.87 288 VAL D CA 1
ATOM 2982 C C . VAL D 2 64 ? 21.640 29.520 55.790 1.00 57.38 288 VAL D C 1
ATOM 2983 O O . VAL D 2 64 ? 21.456 30.655 56.227 1.00 56.27 288 VAL D O 1
ATOM 2987 N N . PHE D 2 65 ? 21.453 28.425 56.518 1.00 56.00 289 PHE D N 1
ATOM 2988 C CA . PHE D 2 65 ? 21.012 28.523 57.896 1.00 56.99 289 PHE D CA 1
ATOM 2989 C C . PHE D 2 65 ? 21.578 27.404 58.750 1.00 62.02 289 PHE D C 1
ATOM 2990 O O . PHE D 2 65 ? 22.330 26.564 58.259 1.00 68.07 289 PHE D O 1
ATOM 2998 N N . ARG D 2 66 ? 21.195 27.398 60.028 1.00 62.64 290 ARG D N 1
ATOM 2999 C CA . ARG D 2 66 ? 21.633 26.374 60.974 1.00 64.09 290 ARG D CA 1
ATOM 3000 C C . ARG D 2 66 ? 20.426 25.638 61.535 1.00 63.21 290 ARG D C 1
ATOM 3001 O O . ARG D 2 66 ? 19.452 26.244 61.986 1.00 55.84 290 ARG D O 1
ATOM 3009 N N . THR D 2 67 ? 20.501 24.316 61.484 1.00 71.10 291 THR D N 1
ATOM 3010 C CA . THR D 2 67 ? 19.434 23.458 61.966 1.00 74.50 291 THR D CA 1
ATOM 3011 C C . THR D 2 67 ? 19.162 23.650 63.454 1.00 74.44 291 THR D C 1
ATOM 3012 O O . THR D 2 67 ? 20.089 23.822 64.245 1.00 73.92 291 THR D O 1
ATOM 3016 N N . PRO D 2 68 ? 17.877 23.641 63.853 1.00 70.95 292 PRO D N 1
ATOM 3017 C CA . PRO D 2 68 ? 17.518 23.811 65.263 1.00 67.92 292 PRO D CA 1
ATOM 3018 C C . PRO D 2 68 ? 17.578 22.478 66.013 1.00 71.73 292 PRO D C 1
ATOM 3019 O O . PRO D 2 68 ? 17.445 21.405 65.417 1.00 64.15 292 PRO D O 1
ATOM 3023 N N . PRO D 2 69 ? 17.778 22.530 67.337 1.00 73.61 293 PRO D N 1
ATOM 3024 C CA . PRO D 2 69 ? 17.851 21.305 68.137 1.00 80.74 293 PRO D CA 1
ATOM 3025 C C . PRO D 2 69 ? 16.532 20.534 68.207 1.00 85.91 293 PRO D C 1
ATOM 3026 O O . PRO D 2 69 ? 15.454 21.099 68.019 1.00 89.48 293 PRO D O 1
ATOM 3030 N N . TYR D 2 70 ? 16.631 19.235 68.464 1.00 86.40 294 TYR D N 1
ATOM 3031 C CA . TYR D 2 70 ? 15.458 18.379 68.570 1.00 90.92 294 TYR D CA 1
ATOM 3032 C C . TYR D 2 70 ? 15.015 18.419 70.031 1.00 98.90 294 TYR D C 1
ATOM 3033 O O . TYR D 2 70 ? 15.859 18.467 70.928 1.00 97.69 294 TYR D O 1
ATOM 3042 N N . HIS D 2 71 ? 13.703 18.403 70.273 1.00 109.92 295 HIS D N 1
ATOM 3043 C CA . HIS D 2 71 ? 13.167 18.459 71.637 1.00 114.37 295 HIS D CA 1
ATOM 3044 C C . HIS D 2 71 ? 13.713 17.400 72.590 1.00 119.69 295 HIS D C 1
ATOM 3045 O O . HIS D 2 71 ? 13.888 17.665 73.781 1.00 125.66 295 HIS D O 1
ATOM 3052 N N . LYS D 2 72 ? 13.959 16.198 72.081 1.00 119.96 296 LYS D N 1
ATOM 3053 C CA . LYS D 2 72 ? 14.510 15.133 72.909 1.00 122.18 296 LYS D CA 1
ATOM 3054 C C . LYS D 2 72 ? 15.988 14.970 72.551 1.00 124.61 296 LYS D C 1
ATOM 3055 O O . LYS D 2 72 ? 16.330 14.216 71.638 1.00 125.35 296 LYS D O 1
ATOM 3061 N N . MET D 2 73 ? 16.856 15.682 73.269 1.00 125.95 297 MET D N 1
ATOM 3062 C CA . MET D 2 73 ? 18.302 15.644 73.027 1.00 121.31 297 MET D CA 1
ATOM 3063 C C . MET D 2 73 ? 18.922 14.261 73.192 1.00 119.17 297 MET D C 1
ATOM 3064 O O . MET D 2 73 ? 19.890 13.923 72.509 1.00 122.41 297 MET D O 1
ATOM 3069 N N . LYS D 2 74 ? 18.365 13.464 74.098 1.00 111.91 298 LYS D N 1
ATOM 3070 C CA . LYS D 2 74 ? 18.884 12.125 74.356 1.00 110.48 298 LYS D CA 1
ATOM 3071 C C . LYS D 2 74 ? 18.107 11.043 73.608 1.00 110.98 298 LYS D C 1
ATOM 3072 O O . LYS D 2 74 ? 17.331 10.304 74.214 1.00 106.46 298 LYS D O 1
ATOM 3078 N N . ILE D 2 75 ? 18.310 10.950 72.295 1.00 121.98 299 ILE D N 1
ATOM 3079 C CA . ILE D 2 75 ? 17.620 9.938 71.501 1.00 128.06 299 ILE D CA 1
ATOM 3080 C C . ILE D 2 75 ? 18.434 8.653 71.468 1.00 131.13 299 ILE D C 1
ATOM 3081 O O . ILE D 2 75 ? 19.640 8.660 71.720 1.00 134.18 299 ILE D O 1
ATOM 3086 N N . GLU D 2 76 ? 17.761 7.554 71.147 1.00 126.19 300 GLU D N 1
ATOM 3087 C CA . GLU D 2 76 ? 18.397 6.243 71.098 1.00 122.49 300 GLU D CA 1
ATOM 3088 C C . GLU D 2 76 ? 18.902 5.880 69.706 1.00 116.83 300 GLU D C 1
ATOM 3089 O O . GLU D 2 76 ? 20.065 5.519 69.523 1.00 113.73 300 GLU D O 1
ATOM 3095 N N . ARG D 2 77 ? 18.007 5.974 68.731 1.00 111.48 301 ARG D N 1
ATOM 3096 C CA . ARG D 2 77 ? 18.321 5.656 67.347 1.00 105.58 301 ARG D CA 1
ATOM 3097 C C . ARG D 2 77 ? 18.162 6.920 66.506 1.00 100.64 301 ARG D C 1
ATOM 3098 O O . ARG D 2 77 ? 17.743 7.960 67.014 1.00 94.14 301 ARG D O 1
ATOM 3106 N N . PRO D 2 78 ? 18.504 6.852 65.209 1.00 98.75 302 PRO D N 1
ATOM 3107 C CA . PRO D 2 78 ? 18.367 8.031 64.352 1.00 96.43 302 PRO D CA 1
ATOM 3108 C C . PRO D 2 78 ? 16.900 8.430 64.273 1.00 97.06 302 PRO D C 1
ATOM 3109 O O . PRO D 2 78 ? 16.020 7.569 64.305 1.00 97.97 302 PRO D O 1
ATOM 3113 N N . VAL D 2 79 ? 16.640 9.730 64.176 1.00 95.17 303 VAL D N 1
ATOM 3114 C CA . VAL D 2 79 ? 15.272 10.231 64.085 1.00 88.33 303 VAL D CA 1
ATOM 3115 C C . VAL D 2 79 ? 15.129 11.073 62.824 1.00 89.00 303 VAL D C 1
ATOM 3116 O O . VAL D 2 79 ? 16.046 11.810 62.458 1.00 91.29 303 VAL D O 1
ATOM 3120 N N . THR D 2 80 ? 13.983 10.964 62.162 1.00 86.60 304 THR D N 1
ATOM 3121 C CA . THR D 2 80 ? 13.752 11.720 60.938 1.00 87.22 304 THR D CA 1
ATOM 3122 C C . THR D 2 80 ? 12.547 12.635 61.078 1.00 89.54 304 THR D C 1
ATOM 3123 O O . THR D 2 80 ? 11.508 12.226 61.588 1.00 91.75 304 THR D O 1
ATOM 3127 N N . VAL D 2 81 ? 12.690 13.875 60.623 1.00 88.36 305 VAL D N 1
ATOM 3128 C CA . VAL D 2 81 ? 11.599 14.840 60.693 1.00 80.48 305 VAL D CA 1
ATOM 3129 C C . VAL D 2 81 ? 11.442 15.530 59.338 1.00 77.76 305 VAL D C 1
ATOM 3130 O O . VAL D 2 81 ? 12.192 15.261 58.402 1.00 73.72 305 VAL D O 1
ATOM 3134 N N . PHE D 2 82 ? 10.455 16.409 59.231 1.00 75.64 306 PHE D N 1
ATOM 3135 C CA . PHE D 2 82 ? 10.223 17.134 57.990 1.00 77.45 306 PHE D CA 1
ATOM 3136 C C . PHE D 2 82 ? 10.699 18.562 58.179 1.00 74.80 306 PHE D C 1
ATOM 3137 O O . PHE D 2 82 ? 11.067 18.969 59.285 1.00 72.32 306 PHE D O 1
ATOM 3145 N N . LEU D 2 83 ? 10.670 19.321 57.091 1.00 68.89 307 LEU D N 1
ATOM 3146 C CA . LEU D 2 83 ? 11.060 20.719 57.117 1.00 63.42 307 LEU D CA 1
ATOM 3147 C C . LEU D 2 83 ? 10.552 21.321 55.821 1.00 61.53 307 LEU D C 1
ATOM 3148 O O . LEU D 2 83 ? 10.742 20.744 54.752 1.00 62.28 307 LEU D O 1
ATOM 3153 N N . GLN D 2 84 ? 9.896 22.472 55.922 1.00 60.07 308 GLN D N 1
ATOM 3154 C CA . GLN D 2 84 ? 9.335 23.135 54.749 1.00 62.09 308 GLN D CA 1
ATOM 3155 C C . GLN D 2 84 ? 9.577 24.637 54.748 1.00 62.62 308 GLN D C 1
ATOM 3156 O O . GLN D 2 84 ? 9.750 25.257 55.798 1.00 64.43 308 GLN D O 1
ATOM 3162 N N . LEU D 2 85 ? 9.597 25.219 53.557 1.00 62.47 309 LEU D N 1
ATOM 3163 C CA . LEU D 2 85 ? 9.756 26.660 53.437 1.00 62.66 309 LEU D CA 1
ATOM 3164 C C . LEU D 2 85 ? 8.373 27.175 53.779 1.00 69.06 309 LEU D C 1
ATOM 3165 O O . LEU D 2 85 ? 7.375 26.506 53.488 1.00 64.24 309 LEU D O 1
ATOM 3170 N N . LYS D 2 86 ? 8.307 28.349 54.396 1.00 73.93 310 LYS D N 1
ATOM 3171 C CA . LYS D 2 86 ? 7.028 28.944 54.774 1.00 71.74 310 LYS D CA 1
ATOM 3172 C C . LYS D 2 86 ? 7.141 30.447 54.818 1.00 66.44 310 LYS D C 1
ATOM 3173 O O . LYS D 2 86 ? 8.115 30.987 55.339 1.00 74.31 310 LYS D O 1
ATOM 3179 N N . ARG D 2 87 ? 6.153 31.132 54.263 1.00 57.34 311 ARG D N 1
ATOM 3180 C CA . ARG D 2 87 ? 6.210 32.580 54.292 1.00 62.23 311 ARG D CA 1
ATOM 3181 C C . ARG D 2 87 ? 5.450 33.133 55.495 1.00 56.40 311 ARG D C 1
ATOM 3182 O O . ARG D 2 87 ? 4.393 32.625 55.877 1.00 56.73 311 ARG D O 1
ATOM 3190 N N . LYS D 2 88 ? 6.023 34.167 56.098 1.00 46.22 312 LYS D N 1
ATOM 3191 C CA . LYS D 2 88 ? 5.444 34.798 57.260 1.00 45.86 312 LYS D CA 1
ATOM 3192 C C . LYS D 2 88 ? 4.093 35.448 56.985 1.00 55.43 312 LYS D C 1
ATOM 3193 O O . LYS D 2 88 ? 3.239 35.473 57.872 1.00 59.58 312 LYS D O 1
ATOM 3199 N N . ARG D 2 89 ? 3.889 35.960 55.770 1.00 57.76 313 ARG D N 1
ATOM 3200 C CA . ARG D 2 89 ? 2.626 36.621 55.422 1.00 58.45 313 ARG D CA 1
ATOM 3201 C C . ARG D 2 89 ? 1.445 35.690 55.265 1.00 67.13 313 ARG D C 1
ATOM 3202 O O . ARG D 2 89 ? 0.633 35.542 56.182 1.00 77.94 313 ARG D O 1
ATOM 3210 N N . GLY D 2 90 ? 1.341 35.075 54.093 1.00 66.00 314 GLY D N 1
ATOM 3211 C CA . GLY D 2 90 ? 0.231 34.177 53.839 1.00 63.39 314 GLY D CA 1
ATOM 3212 C C . GLY D 2 90 ? 0.173 32.953 54.733 1.00 56.03 314 GLY D C 1
ATOM 3213 O O . GLY D 2 90 ? -0.854 32.667 55.347 1.00 52.51 314 GLY D O 1
ATOM 3214 N N . GLY D 2 91 ? 1.285 32.236 54.811 1.00 55.15 315 GLY D N 1
ATOM 3215 C CA . GLY D 2 91 ? 1.342 31.023 55.607 1.00 64.75 315 GLY D CA 1
ATOM 3216 C C . GLY D 2 91 ? 1.552 29.851 54.663 1.00 73.45 315 GLY D C 1
ATOM 3217 O O . GLY D 2 91 ? 1.558 28.693 55.090 1.00 72.70 315 GLY D O 1
ATOM 3218 N N . ASP D 2 92 ? 1.722 30.172 53.375 1.00 76.93 316 ASP D N 1
ATOM 3219 C CA . ASP D 2 92 ? 1.941 29.190 52.307 1.00 67.85 316 ASP D CA 1
ATOM 3220 C C . ASP D 2 92 ? 3.210 28.412 52.581 1.00 59.10 316 ASP D C 1
ATOM 3221 O O . ASP D 2 92 ? 4.154 28.943 53.173 1.00 48.38 316 ASP D O 1
ATOM 3226 N N . VAL D 2 93 ? 3.244 27.161 52.136 1.00 57.67 317 VAL D N 1
ATOM 3227 C CA . VAL D 2 93 ? 4.424 26.326 52.337 1.00 64.74 317 VAL D CA 1
ATOM 3228 C C . VAL D 2 93 ? 4.879 25.640 51.053 1.00 67.62 317 VAL D C 1
ATOM 3229 O O . VAL D 2 93 ? 4.286 25.808 49.991 1.00 68.93 317 VAL D O 1
ATOM 3233 N N . SER D 2 94 ? 5.952 24.874 51.164 1.00 69.03 318 SER D N 1
ATOM 3234 C CA . SER D 2 94 ? 6.487 24.132 50.040 1.00 71.45 318 SER D CA 1
ATOM 3235 C C . SER D 2 94 ? 6.539 22.690 50.523 1.00 77.52 318 SER D C 1
ATOM 3236 O O . SER D 2 94 ? 6.749 22.447 51.714 1.00 87.86 318 SER D O 1
ATOM 3239 N N . ASP D 2 95 ? 6.342 21.737 49.617 1.00 70.63 319 ASP D N 1
ATOM 3240 C CA . ASP D 2 95 ? 6.374 20.331 49.998 1.00 70.45 319 ASP D CA 1
ATOM 3241 C C . ASP D 2 95 ? 7.558 20.113 50.929 1.00 60.84 319 ASP D C 1
ATOM 3242 O O . ASP D 2 95 ? 8.679 20.516 50.623 1.00 52.05 319 ASP D O 1
ATOM 3247 N N . SER D 2 96 ? 7.300 19.498 52.077 1.00 61.09 320 SER D N 1
ATOM 3248 C CA . SER D 2 96 ? 8.350 19.268 53.063 1.00 74.17 320 SER D CA 1
ATOM 3249 C C . SER D 2 96 ? 9.406 18.242 52.660 1.00 74.92 320 SER D C 1
ATOM 3250 O O . SER D 2 96 ? 9.145 17.348 51.859 1.00 74.24 320 SER D O 1
ATOM 3253 N N . LYS D 2 97 ? 10.604 18.395 53.222 1.00 79.39 321 LYS D N 1
ATOM 3254 C CA . LYS D 2 97 ? 11.728 17.496 52.962 1.00 78.28 321 LYS D CA 1
ATOM 3255 C C . LYS D 2 97 ? 12.036 16.725 54.242 1.00 77.69 321 LYS D C 1
ATOM 3256 O O . LYS D 2 97 ? 11.438 16.993 55.287 1.00 84.15 321 LYS D O 1
ATOM 3262 N N . GLN D 2 98 ? 12.974 15.783 54.170 1.00 72.04 322 GLN D N 1
ATOM 3263 C CA . GLN D 2 98 ? 13.323 14.975 55.341 1.00 74.46 322 GLN D CA 1
ATOM 3264 C C . GLN D 2 98 ? 14.725 15.199 55.896 1.00 68.23 322 GLN D C 1
ATOM 3265 O O . GLN D 2 98 ? 15.717 14.883 55.240 1.00 75.11 322 GLN D O 1
ATOM 3271 N N . PHE D 2 99 ? 14.806 15.728 57.110 1.00 65.12 323 PHE D N 1
ATOM 3272 C CA . PHE D 2 99 ? 16.089 15.962 57.762 1.00 63.53 323 PHE D CA 1
ATOM 3273 C C . PHE D 2 99 ? 16.233 14.906 58.855 1.00 65.64 323 PHE D C 1
ATOM 3274 O O . PHE D 2 99 ? 15.245 14.507 59.469 1.00 64.63 323 PHE D O 1
ATOM 3282 N N . THR D 2 100 ? 17.451 14.454 59.118 1.00 65.25 324 THR D N 1
ATOM 3283 C CA . THR D 2 100 ? 17.632 13.429 60.136 1.00 68.60 324 THR D CA 1
ATOM 3284 C C . THR D 2 100 ? 18.571 13.804 61.273 1.00 74.90 324 THR D C 1
ATOM 3285 O O . THR D 2 100 ? 19.720 14.190 61.044 1.00 81.03 324 THR D O 1
ATOM 3289 N N . TYR D 2 101 ? 18.072 13.676 62.501 1.00 70.84 325 TYR D N 1
ATOM 3290 C CA . TYR D 2 101 ? 18.854 13.981 63.692 1.00 72.32 325 TYR D CA 1
ATOM 3291 C C . TYR D 2 101 ? 19.548 12.706 64.151 1.00 74.78 325 TYR D C 1
ATOM 3292 O O . TYR D 2 101 ? 18.937 11.635 64.163 1.00 77.19 325 TYR D O 1
ATOM 3301 N N . TYR D 2 102 ? 20.826 12.819 64.511 1.00 77.30 326 TYR D N 1
ATOM 3302 C CA . TYR D 2 102 ? 21.589 11.664 64.975 1.00 85.42 326 TYR D CA 1
ATOM 3303 C C . TYR D 2 102 ? 21.931 11.752 66.451 1.00 89.81 326 TYR D C 1
ATOM 3304 O O . TYR D 2 102 ? 22.325 12.808 66.949 1.00 85.01 326 TYR D O 1
ATOM 3313 N N . PRO D 2 103 ? 21.789 10.628 67.171 1.00 99.73 327 PRO D N 1
ATOM 3314 C CA . PRO D 2 103 ? 22.067 10.541 68.606 1.00 106.53 327 PRO D CA 1
ATOM 3315 C C . PRO D 2 103 ? 23.439 11.104 68.944 1.00 114.14 327 PRO D C 1
ATOM 3316 O O . PRO D 2 103 ? 24.454 10.560 68.511 1.00 118.00 327 PRO D O 1
ATOM 3320 N N . VAL D 2 104 ? 23.473 12.194 69.706 1.00 116.97 328 VAL D N 1
ATOM 3321 C CA . VAL D 2 104 ? 24.746 12.793 70.081 1.00 117.59 328 VAL D CA 1
ATOM 3322 C C . VAL D 2 104 ? 25.685 11.682 70.560 1.00 129.39 328 VAL D C 1
ATOM 3323 O O . VAL D 2 104 ? 25.303 10.842 71.378 1.00 132.68 328 VAL D O 1
ATOM 3327 N N . VAL D 2 105 ? 26.904 11.666 70.020 1.00 135.42 329 VAL D N 1
ATOM 3328 C CA . VAL D 2 105 ? 27.897 10.649 70.364 1.00 136.26 329 VAL D CA 1
ATOM 3329 C C . VAL D 2 105 ? 28.564 10.901 71.716 1.00 139.17 329 VAL D C 1
ATOM 3330 O O . VAL D 2 105 ? 28.779 12.047 72.113 1.00 140.00 329 VAL D O 1
ATOM 3334 N N . GLU D 2 106 ? 28.886 9.815 72.417 1.00 137.62 330 GLU D N 1
ATOM 3335 C CA . GLU D 2 106 ? 29.518 9.894 73.732 1.00 133.59 330 GLU D CA 1
ATOM 3336 C C . GLU D 2 106 ? 30.991 9.512 73.664 1.00 131.27 330 GLU D C 1
ATOM 3337 O O . GLU D 2 106 ? 31.782 10.395 73.278 1.00 131.64 330 GLU D O 1
ATOM 3343 N N . THR E 1 1 ? 29.161 72.278 65.069 1.00 121.05 278 THR E N 1
ATOM 3344 C CA . THR E 1 1 ? 30.558 71.810 64.877 1.00 122.20 278 THR E CA 1
ATOM 3345 C C . THR E 1 1 ? 30.626 70.311 64.428 1.00 125.56 278 THR E C 1
ATOM 3346 O O . THR E 1 1 ? 30.635 69.988 63.231 1.00 135.96 278 THR E O 1
ATOM 3350 N N . SER E 1 2 ? 30.708 69.412 65.404 1.00 117.75 279 SER E N 1
ATOM 3351 C CA . SER E 1 2 ? 30.763 67.966 65.166 1.00 107.45 279 SER E CA 1
ATOM 3352 C C . SER E 1 2 ? 29.813 67.353 66.168 1.00 102.87 279 SER E C 1
ATOM 3353 O O . SER E 1 2 ? 29.565 67.944 67.210 1.00 105.07 279 SER E O 1
ATOM 3356 N N . GLU E 1 3 ? 29.305 66.162 65.872 1.00 95.78 280 GLU E N 1
ATOM 3357 C CA . GLU E 1 3 ? 28.362 65.502 66.772 1.00 87.05 280 GLU E CA 1
ATOM 3358 C C . GLU E 1 3 ? 29.018 64.775 67.943 1.00 74.87 280 GLU E C 1
ATOM 3359 O O . GLU E 1 3 ? 30.070 64.142 67.811 1.00 71.14 280 GLU E O 1
ATOM 3365 N N . LEU E 1 4 ? 28.375 64.871 69.096 1.00 68.71 281 LEU E N 1
ATOM 3366 C CA . LEU E 1 4 ? 28.839 64.222 70.313 1.00 67.53 281 LEU E CA 1
ATOM 3367 C C . LEU E 1 4 ? 27.668 63.377 70.781 1.00 63.62 281 LEU E C 1
ATOM 3368 O O . LEU E 1 4 ? 26.591 63.908 71.052 1.00 66.82 281 LEU E O 1
ATOM 3373 N N . ARG E 1 5 ? 27.859 62.069 70.878 1.00 58.33 282 ARG E N 1
ATOM 3374 C CA . ARG E 1 5 ? 26.747 61.221 71.285 1.00 59.14 282 ARG E CA 1
ATOM 3375 C C . ARG E 1 5 ? 27.152 59.853 71.814 1.00 56.29 282 ARG E C 1
ATOM 3376 O O . ARG E 1 5 ? 28.066 59.218 71.290 1.00 64.60 282 ARG E O 1
ATOM 3384 N N . ILE E 1 6 ? 26.457 59.399 72.852 1.00 53.58 283 ILE E N 1
ATOM 3385 C CA . ILE E 1 6 ? 26.724 58.090 73.436 1.00 56.30 283 ILE E CA 1
ATOM 3386 C C . ILE E 1 6 ? 25.699 57.104 72.889 1.00 57.08 283 ILE E C 1
ATOM 3387 O O . ILE E 1 6 ? 24.502 57.388 72.913 1.00 60.79 283 ILE E O 1
ATOM 3392 N N . CYS E 1 7 ? 26.153 55.955 72.393 1.00 59.12 284 CYS E N 1
ATOM 3393 C CA . CYS E 1 7 ? 25.222 54.973 71.851 1.00 62.02 284 CYS E CA 1
ATOM 3394 C C . CYS E 1 7 ? 24.813 53.904 72.843 1.00 55.08 284 CYS E C 1
ATOM 3395 O O . CYS E 1 7 ? 23.719 53.355 72.740 1.00 57.92 284 CYS E O 1
ATOM 3398 N N . ARG E 1 8 ? 25.684 53.599 73.799 1.00 47.95 285 ARG E N 1
ATOM 3399 C CA . ARG E 1 8 ? 25.355 52.632 74.854 1.00 58.15 285 ARG E CA 1
ATOM 3400 C C . ARG E 1 8 ? 26.469 52.423 75.876 1.00 53.63 285 ARG E C 1
ATOM 3401 O O . ARG E 1 8 ? 27.631 52.730 75.618 1.00 61.26 285 ARG E O 1
ATOM 3409 N N . ILE E 1 9 ? 26.090 51.914 77.045 1.00 46.54 286 ILE E N 1
ATOM 3410 C CA . ILE E 1 9 ? 27.012 51.688 78.153 1.00 47.76 286 ILE E CA 1
ATOM 3411 C C . ILE E 1 9 ? 26.814 50.281 78.715 1.00 49.84 286 ILE E C 1
ATOM 3412 O O . ILE E 1 9 ? 25.700 49.909 79.079 1.00 57.16 286 ILE E O 1
ATOM 3417 N N . ASN E 1 10 ? 27.895 49.507 78.803 1.00 52.94 287 ASN E N 1
ATOM 3418 C CA . ASN E 1 10 ? 27.815 48.122 79.282 1.00 59.02 287 ASN E CA 1
ATOM 3419 C C . ASN E 1 10 ? 27.155 47.872 80.635 1.00 59.58 287 ASN E C 1
ATOM 3420 O O . ASN E 1 10 ? 26.806 46.732 80.943 1.00 54.76 287 ASN E O 1
ATOM 3425 N N . LYS E 1 11 ? 26.972 48.916 81.437 1.00 70.45 288 LYS E N 1
ATOM 3426 C CA . LYS E 1 11 ? 26.335 48.771 82.750 1.00 71.60 288 LYS E CA 1
ATOM 3427 C C . LYS E 1 11 ? 25.460 49.974 83.067 1.00 71.00 288 LYS E C 1
ATOM 3428 O O . LYS E 1 11 ? 25.656 51.054 82.512 1.00 77.36 288 LYS E O 1
ATOM 3434 N N . GLU E 1 12 ? 24.492 49.788 83.957 1.00 71.43 289 GLU E N 1
ATOM 3435 C CA . GLU E 1 12 ? 23.610 50.890 84.333 1.00 76.79 289 GLU E CA 1
ATOM 3436 C C . GLU E 1 12 ? 23.592 51.187 85.839 1.00 75.62 289 GLU E C 1
ATOM 3437 O O . GLU E 1 12 ? 23.072 52.220 86.267 1.00 73.42 289 GLU E O 1
ATOM 3443 N N . SER E 1 13 ? 24.185 50.291 86.628 1.00 69.37 290 SER E N 1
ATOM 3444 C CA . SER E 1 13 ? 24.264 50.456 88.077 1.00 74.42 290 SER E CA 1
ATOM 3445 C C . SER E 1 13 ? 25.713 50.235 88.530 1.00 84.62 290 SER E C 1
ATOM 3446 O O . SER E 1 13 ? 26.532 49.710 87.778 1.00 85.24 290 SER E O 1
ATOM 3449 N N . GLY E 1 14 ? 26.025 50.624 89.762 1.00 93.20 291 GLY E N 1
ATOM 3450 C CA . GLY E 1 14 ? 27.375 50.442 90.264 1.00 89.60 291 GLY E CA 1
ATOM 3451 C C . GLY E 1 14 ? 27.550 51.086 91.622 1.00 86.34 291 GLY E C 1
ATOM 3452 O O . GLY E 1 14 ? 26.858 52.054 91.938 1.00 94.90 291 GLY E O 1
ATOM 3453 N N . PRO E 1 15 ? 28.467 50.574 92.455 1.00 79.73 292 PRO E N 1
ATOM 3454 C CA . PRO E 1 15 ? 28.685 51.157 93.790 1.00 82.46 292 PRO E CA 1
ATOM 3455 C C . PRO E 1 15 ? 29.253 52.586 93.825 1.00 88.96 292 PRO E C 1
ATOM 3456 O O . PRO E 1 15 ? 30.135 52.950 93.045 1.00 94.39 292 PRO E O 1
ATOM 3460 N N . CYS E 1 16 ? 28.699 53.385 94.737 1.00 90.26 293 CYS E N 1
ATOM 3461 C CA . CYS E 1 16 ? 29.061 54.788 94.955 1.00 85.66 293 CYS E CA 1
ATOM 3462 C C . CYS E 1 16 ? 30.543 55.000 95.205 1.00 84.39 293 CYS E C 1
ATOM 3463 O O . CYS E 1 16 ? 31.066 56.099 94.999 1.00 72.14 293 CYS E O 1
ATOM 3466 N N . THR E 1 17 ? 31.205 53.946 95.671 1.00 90.59 294 THR E N 1
ATOM 3467 C CA . THR E 1 17 ? 32.633 53.984 95.963 1.00 87.53 294 THR E CA 1
ATOM 3468 C C . THR E 1 17 ? 33.418 54.386 94.715 1.00 87.58 294 THR E C 1
ATOM 3469 O O . THR E 1 17 ? 34.498 54.970 94.799 1.00 87.51 294 THR E O 1
ATOM 3473 N N . GLY E 1 18 ? 32.861 54.062 93.554 1.00 86.84 295 GLY E N 1
ATOM 3474 C CA . GLY E 1 18 ? 33.512 54.401 92.303 1.00 87.62 295 GLY E CA 1
ATOM 3475 C C . GLY E 1 18 ? 34.664 53.484 91.940 1.00 88.06 295 GLY E C 1
ATOM 3476 O O . GLY E 1 18 ? 34.935 52.491 92.626 1.00 83.61 295 GLY E O 1
ATOM 3477 N N . GLY E 1 19 ? 35.337 53.820 90.843 1.00 89.19 296 GLY E N 1
ATOM 3478 C CA . GLY E 1 19 ? 36.470 53.036 90.392 1.00 91.16 296 GLY E CA 1
ATOM 3479 C C . GLY E 1 19 ? 36.111 51.801 89.587 1.00 92.45 296 GLY E C 1
ATOM 3480 O O . GLY E 1 19 ? 36.979 50.983 89.294 1.00 94.91 296 GLY E O 1
ATOM 3481 N N . GLU E 1 20 ? 34.840 51.658 89.222 1.00 92.13 297 GLU E N 1
ATOM 3482 C CA . GLU E 1 20 ? 34.394 50.500 88.449 1.00 84.80 297 GLU E CA 1
ATOM 3483 C C . GLU E 1 20 ? 34.716 50.696 86.975 1.00 78.13 297 GLU E C 1
ATOM 3484 O O . GLU E 1 20 ? 34.719 51.826 86.489 1.00 73.64 297 GLU E O 1
ATOM 3490 N N . GLU E 1 21 ? 34.984 49.602 86.262 1.00 68.24 298 GLU E N 1
ATOM 3491 C CA . GLU E 1 21 ? 35.307 49.702 84.835 1.00 62.17 298 GLU E CA 1
ATOM 3492 C C . GLU E 1 21 ? 34.083 49.579 83.929 1.00 64.06 298 GLU E C 1
ATOM 3493 O O . GLU E 1 21 ? 33.268 48.653 84.070 1.00 50.45 298 GLU E O 1
ATOM 3499 N N . LEU E 1 22 ? 33.970 50.515 82.987 1.00 65.25 299 LEU E N 1
ATOM 3500 C CA . LEU E 1 22 ? 32.851 50.535 82.058 1.00 62.63 299 LEU E CA 1
ATOM 3501 C C . LEU E 1 22 ? 33.278 50.728 80.613 1.00 63.68 299 LEU E C 1
ATOM 3502 O O . LEU E 1 22 ? 34.317 51.323 80.327 1.00 70.96 299 LEU E O 1
ATOM 3507 N N . TYR E 1 23 ? 32.451 50.210 79.710 1.00 59.77 300 TYR E N 1
ATOM 3508 C CA . TYR E 1 23 ? 32.659 50.297 78.270 1.00 57.77 300 TYR E CA 1
ATOM 3509 C C . TYR E 1 23 ? 31.542 51.197 77.741 1.00 50.37 300 TYR E C 1
ATOM 3510 O O . TYR E 1 23 ? 30.390 51.071 78.152 1.00 46.87 300 TYR E O 1
ATOM 3519 N N . LEU E 1 24 ? 31.881 52.082 76.813 1.00 40.60 301 LEU E N 1
ATOM 3520 C CA . LEU E 1 24 ? 30.911 53.012 76.260 1.00 43.18 301 LEU E CA 1
ATOM 3521 C C . LEU E 1 24 ? 31.096 53.175 74.752 1.00 45.12 301 LEU E C 1
ATOM 3522 O O . LEU E 1 24 ? 32.195 53.453 74.289 1.00 55.51 301 LEU E O 1
ATOM 3527 N N . LEU E 1 25 ? 30.031 52.998 73.981 1.00 47.99 302 LEU E N 1
ATOM 3528 C CA . LEU E 1 25 ? 30.134 53.159 72.542 1.00 49.10 302 LEU E CA 1
ATOM 3529 C C . LEU E 1 25 ? 29.610 54.545 72.215 1.00 52.90 302 LEU E C 1
ATOM 3530 O O . LEU E 1 25 ? 28.613 54.988 72.781 1.00 69.81 302 LEU E O 1
ATOM 3535 N N . CYS E 1 26 ? 30.285 55.224 71.297 1.00 48.27 303 CYS E N 1
ATOM 3536 C CA . CYS E 1 26 ? 29.925 56.585 70.919 1.00 49.50 303 CYS E CA 1
ATOM 3537 C C . CYS E 1 26 ? 30.234 56.860 69.452 1.00 51.36 303 CYS E C 1
ATOM 3538 O O . CYS E 1 26 ? 30.843 56.034 68.773 1.00 53.33 303 CYS E O 1
ATOM 3541 N N . ASP E 1 27 ? 29.827 58.029 68.969 1.00 55.09 304 ASP E N 1
ATOM 3542 C CA . ASP E 1 27 ? 30.123 58.399 67.593 1.00 67.22 304 ASP E CA 1
ATOM 3543 C C . ASP E 1 27 ? 31.538 58.965 67.640 1.00 73.88 304 ASP E C 1
ATOM 3544 O O . ASP E 1 27 ? 31.989 59.397 68.702 1.00 78.04 304 ASP E O 1
ATOM 3549 N N . LYS E 1 28 ? 32.234 58.947 66.505 1.00 78.61 305 LYS E N 1
ATOM 3550 C CA . LYS E 1 28 ? 33.614 59.430 66.426 1.00 74.14 305 LYS E CA 1
ATOM 3551 C C . LYS E 1 28 ? 33.962 60.612 67.334 1.00 68.80 305 LYS E C 1
ATOM 3552 O O . LYS E 1 28 ? 33.298 61.656 67.304 1.00 57.85 305 LYS E O 1
ATOM 3558 N N . VAL E 1 29 ? 35.021 60.432 68.126 1.00 59.96 306 VAL E N 1
ATOM 3559 C CA . VAL E 1 29 ? 35.518 61.454 69.046 1.00 56.86 306 VAL E CA 1
ATOM 3560 C C . VAL E 1 29 ? 37.043 61.572 68.876 1.00 61.73 306 VAL E C 1
ATOM 3561 O O . VAL E 1 29 ? 37.643 60.828 68.102 1.00 61.32 306 VAL E O 1
ATOM 3565 N N . GLN E 1 30 ? 37.664 62.506 69.590 1.00 67.42 307 GLN E N 1
ATOM 3566 C CA . GLN E 1 30 ? 39.114 62.695 69.520 1.00 70.26 307 GLN E CA 1
ATOM 3567 C C . GLN E 1 30 ? 39.727 62.292 70.854 1.00 73.96 307 GLN E C 1
ATOM 3568 O O . GLN E 1 30 ? 39.514 62.967 71.856 1.00 86.74 307 GLN E O 1
ATOM 3574 N N . LYS E 1 31 ? 40.493 61.206 70.875 1.00 72.85 308 LYS E N 1
ATOM 3575 C CA . LYS E 1 31 ? 41.097 60.738 72.123 1.00 77.03 308 LYS E CA 1
ATOM 3576 C C . LYS E 1 31 ? 41.856 61.827 72.877 1.00 79.19 308 LYS E C 1
ATOM 3577 O O . LYS E 1 31 ? 42.088 61.702 74.076 1.00 82.59 308 LYS E O 1
ATOM 3583 N N . GLU E 1 32 ? 42.230 62.897 72.179 1.00 82.78 309 GLU E N 1
ATOM 3584 C CA . GLU E 1 32 ? 42.969 63.993 72.801 1.00 83.43 309 GLU E CA 1
ATOM 3585 C C . GLU E 1 32 ? 42.084 65.189 73.151 1.00 81.35 309 GLU E C 1
ATOM 3586 O O . GLU E 1 32 ? 42.587 66.276 73.434 1.00 84.07 309 GLU E O 1
ATOM 3592 N N . ASP E 1 33 ? 40.772 64.991 73.140 1.00 73.80 310 ASP E N 1
ATOM 3593 C CA . ASP E 1 33 ? 39.847 66.072 73.444 1.00 66.39 310 ASP E CA 1
ATOM 3594 C C . ASP E 1 33 ? 38.472 65.495 73.774 1.00 65.59 310 ASP E C 1
ATOM 3595 O O . ASP E 1 33 ? 37.462 65.836 73.145 1.00 57.56 310 ASP E O 1
ATOM 3600 N N . ILE E 1 34 ? 38.446 64.619 74.776 1.00 68.58 311 ILE E N 1
ATOM 3601 C CA . ILE E 1 34 ? 37.211 63.962 75.186 1.00 69.50 311 ILE E CA 1
ATOM 3602 C C . ILE E 1 34 ? 37.255 63.585 76.660 1.00 71.64 311 ILE E C 1
ATOM 3603 O O . ILE E 1 34 ? 38.321 63.298 77.200 1.00 76.84 311 ILE E O 1
ATOM 3608 N N . SER E 1 35 ? 36.088 63.564 77.295 1.00 71.57 312 SER E N 1
ATOM 3609 C CA . SER E 1 35 ? 35.985 63.218 78.706 1.00 68.10 312 SER E CA 1
ATOM 3610 C C . SER E 1 35 ? 34.593 62.715 79.041 1.00 68.37 312 SER E C 1
ATOM 3611 O O . SER E 1 35 ? 33.597 63.201 78.508 1.00 65.80 312 SER E O 1
ATOM 3614 N N . VAL E 1 36 ? 34.528 61.737 79.933 1.00 64.49 313 VAL E N 1
ATOM 3615 C CA . VAL E 1 36 ? 33.248 61.199 80.367 1.00 64.06 313 VAL E CA 1
ATOM 3616 C C . VAL E 1 36 ? 32.938 61.862 81.705 1.00 69.67 313 VAL E C 1
ATOM 3617 O O . VAL E 1 36 ? 33.775 61.855 82.606 1.00 74.41 313 VAL E O 1
ATOM 3621 N N . VAL E 1 37 ? 31.746 62.442 81.828 1.00 76.15 314 VAL E N 1
ATOM 3622 C CA . VAL E 1 37 ? 31.342 63.139 83.052 1.00 66.26 314 VAL E CA 1
ATOM 3623 C C . VAL E 1 37 ? 30.075 62.601 83.718 1.00 70.46 314 VAL E C 1
ATOM 3624 O O . VAL E 1 37 ? 29.021 62.513 83.083 1.00 79.01 314 VAL E O 1
ATOM 3628 N N . PHE E 1 38 ? 30.182 62.253 84.998 1.00 60.77 315 PHE E N 1
ATOM 3629 C CA . PHE E 1 38 ? 29.035 61.772 85.773 1.00 69.67 315 PHE E CA 1
ATOM 3630 C C . PHE E 1 38 ? 28.525 62.956 86.588 1.00 72.57 315 PHE E C 1
ATOM 3631 O O . PHE E 1 38 ? 29.330 63.691 87.148 1.00 85.28 315 PHE E O 1
ATOM 3639 N N . SER E 1 39 ? 27.212 63.167 86.664 1.00 72.78 316 SER E N 1
ATOM 3640 C CA . SER E 1 39 ? 26.743 64.320 87.425 1.00 68.47 316 SER E CA 1
ATOM 3641 C C . SER E 1 39 ? 25.269 64.403 87.811 1.00 71.93 316 SER E C 1
ATOM 3642 O O . SER E 1 39 ? 24.417 63.653 87.317 1.00 72.63 316 SER E O 1
ATOM 3645 N N . THR E 1 40 ? 25.006 65.338 88.722 1.00 75.29 317 THR E N 1
ATOM 3646 C CA . THR E 1 40 ? 23.673 65.646 89.222 1.00 70.36 317 THR E CA 1
ATOM 3647 C C . THR E 1 40 ? 23.550 67.172 89.101 1.00 74.20 317 THR E C 1
ATOM 3648 O O . THR E 1 40 ? 24.372 67.825 88.444 1.00 61.57 317 THR E O 1
ATOM 3652 N N . ALA E 1 41 ? 22.532 67.744 89.724 1.00 76.81 318 ALA E N 1
ATOM 3653 C CA . ALA E 1 41 ? 22.344 69.182 89.649 1.00 77.87 318 ALA E CA 1
ATOM 3654 C C . ALA E 1 41 ? 23.300 69.907 90.585 1.00 82.12 318 ALA E C 1
ATOM 3655 O O . ALA E 1 41 ? 23.621 71.077 90.387 1.00 87.97 318 ALA E O 1
ATOM 3657 N N . SER E 1 42 ? 23.770 69.185 91.593 1.00 74.11 319 SER E N 1
ATOM 3658 C CA . SER E 1 42 ? 24.664 69.737 92.598 1.00 70.72 319 SER E CA 1
ATOM 3659 C C . SER E 1 42 ? 26.110 69.257 92.484 1.00 75.11 319 SER E C 1
ATOM 3660 O O . SER E 1 42 ? 27.050 69.979 92.833 1.00 77.31 319 SER E O 1
ATOM 3663 N N . TRP E 1 43 ? 26.277 68.034 91.996 1.00 78.38 320 TRP E N 1
ATOM 3664 C CA . TRP E 1 43 ? 27.588 67.406 91.876 1.00 80.20 320 TRP E CA 1
ATOM 3665 C C . TRP E 1 43 ? 28.108 67.312 90.441 1.00 76.09 320 TRP E C 1
ATOM 3666 O O . TRP E 1 43 ? 27.447 67.763 89.507 1.00 78.70 320 TRP E O 1
ATOM 3677 N N . GLU E 1 44 ? 29.292 66.724 90.277 1.00 71.17 321 GLU E N 1
ATOM 3678 C CA . GLU E 1 44 ? 29.895 66.577 88.958 1.00 69.19 321 GLU E CA 1
ATOM 3679 C C . GLU E 1 44 ? 31.290 65.955 89.027 1.00 72.54 321 GLU E C 1
ATOM 3680 O O . GLU E 1 44 ? 32.265 66.649 89.303 1.00 78.91 321 GLU E O 1
ATOM 3686 N N . GLY E 1 45 ? 31.387 64.656 88.763 1.00 78.11 322 GLY E N 1
ATOM 3687 C CA . GLY E 1 45 ? 32.681 63.990 88.790 1.00 83.77 322 GLY E CA 1
ATOM 3688 C C . GLY E 1 45 ? 33.110 63.503 87.416 1.00 84.14 322 GLY E C 1
ATOM 3689 O O . GLY E 1 45 ? 32.274 63.075 86.620 1.00 90.98 322 GLY E O 1
ATOM 3690 N N . ARG E 1 46 ? 34.407 63.569 87.125 1.00 78.37 323 ARG E N 1
ATOM 3691 C CA . ARG E 1 46 ? 34.910 63.120 85.827 1.00 74.48 323 ARG E CA 1
ATOM 3692 C C . ARG E 1 46 ? 35.548 61.738 85.840 1.00 75.88 323 ARG E C 1
ATOM 3693 O O . ARG E 1 46 ? 36.419 61.446 86.653 1.00 78.39 323 ARG E O 1
ATOM 3701 N N . ALA E 1 47 ? 35.089 60.886 84.926 1.00 82.02 324 ALA E N 1
ATOM 3702 C CA . ALA E 1 47 ? 35.571 59.513 84.823 1.00 80.36 324 ALA E CA 1
ATOM 3703 C C . ALA E 1 47 ? 37.049 59.480 84.499 1.00 83.58 324 ALA E C 1
ATOM 3704 O O . ALA E 1 47 ? 37.590 60.427 83.919 1.00 82.84 324 ALA E O 1
ATOM 3706 N N . ASP E 1 48 ? 37.701 58.384 84.874 1.00 87.89 325 ASP E N 1
ATOM 3707 C CA . ASP E 1 48 ? 39.125 58.245 84.616 1.00 94.81 325 ASP E CA 1
ATOM 3708 C C . ASP E 1 48 ? 39.504 57.206 83.571 1.00 93.43 325 ASP E C 1
ATOM 3709 O O . ASP E 1 48 ? 39.177 56.024 83.691 1.00 89.47 325 ASP E O 1
ATOM 3714 N N . PHE E 1 49 ? 40.209 57.679 82.547 1.00 90.57 326 PHE E N 1
ATOM 3715 C CA . PHE E 1 49 ? 40.667 56.845 81.444 1.00 84.21 326 PHE E CA 1
ATOM 3716 C C . PHE E 1 49 ? 41.809 57.551 80.707 1.00 82.34 326 PHE E C 1
ATOM 3717 O O . PHE E 1 49 ? 41.921 58.778 80.750 1.00 87.98 326 PHE E O 1
ATOM 3725 N N . SER E 1 50 ? 42.646 56.775 80.024 1.00 75.80 327 SER E N 1
ATOM 3726 C CA . SER E 1 50 ? 43.766 57.334 79.272 1.00 72.77 327 SER E CA 1
ATOM 3727 C C . SER E 1 50 ? 43.447 57.396 77.782 1.00 73.56 327 SER E C 1
ATOM 3728 O O . SER E 1 50 ? 42.532 56.714 77.312 1.00 76.70 327 SER E O 1
ATOM 3731 N N . GLN E 1 51 ? 44.203 58.207 77.039 1.00 71.42 328 GLN E N 1
ATOM 3732 C CA . GLN E 1 51 ? 43.990 58.342 75.594 1.00 73.34 328 GLN E CA 1
ATOM 3733 C C . GLN E 1 51 ? 44.061 56.979 74.916 1.00 73.54 328 GLN E C 1
ATOM 3734 O O . GLN E 1 51 ? 43.522 56.781 73.825 1.00 71.21 328 GLN E O 1
ATOM 3740 N N . ALA E 1 52 ? 44.737 56.046 75.578 1.00 80.13 329 ALA E N 1
ATOM 3741 C CA . ALA E 1 52 ? 44.905 54.691 75.078 1.00 78.39 329 ALA E CA 1
ATOM 3742 C C . ALA E 1 52 ? 43.634 53.875 75.257 1.00 77.67 329 ALA E C 1
ATOM 3743 O O . ALA E 1 52 ? 43.497 52.799 74.683 1.00 80.81 329 ALA E O 1
ATOM 3745 N N . ASP E 1 53 ? 42.709 54.380 76.064 1.00 76.67 330 ASP E N 1
ATOM 3746 C CA . ASP E 1 53 ? 41.467 53.663 76.299 1.00 71.82 330 ASP E CA 1
ATOM 3747 C C . ASP E 1 53 ? 40.339 54.144 75.394 1.00 63.87 330 ASP E C 1
ATOM 3748 O O . ASP E 1 53 ? 39.179 53.805 75.603 1.00 63.80 330 ASP E O 1
ATOM 3753 N N . VAL E 1 54 ? 40.693 54.931 74.385 1.00 54.10 331 VAL E N 1
ATOM 3754 C CA . VAL E 1 54 ? 39.725 55.444 73.420 1.00 57.45 331 VAL E CA 1
ATOM 3755 C C . VAL E 1 54 ? 39.887 54.680 72.090 1.00 66.22 331 VAL E C 1
ATOM 3756 O O . VAL E 1 54 ? 40.571 55.138 71.162 1.00 68.71 331 VAL E O 1
ATOM 3760 N N . HIS E 1 55 ? 39.236 53.516 72.020 1.00 67.79 332 HIS E N 1
ATOM 3761 C CA . HIS E 1 55 ? 39.271 52.603 70.869 1.00 59.20 332 HIS E CA 1
ATOM 3762 C C . HIS E 1 55 ? 38.659 53.078 69.547 1.00 53.07 332 HIS E C 1
ATOM 3763 O O . HIS E 1 55 ? 37.438 53.119 69.393 1.00 56.30 332 HIS E O 1
ATOM 3770 N N . ARG E 1 56 ? 39.521 53.419 68.594 1.00 62.41 333 ARG E N 1
ATOM 3771 C CA . ARG E 1 56 ? 39.104 53.849 67.264 1.00 68.27 333 ARG E CA 1
ATOM 3772 C C . ARG E 1 56 ? 38.064 54.973 67.231 1.00 64.21 333 ARG E C 1
ATOM 3773 O O . ARG E 1 56 ? 37.192 54.992 66.358 1.00 69.54 333 ARG E O 1
ATOM 3781 N N . GLN E 1 57 ? 38.161 55.909 68.171 1.00 58.36 334 GLN E N 1
ATOM 3782 C CA . GLN E 1 57 ? 37.225 57.038 68.244 1.00 57.21 334 GLN E CA 1
ATOM 3783 C C . GLN E 1 57 ? 35.765 56.648 68.461 1.00 56.61 334 GLN E C 1
ATOM 3784 O O . GLN E 1 57 ? 34.891 57.523 68.471 1.00 57.84 334 GLN E O 1
ATOM 3790 N N . ILE E 1 58 ? 35.480 55.358 68.625 1.00 51.65 335 ILE E N 1
ATOM 3791 C CA . ILE E 1 58 ? 34.087 54.945 68.784 1.00 52.99 335 ILE E CA 1
ATOM 3792 C C . ILE E 1 58 ? 33.783 54.146 70.032 1.00 50.24 335 ILE E C 1
ATOM 3793 O O . ILE E 1 58 ? 32.733 53.511 70.137 1.00 55.82 335 ILE E O 1
ATOM 3798 N N . ALA E 1 59 ? 34.695 54.194 70.989 1.00 49.64 336 ALA E N 1
ATOM 3799 C CA . ALA E 1 59 ? 34.501 53.486 72.240 1.00 55.26 336 ALA E CA 1
ATOM 3800 C C . ALA E 1 59 ? 35.478 54.025 73.272 1.00 57.52 336 ALA E C 1
ATOM 3801 O O . ALA E 1 59 ? 36.555 54.503 72.927 1.00 68.60 336 ALA E O 1
ATOM 3803 N N . ILE E 1 60 ? 35.097 53.957 74.541 1.00 50.90 337 ILE E N 1
ATOM 3804 C CA . ILE E 1 60 ? 35.953 54.420 75.622 1.00 45.26 337 ILE E CA 1
ATOM 3805 C C . ILE E 1 60 ? 35.821 53.491 76.813 1.00 48.59 337 ILE E C 1
ATOM 3806 O O . ILE E 1 60 ? 34.707 53.171 77.226 1.00 56.20 337 ILE E O 1
ATOM 3811 N N . VAL E 1 61 ? 36.942 53.022 77.347 1.00 45.76 338 VAL E N 1
ATOM 3812 C CA . VAL E 1 61 ? 36.856 52.179 78.527 1.00 51.35 338 VAL E CA 1
ATOM 3813 C C . VAL E 1 61 ? 37.391 53.023 79.666 1.00 59.17 338 VAL E C 1
ATOM 3814 O O . VAL E 1 61 ? 38.537 53.470 79.640 1.00 60.77 338 VAL E O 1
ATOM 3818 N N . PHE E 1 62 ? 36.544 53.252 80.662 1.00 67.81 339 PHE E N 1
ATOM 3819 C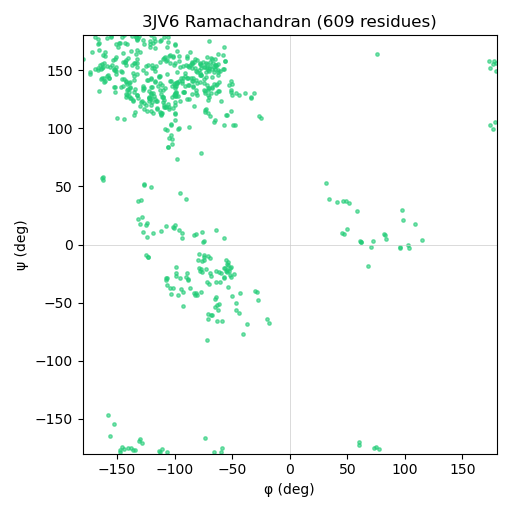 CA . PHE E 1 62 ? 36.907 54.089 81.792 1.00 69.05 339 PHE E CA 1
ATOM 3820 C C . PHE E 1 62 ? 36.514 53.489 83.135 1.00 67.56 339 PHE E C 1
ATOM 3821 O O . PHE E 1 62 ? 35.991 52.379 83.215 1.00 65.65 339 PHE E O 1
ATOM 3829 N N . LYS E 1 63 ? 36.778 54.254 84.189 1.00 71.98 340 LYS E N 1
ATOM 3830 C CA . LYS E 1 63 ? 36.445 53.863 85.550 1.00 71.11 340 LYS E CA 1
ATOM 3831 C C . LYS E 1 63 ? 35.532 54.946 86.129 1.00 74.45 340 LYS E C 1
ATOM 3832 O O . LYS E 1 63 ? 35.807 56.148 86.010 1.00 73.68 340 LYS E O 1
ATOM 3838 N N . THR E 1 64 ? 34.433 54.507 86.739 1.00 74.10 341 THR E N 1
ATOM 3839 C CA . THR E 1 64 ? 33.452 55.415 87.322 1.00 71.32 341 THR E CA 1
ATOM 3840 C C . THR E 1 64 ? 34.023 56.222 88.460 1.00 66.00 341 THR E C 1
ATOM 3841 O O . THR E 1 64 ? 34.657 55.673 89.356 1.00 59.74 341 THR E O 1
ATOM 3845 N N . PRO E 1 65 ? 33.819 57.545 88.434 1.00 71.17 342 PRO E N 1
ATOM 3846 C CA . PRO E 1 65 ? 34.341 58.378 89.518 1.00 76.56 342 PRO E CA 1
ATOM 3847 C C . PRO E 1 65 ? 33.483 58.108 90.747 1.00 77.40 342 PRO E C 1
ATOM 3848 O O . PRO E 1 65 ? 32.284 57.871 90.616 1.00 87.11 342 PRO E O 1
ATOM 3852 N N . PRO E 1 66 ? 34.081 58.115 91.948 1.00 71.46 343 PRO E N 1
ATOM 3853 C CA . PRO E 1 66 ? 33.287 57.864 93.155 1.00 69.38 343 PRO E CA 1
ATOM 3854 C C . PRO E 1 66 ? 32.276 58.994 93.373 1.00 68.45 343 PRO E C 1
ATOM 3855 O O . PRO E 1 66 ? 32.532 60.149 93.006 1.00 66.67 343 PRO E O 1
ATOM 3859 N N . TYR E 1 67 ? 31.131 58.654 93.961 1.00 71.40 344 TYR E N 1
ATOM 3860 C CA . TYR E 1 67 ? 30.074 59.633 94.199 1.00 80.44 344 TYR E CA 1
ATOM 3861 C C . TYR E 1 67 ? 30.379 60.605 95.341 1.00 81.35 344 TYR E C 1
ATOM 3862 O O . TYR E 1 67 ? 31.128 60.276 96.263 1.00 86.81 344 TYR E O 1
ATOM 3871 N N . GLU E 1 68 ? 29.792 61.800 95.257 1.00 72.43 345 GLU E N 1
ATOM 3872 C CA . GLU E 1 68 ? 29.938 62.855 96.259 1.00 64.37 345 GLU E CA 1
ATOM 3873 C C . GLU E 1 68 ? 29.758 62.352 97.692 1.00 67.02 345 GLU E C 1
ATOM 3874 O O . GLU E 1 68 ? 30.574 62.628 98.568 1.00 69.99 345 GLU E O 1
ATOM 3880 N N . ASP E 1 69 ? 28.667 61.633 97.923 1.00 74.16 346 ASP E N 1
ATOM 3881 C CA . ASP E 1 69 ? 28.355 61.067 99.235 1.00 81.48 346 ASP E CA 1
ATOM 3882 C C . ASP E 1 69 ? 28.583 59.544 99.201 1.00 80.23 346 ASP E C 1
ATOM 3883 O O . ASP E 1 69 ? 27.717 58.800 98.742 1.00 82.25 346 ASP E O 1
ATOM 3888 N N . LEU E 1 70 ? 29.732 59.081 99.686 1.00 76.13 347 LEU E N 1
ATOM 3889 C CA . LEU E 1 70 ? 30.022 57.647 99.672 1.00 82.12 347 LEU E CA 1
ATOM 3890 C C . LEU E 1 70 ? 29.269 56.883 100.757 1.00 83.83 347 LEU E C 1
ATOM 3891 O O . LEU E 1 70 ? 29.532 55.700 100.999 1.00 80.19 347 LEU E O 1
ATOM 3896 N N . GLU E 1 71 ? 28.323 57.564 101.395 1.00 89.51 348 GLU E N 1
ATOM 3897 C CA . GLU E 1 71 ? 27.529 56.966 102.458 1.00 94.23 348 GLU E CA 1
ATOM 3898 C C . GLU E 1 71 ? 26.035 57.120 102.197 1.00 94.23 348 GLU E C 1
ATOM 3899 O O . GLU E 1 71 ? 25.295 57.597 103.055 1.00 99.67 348 GLU E O 1
ATOM 3905 N N . ILE E 1 72 ? 25.595 56.718 101.012 1.00 90.66 349 ILE E N 1
ATOM 3906 C CA . ILE E 1 72 ? 24.182 56.814 100.659 1.00 90.55 349 ILE E CA 1
ATOM 3907 C C . ILE E 1 72 ? 23.431 55.618 101.239 1.00 96.78 349 ILE E C 1
ATOM 3908 O O . ILE E 1 72 ? 24.014 54.543 101.426 1.00 92.94 349 ILE E O 1
ATOM 3913 N N . SER E 1 73 ? 22.144 55.818 101.526 1.00 106.42 350 SER E N 1
ATOM 3914 C CA . SER E 1 73 ? 21.288 54.759 102.066 1.00 112.22 350 SER E CA 1
ATOM 3915 C C . SER E 1 73 ? 20.436 54.212 100.930 1.00 111.42 350 SER E C 1
ATOM 3916 O O . SER E 1 73 ? 20.165 53.012 100.859 1.00 112.79 350 SER E O 1
ATOM 3919 N N . GLU E 1 74 ? 20.018 55.112 100.046 1.00 105.50 351 GLU E N 1
ATOM 3920 C CA . GLU E 1 74 ? 19.214 54.747 98.889 1.00 102.37 351 GLU E CA 1
ATOM 3921 C C . GLU E 1 74 ? 20.042 54.985 97.634 1.00 94.87 351 GLU E C 1
ATOM 3922 O O . GLU E 1 74 ? 20.998 55.757 97.652 1.00 93.66 351 GLU E O 1
ATOM 3928 N N . PRO E 1 75 ? 19.700 54.308 96.528 1.00 90.28 352 PRO E N 1
ATOM 3929 C CA . PRO E 1 75 ? 20.438 54.476 95.278 1.00 83.74 352 PRO E CA 1
ATOM 3930 C C . PRO E 1 75 ? 20.257 55.868 94.683 1.00 78.83 352 PRO E C 1
ATOM 3931 O O . PRO E 1 75 ? 19.228 56.512 94.886 1.00 76.65 352 PRO E O 1
ATOM 3935 N N . VAL E 1 76 ? 21.264 56.328 93.950 1.00 73.11 353 VAL E N 1
ATOM 3936 C CA . VAL E 1 76 ? 21.205 57.639 93.321 1.00 75.05 353 VAL E CA 1
ATOM 3937 C C . VAL E 1 76 ? 21.488 57.515 91.831 1.00 77.41 353 VAL E C 1
ATOM 3938 O O . VAL E 1 76 ? 22.550 57.035 91.439 1.00 82.91 353 VAL E O 1
ATOM 3942 N N . THR E 1 77 ? 20.552 57.953 90.998 1.00 74.24 354 THR E N 1
ATOM 3943 C CA . THR E 1 77 ? 20.761 57.867 89.561 1.00 68.75 354 THR E CA 1
ATOM 3944 C C . THR E 1 77 ? 21.278 59.213 89.057 1.00 64.72 354 THR E C 1
ATOM 3945 O O . THR E 1 77 ? 20.682 60.258 89.324 1.00 55.48 354 THR E O 1
ATOM 3949 N N . VAL E 1 78 ? 22.392 59.184 88.333 1.00 62.44 355 VAL E N 1
ATOM 3950 C CA . VAL E 1 78 ? 22.994 60.403 87.809 1.00 61.99 355 VAL E CA 1
ATOM 3951 C C . VAL E 1 78 ? 23.073 60.430 86.293 1.00 62.33 355 VAL E C 1
ATOM 3952 O O . VAL E 1 78 ? 22.780 59.441 85.616 1.00 69.77 355 VAL E O 1
ATOM 3956 N N . ASN E 1 79 ? 23.483 61.579 85.770 1.00 62.48 356 ASN E N 1
ATOM 3957 C CA . ASN E 1 79 ? 23.630 61.754 84.337 1.00 66.43 356 ASN E CA 1
ATOM 3958 C C . ASN E 1 79 ? 25.051 61.437 83.923 1.00 68.44 356 ASN E C 1
ATOM 3959 O O . ASN E 1 79 ? 25.991 61.719 84.655 1.00 73.05 356 ASN E O 1
ATOM 3964 N N . VAL E 1 80 ? 25.194 60.834 82.751 1.00 69.53 357 VAL E N 1
ATOM 3965 C CA . VAL E 1 80 ? 26.499 60.480 82.212 1.00 51.53 357 VAL E CA 1
ATOM 3966 C C . VAL E 1 80 ? 26.562 61.077 80.818 1.00 52.93 357 VAL E C 1
ATOM 3967 O O . VAL E 1 80 ? 25.604 60.967 80.054 1.00 61.31 357 VAL E O 1
ATOM 3971 N N . PHE E 1 81 ? 27.671 61.719 80.477 1.00 43.77 358 PHE E N 1
ATOM 3972 C CA . PHE E 1 81 ? 27.759 62.305 79.150 1.00 58.82 358 PHE E CA 1
ATOM 3973 C C . PHE E 1 81 ? 29.166 62.603 78.662 1.00 57.18 358 PHE E C 1
ATOM 3974 O O . PHE E 1 81 ? 30.130 62.582 79.429 1.00 56.78 358 PHE E O 1
ATOM 3982 N N . LEU E 1 82 ? 29.282 62.861 77.366 1.00 57.75 359 LEU E N 1
ATOM 3983 C CA . LEU E 1 82 ? 30.571 63.170 76.785 1.00 61.24 359 LEU E CA 1
ATOM 3984 C C . LEU E 1 82 ? 30.741 64.674 76.745 1.00 63.15 359 LEU E C 1
ATOM 3985 O O . LEU E 1 82 ? 29.786 65.422 76.524 1.00 56.99 359 LEU E O 1
ATOM 3990 N N . GLN E 1 83 ? 31.969 65.113 76.982 1.00 63.81 360 GLN E N 1
ATOM 3991 C CA . GLN E 1 83 ? 32.278 66.528 76.962 1.00 65.01 360 GLN E CA 1
ATOM 3992 C C . GLN E 1 83 ? 33.627 66.794 76.308 1.00 61.81 360 GLN E C 1
ATOM 3993 O O . GLN E 1 83 ? 34.627 66.124 76.589 1.00 49.66 360 GLN E O 1
ATOM 3999 N N . ARG E 1 84 ? 33.617 67.789 75.429 1.00 64.51 361 ARG E N 1
ATOM 4000 C CA . ARG E 1 84 ? 34.785 68.224 74.685 1.00 68.41 361 ARG E CA 1
ATOM 4001 C C . ARG E 1 84 ? 35.567 69.184 75.574 1.00 70.93 361 ARG E C 1
ATOM 4002 O O . ARG E 1 84 ? 34.977 69.966 76.313 1.00 72.29 361 ARG E O 1
ATOM 4010 N N . LEU E 1 85 ? 36.890 69.129 75.506 1.00 71.01 362 LEU E N 1
ATOM 4011 C CA . LEU E 1 85 ? 37.716 69.997 76.327 1.00 63.24 362 LEU E CA 1
ATOM 4012 C C . LEU E 1 85 ? 38.015 71.315 75.638 1.00 61.80 362 LEU E C 1
ATOM 4013 O O . LEU E 1 85 ? 38.278 72.316 76.295 1.00 67.11 362 LEU E O 1
ATOM 4018 N N . THR E 1 86 ? 37.961 71.321 74.315 1.00 65.60 363 THR E N 1
ATOM 4019 C CA . THR E 1 86 ? 38.232 72.541 73.573 1.00 74.60 363 THR E CA 1
ATOM 4020 C C . THR E 1 86 ? 37.215 73.615 73.935 1.00 79.58 363 THR E C 1
ATOM 4021 O O . THR E 1 86 ? 37.579 74.737 74.279 1.00 92.99 363 THR E O 1
ATOM 4025 N N . ASP E 1 87 ? 35.936 73.264 73.857 1.00 72.84 364 ASP E N 1
ATOM 4026 C CA . ASP E 1 87 ? 34.855 74.200 74.147 1.00 67.31 364 ASP E CA 1
ATOM 4027 C C . ASP E 1 87 ? 33.856 73.641 75.156 1.00 66.23 364 ASP E C 1
ATOM 4028 O O . ASP E 1 87 ? 32.695 74.048 75.181 1.00 58.69 364 ASP E O 1
ATOM 4033 N N . GLY E 1 88 ? 34.307 72.694 75.971 1.00 76.61 365 GLY E N 1
ATOM 4034 C CA . GLY E 1 88 ? 33.447 72.101 76.984 1.00 85.79 365 GLY E CA 1
ATOM 4035 C C . GLY E 1 88 ? 32.047 71.642 76.593 1.00 84.47 365 GLY E C 1
ATOM 4036 O O . GLY E 1 88 ? 31.254 71.294 77.470 1.00 87.42 365 GLY E O 1
ATOM 4037 N N . VAL E 1 89 ? 31.734 71.626 75.299 1.00 77.54 366 VAL E N 1
ATOM 4038 C CA . VAL E 1 89 ? 30.407 71.207 74.860 1.00 67.50 366 VAL E CA 1
ATOM 4039 C C . VAL E 1 89 ? 30.130 69.749 75.206 1.00 71.32 366 VAL E C 1
ATOM 4040 O O . VAL E 1 89 ? 30.991 68.887 75.045 1.00 62.90 366 VAL E O 1
ATOM 4044 N N . CYS E 1 90 ? 28.913 69.481 75.666 1.00 75.76 367 CYS E N 1
ATOM 4045 C CA . CYS E 1 90 ? 28.524 68.136 76.068 1.00 76.40 367 CYS E CA 1
ATOM 4046 C C . CYS E 1 90 ? 27.593 67.447 75.063 1.00 69.82 367 CYS E C 1
ATOM 4047 O O . CYS E 1 90 ? 27.217 68.022 74.042 1.00 69.68 367 CYS E O 1
ATOM 4050 N N . SER E 1 91 ? 27.235 66.205 75.372 1.00 63.95 368 SER E N 1
ATOM 4051 C CA . SER E 1 91 ? 26.346 65.396 74.544 1.00 59.02 368 SER E CA 1
ATOM 4052 C C . SER E 1 91 ? 25.094 65.200 75.362 1.00 59.52 368 SER E C 1
ATOM 4053 O O . SER E 1 91 ? 24.989 65.729 76.464 1.00 71.26 368 SER E O 1
ATOM 4056 N N . GLU E 1 92 ? 24.136 64.441 74.847 1.00 59.08 369 GLU E N 1
ATOM 4057 C CA . GLU E 1 92 ? 22.941 64.176 75.642 1.00 59.51 369 GLU E CA 1
ATOM 4058 C C . GLU E 1 92 ? 23.417 63.227 76.737 1.00 47.07 369 GLU E C 1
ATOM 4059 O O . GLU E 1 92 ? 24.465 62.600 76.616 1.00 43.42 369 GLU E O 1
ATOM 4065 N N . PRO E 1 93 ? 22.661 63.111 77.827 1.00 45.73 370 PRO E N 1
ATOM 4066 C CA . PRO E 1 93 ? 23.135 62.199 78.868 1.00 52.10 370 PRO E CA 1
ATOM 4067 C C . PRO E 1 93 ? 22.452 60.858 78.825 1.00 44.66 370 PRO E C 1
ATOM 4068 O O . PRO E 1 93 ? 21.493 60.667 78.094 1.00 50.41 370 PRO E O 1
ATOM 4072 N N . LEU E 1 94 ? 22.956 59.930 79.628 1.00 46.72 371 LEU E N 1
ATOM 4073 C CA . LEU E 1 94 ? 22.383 58.599 79.749 1.00 53.12 371 LEU E CA 1
ATOM 4074 C C . LEU E 1 94 ? 22.414 58.243 81.223 1.00 57.61 371 LEU E C 1
ATOM 4075 O O . LEU E 1 94 ? 23.372 58.531 81.934 1.00 54.41 371 LEU E O 1
ATOM 4080 N N . PRO E 1 95 ? 21.351 57.598 81.701 1.00 66.94 372 PRO E N 1
ATOM 4081 C CA . PRO E 1 95 ? 21.201 57.188 83.093 1.00 68.06 372 PRO E CA 1
ATOM 4082 C C . PRO E 1 95 ? 22.078 56.070 83.643 1.00 67.01 372 PRO E C 1
ATOM 4083 O O . PRO E 1 95 ? 22.147 54.973 83.086 1.00 64.76 372 PRO E O 1
ATOM 4087 N N . PHE E 1 96 ? 22.740 56.374 84.757 1.00 71.01 373 PHE E N 1
ATOM 4088 C CA . PHE E 1 96 ? 23.570 55.420 85.485 1.00 73.28 373 PHE E CA 1
ATOM 4089 C C . PHE E 1 96 ? 23.286 55.693 86.959 1.00 74.30 373 PHE E C 1
ATOM 4090 O O . PHE E 1 96 ? 23.316 56.843 87.395 1.00 71.55 373 PHE E O 1
ATOM 4098 N N . THR E 1 97 ? 23.008 54.647 87.729 1.00 72.91 374 THR E N 1
ATOM 4099 C CA . THR E 1 97 ? 22.697 54.854 89.136 1.00 76.86 374 THR E CA 1
ATOM 4100 C C . THR E 1 97 ? 23.709 54.206 90.078 1.00 79.18 374 THR E C 1
ATOM 4101 O O . THR E 1 97 ? 24.173 53.093 89.826 1.00 71.93 374 THR E O 1
ATOM 4105 N N . TYR E 1 98 ? 24.044 54.921 91.157 1.00 82.61 375 TYR E N 1
ATOM 4106 C CA . TYR E 1 98 ? 24.982 54.447 92.177 1.00 74.78 375 TYR E CA 1
ATOM 4107 C C . TYR E 1 98 ? 24.229 53.648 93.226 1.00 76.41 375 TYR E C 1
ATOM 4108 O O . TYR E 1 98 ? 23.045 53.876 93.465 1.00 77.61 375 TYR E O 1
ATOM 4117 N N . LEU E 1 99 ? 24.935 52.726 93.866 1.00 78.97 376 LEU E N 1
ATOM 4118 C CA . LEU E 1 99 ? 24.350 51.862 94.883 1.00 88.17 376 LEU E CA 1
ATOM 4119 C C . LEU E 1 99 ? 25.021 52.025 96.249 1.00 94.54 376 LEU E C 1
ATOM 4120 O O . LEU E 1 99 ? 26.183 52.421 96.342 1.00 101.06 376 LEU E O 1
ATOM 4125 N N . PRO E 1 100 ? 24.285 51.728 97.334 1.00 96.50 377 PRO E N 1
ATOM 4126 C CA . PRO E 1 100 ? 24.860 51.846 98.676 1.00 91.89 377 PRO E CA 1
ATOM 4127 C C . PRO E 1 100 ? 25.968 50.804 98.809 1.00 89.53 377 PRO E C 1
ATOM 4128 O O . PRO E 1 100 ? 26.244 50.067 97.860 1.00 88.53 377 PRO E O 1
ATOM 4132 N N . ARG E 1 101 ? 26.592 50.742 99.984 1.00 87.60 378 ARG E N 1
ATOM 4133 C CA . ARG E 1 101 ? 27.679 49.794 100.241 1.00 84.70 378 ARG E CA 1
ATOM 4134 C C . ARG E 1 101 ? 29.011 50.303 99.690 1.00 80.43 378 ARG E C 1
ATOM 4135 O O . ARG E 1 101 ? 29.502 51.322 100.221 1.00 82.93 378 ARG E O 1
ATOM 4143 N N . ALA F 2 1 ? 42.361 40.717 52.874 1.00 136.05 225 ALA F N 1
ATOM 4144 C CA . ALA F 2 1 ? 42.821 42.105 53.153 1.00 138.09 225 ALA F CA 1
ATOM 4145 C C . ALA F 2 1 ? 43.073 42.299 54.649 1.00 139.82 225 ALA F C 1
ATOM 4146 O O . ALA F 2 1 ? 43.919 41.619 55.235 1.00 140.00 225 ALA F O 1
ATOM 4148 N N . SER F 2 2 ? 42.332 43.223 55.257 1.00 140.00 226 SER F N 1
ATOM 4149 C CA . SER F 2 2 ? 42.461 43.530 56.681 1.00 134.41 226 SER F CA 1
ATOM 4150 C C . SER F 2 2 ? 42.403 42.282 57.569 1.00 129.42 226 SER F C 1
ATOM 4151 O O . SER F 2 2 ? 41.512 41.439 57.430 1.00 129.39 226 SER F O 1
ATOM 4154 N N . ASN F 2 3 ? 43.362 42.174 58.482 1.00 117.91 227 ASN F N 1
ATOM 4155 C CA . ASN F 2 3 ? 43.423 41.043 59.395 1.00 108.75 227 ASN F CA 1
ATOM 4156 C C . ASN F 2 3 ? 42.519 41.262 60.590 1.00 101.94 227 ASN F C 1
ATOM 4157 O O . ASN F 2 3 ? 42.427 42.369 61.117 1.00 97.21 227 ASN F O 1
ATOM 4162 N N . LEU F 2 4 ? 41.854 40.196 61.015 1.00 97.13 228 LEU F N 1
ATOM 4163 C CA . LEU F 2 4 ? 40.948 40.266 62.151 1.00 89.58 228 LEU F CA 1
ATOM 4164 C C . LEU F 2 4 ? 41.710 40.196 63.475 1.00 91.80 228 LEU F C 1
ATOM 4165 O O . LEU F 2 4 ? 42.530 39.298 63.693 1.00 89.59 228 LEU F O 1
ATOM 4170 N N . LYS F 2 5 ? 41.436 41.153 64.356 1.00 92.59 229 LYS F N 1
ATOM 4171 C CA . LYS F 2 5 ? 42.086 41.212 65.660 1.00 88.84 229 LYS F CA 1
ATOM 4172 C C . LYS F 2 5 ? 41.083 41.597 66.733 1.00 83.13 229 LYS F C 1
ATOM 4173 O O . LYS F 2 5 ? 40.241 42.472 66.526 1.00 82.97 229 LYS F O 1
ATOM 4179 N N . ILE F 2 6 ? 41.178 40.940 67.879 1.00 74.37 230 ILE F N 1
ATOM 4180 C CA . ILE F 2 6 ? 40.303 41.244 68.994 1.00 64.64 230 ILE F CA 1
ATOM 4181 C C . ILE F 2 6 ? 41.111 42.066 69.998 1.00 69.13 230 ILE F C 1
ATOM 4182 O O . ILE F 2 6 ? 41.940 41.518 70.724 1.00 70.86 230 ILE F O 1
ATOM 4187 N N . SER F 2 7 ? 40.875 43.376 70.034 1.00 67.01 231 SER F N 1
ATOM 4188 C CA . SER F 2 7 ? 41.596 44.256 70.950 1.00 63.92 231 SER F CA 1
ATOM 4189 C C . SER F 2 7 ? 41.285 44.046 72.433 1.00 66.51 231 SER F C 1
ATOM 4190 O O . SER F 2 7 ? 42.174 43.714 73.214 1.00 67.71 231 SER F O 1
ATOM 4193 N N . ARG F 2 8 ? 40.031 44.236 72.827 1.00 70.22 232 ARG F N 1
ATOM 4194 C CA . ARG F 2 8 ? 39.656 44.069 74.229 1.00 68.46 232 ARG F CA 1
ATOM 4195 C C . ARG F 2 8 ? 38.325 43.341 74.408 1.00 67.28 232 ARG F C 1
ATOM 4196 O O . ARG F 2 8 ? 37.543 43.194 73.471 1.00 61.68 232 ARG F O 1
ATOM 4204 N N . MET F 2 9 ? 38.051 42.900 75.626 1.00 66.52 233 MET F N 1
ATOM 4205 C CA . MET F 2 9 ? 36.816 42.181 75.849 1.00 65.43 233 MET F CA 1
ATOM 4206 C C . MET F 2 9 ? 36.114 42.403 77.196 1.00 68.65 233 MET F C 1
ATOM 4207 O O . MET F 2 9 ? 36.562 41.941 78.242 1.00 73.90 233 MET F O 1
ATOM 4212 N N . ASP F 2 10 ? 35.000 43.129 77.125 1.00 72.87 234 ASP F N 1
ATOM 4213 C CA . ASP F 2 10 ? 34.115 43.452 78.245 1.00 64.45 234 ASP F CA 1
ATOM 4214 C C . ASP F 2 10 ? 34.326 42.539 79.446 1.00 58.27 234 ASP F C 1
ATOM 4215 O O . ASP F 2 10 ? 34.779 42.987 80.496 1.00 52.31 234 ASP F O 1
ATOM 4220 N N . LYS F 2 11 ? 33.978 41.264 79.289 1.00 66.77 235 LYS F N 1
ATOM 4221 C CA . LYS F 2 11 ? 34.160 40.268 80.349 1.00 71.39 235 LYS F CA 1
ATOM 4222 C C . LYS F 2 11 ? 34.625 38.983 79.682 1.00 72.49 235 LYS F C 1
ATOM 4223 O O . LYS F 2 11 ? 34.442 38.808 78.482 1.00 78.40 235 LYS F O 1
ATOM 4229 N N . THR F 2 12 ? 35.221 38.081 80.447 1.00 74.38 236 THR F N 1
ATOM 4230 C CA . THR F 2 12 ? 35.722 36.850 79.854 1.00 72.77 236 THR F CA 1
ATOM 4231 C C . THR F 2 12 ? 35.334 35.582 80.596 1.00 72.79 236 THR F C 1
ATOM 4232 O O . THR F 2 12 ? 36.122 34.638 80.692 1.00 69.04 236 THR F O 1
ATOM 4236 N N . ALA F 2 13 ? 34.114 35.563 81.111 1.00 69.88 237 ALA F N 1
ATOM 4237 C CA . ALA F 2 13 ? 33.613 34.407 81.832 1.00 71.66 237 ALA F CA 1
ATOM 4238 C C . ALA F 2 13 ? 32.112 34.562 82.003 1.00 74.65 237 ALA F C 1
ATOM 4239 O O . ALA F 2 13 ? 31.602 35.683 82.052 1.00 74.29 237 ALA F O 1
ATOM 4241 N N . GLY F 2 14 ? 31.408 33.438 82.088 1.00 74.39 238 GLY F N 1
ATOM 4242 C CA . GLY F 2 14 ? 29.968 33.491 82.246 1.00 80.68 238 GLY F CA 1
ATOM 4243 C C . GLY F 2 14 ? 29.389 32.140 82.594 1.00 83.63 238 GLY F C 1
ATOM 4244 O O . GLY F 2 14 ? 30.115 31.150 82.689 1.00 86.42 238 GLY F O 1
ATOM 4245 N N . SER F 2 15 ? 28.076 32.093 82.784 1.00 82.46 239 SER F N 1
ATOM 4246 C CA . SER F 2 15 ? 27.412 30.846 83.129 1.00 80.22 239 SER F CA 1
ATOM 4247 C C . SER F 2 15 ? 27.466 29.862 81.974 1.00 76.67 239 SER F C 1
ATOM 4248 O O . SER F 2 15 ? 27.663 30.245 80.816 1.00 62.76 239 SER F O 1
ATOM 4251 N N . VAL F 2 16 ? 27.283 28.591 82.303 1.00 81.60 240 VAL F N 1
ATOM 4252 C CA . VAL 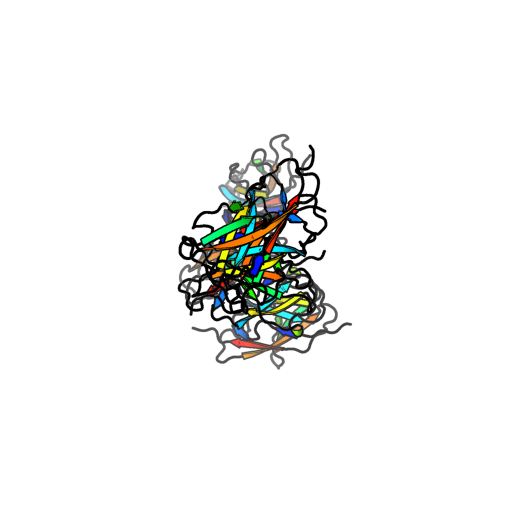F 2 16 ? 27.284 27.544 81.301 1.00 82.63 240 VAL F CA 1
ATOM 4253 C C . VAL F 2 16 ? 26.048 27.704 80.423 1.00 86.93 240 VAL F C 1
ATOM 4254 O O . VAL F 2 16 ? 26.052 27.305 79.256 1.00 93.73 240 VAL F O 1
ATOM 4258 N N . ARG F 2 17 ? 24.993 28.298 80.978 1.00 85.81 241 ARG F N 1
ATOM 4259 C CA . ARG F 2 17 ? 23.770 28.492 80.209 1.00 86.18 241 ARG F CA 1
ATOM 4260 C C . ARG F 2 17 ? 23.964 29.567 79.140 1.00 78.11 241 ARG F C 1
ATOM 4261 O O . ARG F 2 17 ? 23.116 29.741 78.264 1.00 74.73 241 ARG F O 1
ATOM 4269 N N . GLY F 2 18 ? 25.087 30.276 79.214 1.00 73.27 242 GLY F N 1
ATOM 4270 C CA . GLY F 2 18 ? 25.383 31.318 78.243 1.00 74.52 242 GLY F CA 1
ATOM 4271 C C . GLY F 2 18 ? 24.344 32.423 78.217 1.00 70.08 242 GLY F C 1
ATOM 4272 O O . GLY F 2 18 ? 23.478 32.486 79.084 1.00 69.97 242 GLY F O 1
ATOM 4273 N N . GLY F 2 19 ? 24.433 33.304 77.225 1.00 67.45 243 GLY F N 1
ATOM 4274 C CA . GLY F 2 19 ? 23.478 34.393 77.118 1.00 66.34 243 GLY F CA 1
ATOM 4275 C C . GLY F 2 19 ? 23.966 35.684 77.741 1.00 67.99 243 GLY F C 1
ATOM 4276 O O . GLY F 2 19 ? 23.286 36.709 77.672 1.00 72.29 243 GLY F O 1
ATOM 4277 N N . ASP F 2 20 ? 25.150 35.630 78.346 1.00 70.07 244 ASP F N 1
ATOM 4278 C CA . ASP F 2 20 ? 25.757 36.785 79.004 1.00 69.76 244 ASP F CA 1
ATOM 4279 C C . ASP F 2 20 ? 26.203 37.796 77.944 1.00 64.26 244 ASP F C 1
ATOM 4280 O O . ASP F 2 20 ? 26.900 37.437 76.992 1.00 60.45 244 ASP F O 1
ATOM 4285 N N . GLU F 2 21 ? 25.797 39.055 78.103 1.00 60.10 245 GLU F N 1
ATOM 4286 C CA . GLU F 2 21 ? 26.156 40.096 77.136 1.00 56.21 245 GLU F CA 1
ATOM 4287 C C . GLU F 2 21 ? 27.622 40.482 77.266 1.00 59.17 245 GLU F C 1
ATOM 4288 O O . GLU F 2 21 ? 28.117 40.733 78.366 1.00 67.64 245 GLU F O 1
ATOM 4294 N N . VAL F 2 22 ? 28.305 40.530 76.129 1.00 56.99 246 VAL F N 1
ATOM 4295 C CA . VAL F 2 22 ? 29.718 40.867 76.092 1.00 51.81 246 VAL F CA 1
ATOM 4296 C C . VAL F 2 22 ? 30.011 41.993 75.120 1.00 54.04 246 VAL F C 1
ATOM 4297 O O . VAL F 2 22 ? 29.495 42.008 74.000 1.00 62.05 246 VAL F O 1
ATOM 4301 N N . TYR F 2 23 ? 30.845 42.935 75.546 1.00 50.70 247 TYR F N 1
ATOM 4302 C CA . TYR F 2 23 ? 31.244 44.037 74.677 1.00 54.15 247 TYR F CA 1
ATOM 4303 C C . TYR F 2 23 ? 32.641 43.703 74.164 1.00 57.59 247 TYR F C 1
ATOM 4304 O O . TYR F 2 23 ? 33.578 43.593 74.943 1.00 72.22 247 TYR F O 1
ATOM 4313 N N . LEU F 2 24 ? 32.789 43.543 72.856 1.00 59.12 248 LEU F N 1
ATOM 4314 C CA . LEU F 2 24 ? 34.086 43.211 72.293 1.00 53.89 248 LEU F CA 1
ATOM 4315 C C . LEU F 2 24 ? 34.577 44.302 71.350 1.00 58.13 248 LEU F C 1
ATOM 4316 O O . LEU F 2 24 ? 33.854 44.729 70.447 1.00 48.84 248 LEU F O 1
ATOM 4321 N N . LEU F 2 25 ? 35.803 44.763 71.582 1.00 67.97 249 LEU F N 1
ATOM 4322 C CA . LEU F 2 25 ? 36.420 45.790 70.743 1.00 74.57 249 LEU F CA 1
ATOM 4323 C C . LEU F 2 25 ? 37.363 45.085 69.783 1.00 79.94 249 LEU F C 1
ATOM 4324 O O . LEU F 2 25 ? 38.095 44.186 70.184 1.00 89.14 249 LEU F O 1
ATOM 4329 N N . CYS F 2 26 ? 37.365 45.499 68.522 1.00 76.13 250 CYS F N 1
ATOM 4330 C CA . CYS F 2 26 ? 38.199 44.827 67.535 1.00 73.53 250 CYS F CA 1
ATOM 4331 C C . CYS F 2 26 ? 38.566 45.699 66.350 1.00 71.02 250 CYS F C 1
ATOM 4332 O O . CYS F 2 26 ? 38.144 46.850 66.254 1.00 67.81 250 CYS F O 1
ATOM 4335 N N . ASP F 2 27 ? 39.347 45.132 65.436 1.00 75.27 251 ASP F N 1
ATOM 4336 C CA . ASP F 2 27 ? 39.744 45.876 64.257 1.00 82.82 251 ASP F CA 1
ATOM 4337 C C . ASP F 2 27 ? 38.676 45.769 63.188 1.00 79.56 251 ASP F C 1
ATOM 4338 O O . ASP F 2 27 ? 37.882 44.830 63.181 1.00 86.29 251 ASP F O 1
ATOM 4343 N N . LYS F 2 28 ? 38.671 46.747 62.290 1.00 67.40 252 LYS F N 1
ATOM 4344 C CA . LYS F 2 28 ? 37.680 46.849 61.228 1.00 56.64 252 LYS F CA 1
ATOM 4345 C C . LYS F 2 28 ? 37.007 45.571 60.738 1.00 50.03 252 LYS F C 1
ATOM 4346 O O . LYS F 2 28 ? 37.640 44.733 60.108 1.00 50.91 252 LYS F O 1
ATOM 4352 N N . VAL F 2 29 ? 35.715 45.436 61.043 1.00 51.53 253 VAL F N 1
ATOM 4353 C CA . VAL F 2 29 ? 34.914 44.292 60.599 1.00 51.65 253 VAL F CA 1
ATOM 4354 C C . VAL F 2 29 ? 33.744 44.854 59.786 1.00 58.90 253 VAL F C 1
ATOM 4355 O O . VAL F 2 29 ? 33.561 46.074 59.714 1.00 53.09 253 VAL F O 1
ATOM 4359 N N . GLN F 2 30 ? 32.972 43.966 59.165 1.00 71.61 254 GLN F N 1
ATOM 4360 C CA . GLN F 2 30 ? 31.818 44.371 58.361 1.00 75.92 254 GLN F CA 1
ATOM 4361 C C . GLN F 2 30 ? 30.572 43.723 58.949 1.00 73.89 254 GLN F C 1
ATOM 4362 O O . GLN F 2 30 ? 30.430 42.497 58.926 1.00 73.12 254 GLN F O 1
ATOM 4368 N N . LYS F 2 31 ? 29.676 44.563 59.462 1.00 73.64 255 LYS F N 1
ATOM 4369 C CA . LYS F 2 31 ? 28.440 44.130 60.117 1.00 71.28 255 LYS F CA 1
ATOM 4370 C C . LYS F 2 31 ? 27.807 42.831 59.645 1.00 72.65 255 LYS F C 1
ATOM 4371 O O . LYS F 2 31 ? 27.318 42.048 60.460 1.00 68.15 255 LYS F O 1
ATOM 4377 N N . ASP F 2 32 ? 27.818 42.587 58.342 1.00 74.29 256 ASP F N 1
ATOM 4378 C CA . ASP F 2 32 ? 27.191 41.383 57.825 1.00 75.93 256 ASP F CA 1
ATOM 4379 C C . ASP F 2 32 ? 28.102 40.183 57.663 1.00 76.94 256 ASP F C 1
ATOM 4380 O O . ASP F 2 32 ? 27.721 39.062 57.990 1.00 76.46 256 ASP F O 1
ATOM 4385 N N . ASP F 2 33 ? 29.314 40.424 57.183 1.00 80.84 257 ASP F N 1
ATOM 4386 C CA . ASP F 2 33 ? 30.273 39.352 56.939 1.00 82.41 257 ASP F CA 1
ATOM 4387 C C . ASP F 2 33 ? 30.939 38.741 58.164 1.00 81.79 257 ASP F C 1
ATOM 4388 O O . ASP F 2 33 ? 31.578 37.697 58.059 1.00 95.65 257 ASP F O 1
ATOM 4393 N N . ILE F 2 34 ? 30.772 39.357 59.327 1.00 69.14 258 ILE F N 1
ATOM 4394 C CA . ILE F 2 34 ? 31.447 38.867 60.531 1.00 60.66 258 ILE F CA 1
ATOM 4395 C C . ILE F 2 34 ? 30.613 38.015 61.507 1.00 51.29 258 ILE F C 1
ATOM 4396 O O . ILE F 2 34 ? 29.390 38.119 61.553 1.00 49.83 258 ILE F O 1
ATOM 4401 N N . GLU F 2 35 ? 31.291 37.158 62.269 1.00 44.05 259 GLU F N 1
ATOM 4402 C CA . GLU F 2 35 ? 30.639 36.312 63.271 1.00 55.62 259 GLU F CA 1
ATOM 4403 C C . GLU F 2 35 ? 31.614 35.981 64.405 1.00 55.45 259 GLU F C 1
ATOM 4404 O O . GLU F 2 35 ? 32.824 36.101 64.236 1.00 55.58 259 GLU F O 1
ATOM 4410 N N . VAL F 2 36 ? 31.091 35.590 65.564 1.00 55.43 260 VAL F N 1
ATOM 4411 C CA . VAL F 2 36 ? 31.938 35.256 66.714 1.00 49.17 260 VAL F CA 1
ATOM 4412 C C . VAL F 2 36 ? 31.768 33.776 67.039 1.00 52.97 260 VAL F C 1
ATOM 4413 O O . VAL F 2 36 ? 30.684 33.331 67.423 1.00 47.57 260 VAL F O 1
ATOM 4417 N N . ARG F 2 37 ? 32.854 33.022 66.908 1.00 49.52 261 ARG F N 1
ATOM 4418 C CA . ARG F 2 37 ? 32.813 31.579 67.117 1.00 55.28 261 ARG F CA 1
ATOM 4419 C C . ARG F 2 37 ? 33.511 31.033 68.360 1.00 54.53 261 ARG F C 1
ATOM 4420 O O . ARG F 2 37 ? 34.681 31.308 68.592 1.00 52.23 261 ARG F O 1
ATOM 4428 N N . PHE F 2 38 ? 32.779 30.258 69.156 1.00 62.39 262 PHE F N 1
ATOM 4429 C CA . PHE F 2 38 ? 33.332 29.649 70.361 1.00 70.89 262 PHE F CA 1
ATOM 4430 C C . PHE F 2 38 ? 33.571 28.186 70.024 1.00 72.48 262 PHE F C 1
ATOM 4431 O O . PHE F 2 38 ? 32.759 27.574 69.335 1.00 76.71 262 PHE F O 1
ATOM 4439 N N . TYR F 2 39 ? 34.675 27.624 70.504 1.00 73.50 263 TYR F N 1
ATOM 4440 C CA . TYR F 2 39 ? 34.986 26.228 70.221 1.00 74.30 263 TYR F CA 1
ATOM 4441 C C . TYR F 2 39 ? 36.085 25.701 71.122 1.00 75.40 263 TYR F C 1
ATOM 4442 O O . TYR F 2 39 ? 36.706 26.451 71.874 1.00 66.82 263 TYR F O 1
ATOM 4451 N N . GLU F 2 40 ? 36.327 24.400 71.023 1.00 84.98 264 GLU F N 1
ATOM 4452 C CA . GLU F 2 40 ? 37.380 23.747 71.781 1.00 100.99 264 GLU F CA 1
ATOM 4453 C C . GLU F 2 40 ? 38.114 22.792 70.843 1.00 111.66 264 GLU F C 1
ATOM 4454 O O . GLU F 2 40 ? 37.509 21.917 70.218 1.00 113.99 264 GLU F O 1
ATOM 4460 N N . ASP F 2 41 ? 39.425 22.986 70.749 1.00 126.60 265 ASP F N 1
ATOM 4461 C CA . ASP F 2 41 ? 40.288 22.194 69.882 1.00 132.13 265 ASP F CA 1
ATOM 4462 C C . ASP F 2 41 ? 40.633 20.799 70.412 1.00 134.53 265 ASP F C 1
ATOM 4463 O O . ASP F 2 41 ? 41.727 20.584 70.935 1.00 138.92 265 ASP F O 1
ATOM 4468 N N . ASP F 2 42 ? 39.707 19.852 70.271 1.00 127.64 266 ASP F N 1
ATOM 4469 C CA . ASP F 2 42 ? 39.936 18.478 70.716 1.00 122.02 266 ASP F CA 1
ATOM 4470 C C . ASP F 2 42 ? 39.101 17.498 69.895 1.00 121.44 266 ASP F C 1
ATOM 4471 O O . ASP F 2 42 ? 38.746 17.789 68.753 1.00 117.07 266 ASP F O 1
ATOM 4476 N N . GLU F 2 43 ? 38.794 16.340 70.472 1.00 129.93 267 GLU F N 1
ATOM 4477 C CA . GLU F 2 43 ? 38.001 15.326 69.780 1.00 136.63 267 GLU F CA 1
ATOM 4478 C C . GLU F 2 43 ? 36.604 15.856 69.446 1.00 136.32 267 GLU F C 1
ATOM 4479 O O . GLU F 2 43 ? 36.190 15.863 68.285 1.00 131.43 267 GLU F O 1
ATOM 4485 N N . ASN F 2 44 ? 35.891 16.303 70.476 1.00 139.04 268 ASN F N 1
ATOM 4486 C CA . ASN F 2 44 ? 34.540 16.843 70.332 1.00 139.70 268 ASN F CA 1
ATOM 4487 C C . ASN F 2 44 ? 34.369 17.787 69.145 1.00 134.58 268 ASN F C 1
ATOM 4488 O O . ASN F 2 44 ? 33.356 17.737 68.447 1.00 138.34 268 ASN F O 1
ATOM 4493 N N . GLY F 2 45 ? 35.353 18.651 68.922 1.00 120.07 269 GLY F N 1
ATOM 4494 C CA . GLY F 2 45 ? 35.243 19.589 67.826 1.00 103.40 269 GLY F CA 1
ATOM 4495 C C . GLY F 2 45 ? 34.004 20.442 67.998 1.00 100.80 269 GLY F C 1
ATOM 4496 O O . GLY F 2 45 ? 33.414 20.890 67.020 1.00 102.21 269 GLY F O 1
ATOM 4497 N N . TRP F 2 46 ? 33.599 20.660 69.244 1.00 96.80 270 TRP F N 1
ATOM 4498 C CA . TRP F 2 46 ? 32.421 21.472 69.533 1.00 89.61 270 TRP F CA 1
ATOM 4499 C C . TRP F 2 46 ? 32.598 22.914 69.053 1.00 86.61 270 TRP F C 1
ATOM 4500 O O . TRP F 2 46 ? 33.719 23.432 69.003 1.00 82.85 270 TRP F O 1
ATOM 4511 N N . GLN F 2 47 ? 31.484 23.551 68.692 1.00 80.30 271 GLN F N 1
ATOM 4512 C CA . GLN F 2 47 ? 31.495 24.943 68.248 1.00 79.07 271 GLN F CA 1
ATOM 4513 C C . GLN F 2 47 ? 30.117 25.568 68.416 1.00 76.47 271 GLN F C 1
ATOM 4514 O O . GLN F 2 47 ? 29.101 24.892 68.277 1.00 71.89 271 GLN F O 1
ATOM 4520 N N . ALA F 2 48 ? 30.099 26.859 68.732 1.00 77.81 272 ALA F N 1
ATOM 4521 C CA . ALA F 2 48 ? 28.860 27.605 68.908 1.00 73.63 272 ALA F CA 1
ATOM 4522 C C . ALA F 2 48 ? 29.094 29.026 68.415 1.00 71.78 272 ALA F C 1
ATOM 4523 O O . ALA F 2 48 ? 30.202 29.370 68.004 1.00 72.59 272 ALA F O 1
ATOM 4525 N N . PHE F 2 49 ? 28.062 29.861 68.460 1.00 67.10 273 PHE F N 1
ATOM 4526 C CA . PHE F 2 49 ? 28.207 31.228 67.981 1.00 66.02 273 PHE F CA 1
ATOM 4527 C C . PHE F 2 49 ? 27.602 32.304 68.861 1.00 67.24 273 PHE F C 1
ATOM 4528 O O . PHE F 2 49 ? 26.556 32.110 69.484 1.00 68.56 273 PHE F O 1
ATOM 4536 N N . GLY F 2 50 ? 28.272 33.448 68.897 1.00 67.38 274 GLY F N 1
ATOM 4537 C CA . GLY F 2 50 ? 27.787 34.558 69.686 1.00 70.08 274 GLY F CA 1
ATOM 4538 C C . GLY F 2 50 ? 26.555 35.126 69.019 1.00 71.73 274 GLY F C 1
ATOM 4539 O O . GLY F 2 50 ? 26.538 35.322 67.805 1.00 72.28 274 GLY F O 1
ATOM 4540 N N . ASP F 2 51 ? 25.516 35.388 69.802 1.00 73.33 275 ASP F N 1
ATOM 4541 C CA . ASP F 2 51 ? 24.294 35.931 69.241 1.00 76.68 275 ASP F CA 1
ATOM 4542 C C . ASP F 2 51 ? 24.309 37.450 69.163 1.00 75.27 275 ASP F C 1
ATOM 4543 O O . ASP F 2 51 ? 24.535 38.130 70.163 1.00 79.41 275 ASP F O 1
ATOM 4548 N N . PHE F 2 52 ? 24.064 37.976 67.965 1.00 68.66 276 PHE F N 1
ATOM 4549 C CA . PHE F 2 52 ? 24.032 39.417 67.759 1.00 66.61 276 PHE F CA 1
ATOM 4550 C C . PHE F 2 52 ? 23.574 39.752 66.354 1.00 64.83 276 PHE F C 1
ATOM 4551 O O . PHE F 2 52 ? 23.833 38.992 65.424 1.00 74.11 276 PHE F O 1
ATOM 4559 N N . SER F 2 53 ? 22.904 40.890 66.205 1.00 62.53 277 SER F N 1
ATOM 4560 C CA . SER F 2 53 ? 22.420 41.335 64.900 1.00 63.85 277 SER F CA 1
ATOM 4561 C C . SER F 2 53 ? 23.400 42.343 64.307 1.00 54.52 277 SER F C 1
ATOM 4562 O O . SER F 2 53 ? 24.279 42.839 65.004 1.00 47.74 277 SER F O 1
ATOM 4565 N N . PRO F 2 54 ? 23.271 42.643 63.008 1.00 54.97 278 PRO F N 1
ATOM 4566 C CA . PRO F 2 54 ? 24.159 43.599 62.343 1.00 62.15 278 PRO F CA 1
ATOM 4567 C C . PRO F 2 54 ? 24.185 44.976 63.001 1.00 64.30 278 PRO F C 1
ATOM 4568 O O . PRO F 2 54 ? 25.124 45.748 62.807 1.00 63.69 278 PRO F O 1
ATOM 4572 N N . THR F 2 55 ? 23.156 45.289 63.779 1.00 66.26 279 THR F N 1
ATOM 4573 C CA . THR F 2 55 ? 23.119 46.586 64.434 1.00 67.03 279 THR F CA 1
ATOM 4574 C C . THR F 2 55 ? 24.005 46.618 65.674 1.00 69.22 279 THR F C 1
ATOM 4575 O O . THR F 2 55 ? 24.398 47.690 66.123 1.00 71.36 279 THR F O 1
ATOM 4579 N N . ASP F 2 56 ? 24.324 45.449 66.222 1.00 64.96 280 ASP F N 1
ATOM 4580 C CA . ASP F 2 56 ? 25.175 45.381 67.405 1.00 63.28 280 ASP F CA 1
ATOM 4581 C C . ASP F 2 56 ? 26.666 45.445 67.051 1.00 65.44 280 ASP F C 1
ATOM 4582 O O . ASP F 2 56 ? 27.531 45.253 67.907 1.00 70.43 280 ASP F O 1
ATOM 4587 N N . VAL F 2 57 ? 26.947 45.719 65.779 1.00 61.58 281 VAL F N 1
ATOM 4588 C CA . VAL F 2 57 ? 28.316 45.857 65.285 1.00 57.21 281 VAL F CA 1
ATOM 4589 C C . VAL F 2 57 ? 28.510 47.359 65.150 1.00 54.27 281 VAL F C 1
ATOM 4590 O O . VAL F 2 57 ? 28.167 47.974 64.134 1.00 57.78 281 VAL F O 1
ATOM 4594 N N . HIS F 2 58 ? 29.064 47.940 66.202 1.00 59.28 282 HIS F N 1
ATOM 4595 C CA . HIS F 2 58 ? 29.261 49.375 66.272 1.00 64.88 282 HIS F CA 1
ATOM 4596 C C . HIS F 2 58 ? 30.378 49.961 65.417 1.00 62.26 282 HIS F C 1
ATOM 4597 O O . HIS F 2 58 ? 31.556 49.662 65.619 1.00 62.96 282 HIS F O 1
ATOM 4604 N N . LYS F 2 59 ? 29.987 50.790 64.452 1.00 61.31 283 LYS F N 1
ATOM 4605 C CA . LYS F 2 59 ? 30.936 51.486 63.586 1.00 65.92 283 LYS F CA 1
ATOM 4606 C C . LYS F 2 59 ? 32.158 50.683 63.098 1.00 69.26 283 LYS F C 1
ATOM 4607 O O . LYS F 2 59 ? 33.256 51.236 62.989 1.00 61.97 283 LYS F O 1
ATOM 4613 N N . GLN F 2 60 ? 31.971 49.397 62.811 1.00 75.72 284 GLN F N 1
ATOM 4614 C CA . GLN F 2 60 ? 33.052 48.527 62.317 1.00 69.53 284 GLN F CA 1
ATOM 4615 C C . GLN F 2 60 ? 34.137 48.151 63.309 1.00 66.95 284 GLN F C 1
ATOM 4616 O O . GLN F 2 60 ? 35.039 47.403 62.951 1.00 74.46 284 GLN F O 1
ATOM 4622 N N . TYR F 2 61 ? 34.083 48.649 64.539 1.00 56.47 285 TYR F N 1
ATOM 4623 C CA . TYR F 2 61 ? 35.148 48.318 65.478 1.00 48.43 285 TYR F CA 1
ATOM 4624 C C . TYR F 2 61 ? 34.734 47.683 66.795 1.00 48.06 285 TYR F C 1
ATOM 4625 O O . TYR F 2 61 ? 35.575 47.481 67.674 1.00 48.94 285 TYR F O 1
ATOM 4634 N N . ALA F 2 62 ? 33.455 47.357 66.946 1.00 45.58 286 ALA F N 1
ATOM 4635 C CA . ALA F 2 62 ? 33.013 46.737 68.184 1.00 42.42 286 ALA F CA 1
ATOM 4636 C C . ALA F 2 62 ? 31.793 45.854 67.978 1.00 45.03 286 ALA F C 1
ATOM 4637 O O . ALA F 2 62 ? 30.960 46.106 67.099 1.00 42.38 286 ALA F O 1
ATOM 4639 N N . ILE F 2 63 ? 31.682 44.824 68.807 1.00 46.81 287 ILE F N 1
ATOM 4640 C CA . ILE F 2 63 ? 30.571 43.896 68.710 1.00 52.64 287 ILE F CA 1
ATOM 4641 C C . ILE F 2 63 ? 29.990 43.564 70.076 1.00 58.05 287 ILE F C 1
ATOM 4642 O O . ILE F 2 63 ? 30.699 43.096 70.972 1.00 56.37 287 ILE F O 1
ATOM 4647 N N . VAL F 2 64 ? 28.695 43.812 70.231 1.00 58.72 288 VAL F N 1
ATOM 4648 C CA . VAL F 2 64 ? 28.017 43.512 71.477 1.00 51.06 288 VAL F CA 1
ATOM 4649 C C . VAL F 2 64 ? 27.207 42.253 71.184 1.00 51.22 288 VAL F C 1
ATOM 4650 O O . VAL F 2 64 ? 26.314 42.269 70.329 1.00 51.64 288 VAL F O 1
ATOM 4654 N N . PHE F 2 65 ? 27.531 41.161 71.873 1.00 51.11 289 PHE F N 1
ATOM 4655 C CA . PHE F 2 65 ? 26.829 39.899 71.662 1.00 57.27 289 PHE F CA 1
ATOM 4656 C C . PHE F 2 65 ? 26.507 39.166 72.951 1.00 56.08 289 PHE F C 1
ATOM 4657 O O . PHE F 2 65 ? 26.746 39.675 74.041 1.00 63.34 289 PHE F O 1
ATOM 4665 N N . ARG F 2 66 ? 25.960 37.962 72.817 1.00 57.60 290 ARG F N 1
ATOM 4666 C CA . ARG F 2 66 ? 25.608 37.145 73.969 1.00 57.72 290 ARG F CA 1
ATOM 4667 C C . ARG F 2 66 ? 26.174 35.744 73.813 1.00 58.13 290 ARG F C 1
ATOM 4668 O O . ARG F 2 66 ? 25.854 35.026 72.867 1.00 57.56 290 ARG F O 1
ATOM 4676 N N . THR F 2 67 ? 27.027 35.368 74.756 1.00 61.57 291 THR F N 1
ATOM 4677 C CA . THR F 2 67 ? 27.664 34.060 74.746 1.00 65.99 291 THR F CA 1
ATOM 4678 C C . THR F 2 67 ? 26.681 32.907 74.554 1.00 66.77 291 THR F C 1
ATOM 4679 O O . THR F 2 67 ? 25.587 32.901 75.115 1.00 64.31 291 THR F O 1
ATOM 4683 N N . PRO F 2 68 ? 27.058 31.923 73.732 1.00 68.26 292 PRO F N 1
ATOM 4684 C CA . PRO F 2 68 ? 26.189 30.772 73.499 1.00 66.28 292 PRO F CA 1
ATOM 4685 C C . PRO F 2 68 ? 26.461 29.774 74.624 1.00 68.27 292 PRO F C 1
ATOM 4686 O O . PRO F 2 68 ? 27.559 29.739 75.182 1.00 69.24 292 PRO F O 1
ATOM 4690 N N . PRO F 2 69 ? 25.472 28.954 74.978 1.00 68.11 293 PRO F N 1
ATOM 4691 C CA . PRO F 2 69 ? 25.692 27.980 76.048 1.00 67.81 293 PRO F CA 1
ATOM 4692 C C . PRO F 2 69 ? 26.726 26.920 75.674 1.00 68.18 293 PRO F C 1
ATOM 4693 O O . PRO F 2 69 ? 26.922 26.612 74.498 1.00 65.15 293 PRO F O 1
ATOM 4697 N N . TYR F 2 70 ? 27.382 26.369 76.689 1.00 69.96 294 TYR F N 1
ATOM 4698 C CA . TYR F 2 70 ? 28.382 25.323 76.501 1.00 73.45 294 TYR F CA 1
ATOM 4699 C C . TYR F 2 70 ? 27.640 24.026 76.182 1.00 79.99 294 TYR F C 1
ATOM 4700 O O . TYR F 2 70 ? 26.496 23.846 76.605 1.00 77.35 294 TYR F O 1
ATOM 4709 N N . HIS F 2 71 ? 28.289 23.118 75.455 1.00 89.06 295 HIS F N 1
ATOM 4710 C CA . HIS F 2 71 ? 27.632 21.869 75.081 1.00 93.98 295 HIS F CA 1
ATOM 4711 C C . HIS F 2 71 ? 27.274 20.974 76.257 1.00 94.21 295 HIS F C 1
ATOM 4712 O O . HIS F 2 71 ? 26.384 20.133 76.152 1.00 95.32 295 HIS F O 1
ATOM 4719 N N . LYS F 2 72 ? 27.964 21.143 77.376 1.00 96.90 296 LYS F N 1
ATOM 4720 C CA . LYS F 2 72 ? 27.649 20.347 78.551 1.00 102.33 296 LYS F CA 1
ATOM 4721 C C . LYS F 2 72 ? 27.180 21.309 79.638 1.00 104.41 296 LYS F C 1
ATOM 4722 O O . LYS F 2 72 ? 27.877 22.269 79.976 1.00 93.54 296 LYS F O 1
ATOM 4728 N N . MET F 2 73 ? 25.989 21.055 80.173 1.00 113.50 297 MET F N 1
ATOM 4729 C CA . MET F 2 73 ? 25.414 21.907 81.211 1.00 117.81 297 MET F CA 1
ATOM 4730 C C . MET F 2 73 ? 25.802 21.516 82.634 1.00 116.58 297 MET F C 1
ATOM 4731 O O . MET F 2 73 ? 25.875 22.368 83.523 1.00 113.21 297 MET F O 1
ATOM 4736 N N . LYS F 2 74 ? 26.049 20.226 82.842 1.00 113.89 298 LYS F N 1
ATOM 4737 C CA . LYS F 2 74 ? 26.406 19.710 84.158 1.00 113.19 298 LYS F CA 1
ATOM 4738 C C . LYS F 2 74 ? 27.902 19.681 84.471 1.00 114.17 298 LYS F C 1
ATOM 4739 O O . LYS F 2 74 ? 28.381 18.729 85.085 1.00 113.55 298 LYS F O 1
ATOM 4745 N N . ILE F 2 75 ? 28.649 20.705 84.065 1.00 115.24 299 ILE F N 1
ATOM 4746 C CA . ILE F 2 75 ? 30.082 20.714 84.359 1.00 110.04 299 ILE F CA 1
ATOM 4747 C C . ILE F 2 75 ? 30.280 20.980 85.848 1.00 113.42 299 ILE F C 1
ATOM 4748 O O . ILE F 2 75 ? 29.421 21.575 86.500 1.00 118.89 299 ILE F O 1
ATOM 4753 N N . GLU F 2 76 ? 31.406 20.538 86.391 1.00 107.85 300 GLU F N 1
ATOM 4754 C CA . GLU F 2 76 ? 31.670 20.752 87.804 1.00 107.82 300 GLU F CA 1
ATOM 4755 C C . GLU F 2 76 ? 32.730 21.822 88.029 1.00 105.22 300 GLU F C 1
ATOM 4756 O O . GLU F 2 76 ? 32.659 22.581 88.996 1.00 103.46 300 GLU F O 1
ATOM 4762 N N . ARG F 2 77 ? 33.708 21.889 87.133 1.00 106.56 301 ARG F N 1
ATOM 4763 C CA . ARG F 2 77 ? 34.767 22.884 87.239 1.00 107.98 301 ARG F CA 1
ATOM 4764 C C . ARG F 2 77 ? 34.757 23.835 86.045 1.00 102.76 301 ARG F C 1
ATOM 4765 O O . ARG F 2 77 ? 34.376 23.457 84.940 1.00 100.88 301 ARG F O 1
ATOM 4773 N N . PRO F 2 78 ? 35.172 25.091 86.265 1.00 101.35 302 PRO F N 1
ATOM 4774 C CA . PRO F 2 78 ? 35.230 26.137 85.235 1.00 103.89 302 PRO F CA 1
ATOM 4775 C C . PRO F 2 78 ? 35.928 25.703 83.942 1.00 107.37 302 PRO F C 1
ATOM 4776 O O . PRO F 2 78 ? 37.158 25.632 83.878 1.00 116.41 302 PRO F O 1
ATOM 4780 N N . VAL F 2 79 ? 35.138 25.415 82.912 1.00 100.47 303 VAL F N 1
ATOM 4781 C CA . VAL F 2 79 ? 35.694 25.000 81.629 1.00 91.75 303 VAL F CA 1
ATOM 4782 C C . VAL F 2 79 ? 36.083 26.234 80.815 1.00 92.02 303 VAL F C 1
ATOM 4783 O O . VAL F 2 79 ? 35.340 27.217 80.755 1.00 91.61 303 VAL F O 1
ATOM 4787 N N . THR F 2 80 ? 37.255 26.191 80.199 1.00 92.79 304 THR F N 1
ATOM 4788 C CA . THR F 2 80 ? 37.694 27.322 79.404 1.00 92.88 304 THR F CA 1
ATOM 4789 C C . THR F 2 80 ? 37.787 26.929 77.937 1.00 94.94 304 THR F C 1
ATOM 4790 O O . THR F 2 80 ? 38.270 25.848 77.592 1.00 93.67 304 THR F O 1
ATOM 4794 N N . VAL F 2 81 ? 37.299 27.814 77.078 1.00 91.01 305 VAL F N 1
ATOM 4795 C CA . VAL F 2 81 ? 37.321 27.573 75.647 1.00 77.96 305 VAL F CA 1
ATOM 4796 C C . VAL F 2 81 ? 37.842 28.802 74.920 1.00 75.40 305 VAL F C 1
ATOM 4797 O O . VAL F 2 81 ? 38.115 29.832 75.539 1.00 80.06 305 VAL F O 1
ATOM 4801 N N . PHE F 2 82 ? 37.993 28.678 73.606 1.00 67.71 306 PHE F N 1
ATOM 4802 C CA . PHE F 2 82 ? 38.476 29.771 72.771 1.00 71.66 306 PHE F CA 1
ATOM 4803 C C . PHE F 2 82 ? 37.314 30.360 71.987 1.00 68.21 306 PHE F C 1
ATOM 4804 O O . PHE F 2 82 ? 36.263 29.738 71.836 1.00 64.00 306 PHE F O 1
ATOM 4812 N N . LEU F 2 83 ? 37.517 31.569 71.487 1.00 64.64 307 LEU F N 1
ATOM 4813 C CA . LEU F 2 83 ? 36.521 32.225 70.661 1.00 65.11 307 LEU F CA 1
ATOM 4814 C C . LEU F 2 83 ? 37.353 33.034 69.679 1.00 65.70 307 LEU F C 1
ATOM 4815 O O . LEU F 2 83 ? 38.457 33.465 70.010 1.00 67.80 307 LEU F O 1
ATOM 4820 N N . GLN F 2 84 ? 36.839 33.224 68.469 1.00 61.72 308 GLN F N 1
ATOM 4821 C CA . GLN F 2 84 ? 37.582 33.959 67.456 1.00 62.04 308 GLN F CA 1
ATOM 4822 C C . GLN F 2 84 ? 36.656 34.663 66.482 1.00 58.61 308 GLN F C 1
ATOM 4823 O O . GLN F 2 84 ? 35.544 34.193 66.217 1.00 53.47 308 GLN F O 1
ATOM 4829 N N . LEU F 2 85 ? 37.111 35.792 65.952 1.00 57.03 309 LEU F N 1
ATOM 4830 C CA . LEU F 2 85 ? 36.317 36.493 64.961 1.00 62.41 309 LEU F CA 1
ATOM 4831 C C . LEU F 2 85 ? 36.530 35.706 63.683 1.00 68.51 309 LEU F C 1
ATOM 4832 O O . LEU F 2 85 ? 37.642 35.267 63.405 1.00 81.35 309 LEU F O 1
ATOM 4837 N N . LYS F 2 86 ? 35.476 35.521 62.904 1.00 68.37 310 LYS F N 1
ATOM 4838 C CA . LYS F 2 86 ? 35.592 34.794 61.653 1.00 62.18 310 LYS F CA 1
ATOM 4839 C C . LYS F 2 86 ? 34.683 35.419 60.606 1.00 65.99 310 LYS F C 1
ATOM 4840 O O . LYS F 2 86 ? 33.581 35.878 60.915 1.00 69.18 310 LYS F O 1
ATOM 4846 N N . ARG F 2 87 ? 35.157 35.454 59.367 1.00 62.31 311 ARG F N 1
ATOM 4847 C CA . ARG F 2 87 ? 34.361 36.006 58.281 1.00 62.75 311 ARG F CA 1
ATOM 4848 C C . ARG F 2 87 ? 33.503 34.884 57.680 1.00 64.44 311 ARG F C 1
ATOM 4849 O O . ARG F 2 87 ? 33.855 33.700 57.747 1.00 65.96 311 ARG F O 1
ATOM 4857 N N . LYS F 2 88 ? 32.371 35.253 57.101 1.00 61.84 312 LYS F N 1
ATOM 4858 C CA . LYS F 2 88 ? 31.506 34.262 56.497 1.00 64.77 312 LYS F CA 1
ATOM 4859 C C . LYS F 2 88 ? 31.940 34.063 55.054 1.00 71.16 312 LYS F C 1
ATOM 4860 O O . LYS F 2 88 ? 31.819 32.971 54.502 1.00 78.37 312 LYS F O 1
ATOM 4866 N N . ARG F 2 89 ? 32.471 35.129 54.461 1.00 70.58 313 ARG F N 1
ATOM 4867 C CA . ARG F 2 89 ? 32.937 35.108 53.082 1.00 64.44 313 ARG F CA 1
ATOM 4868 C C . ARG F 2 89 ? 34.199 34.282 52.934 1.00 69.13 313 ARG F C 1
ATOM 4869 O O . ARG F 2 89 ? 34.203 33.251 52.263 1.00 76.72 313 ARG F O 1
ATOM 4877 N N . GLY F 2 90 ? 35.273 34.738 53.569 1.00 62.59 314 GLY F N 1
ATOM 4878 C CA . GLY F 2 90 ? 36.543 34.043 53.458 1.00 73.39 314 GLY F CA 1
ATOM 4879 C C . GLY F 2 90 ? 36.773 32.815 54.317 1.00 73.68 314 GLY F C 1
ATOM 4880 O O . GLY F 2 90 ? 37.295 31.814 53.835 1.00 79.29 314 GLY F O 1
ATOM 4881 N N . GLY F 2 91 ? 36.385 32.883 55.584 1.00 75.14 315 GLY F N 1
ATOM 4882 C CA . GLY F 2 91 ? 36.603 31.768 56.485 1.00 73.22 315 GLY F CA 1
ATOM 4883 C C . GLY F 2 91 ? 37.787 32.118 57.369 1.00 77.35 315 GLY F C 1
ATOM 4884 O O . GLY F 2 91 ? 38.189 31.342 58.242 1.00 72.03 315 GLY F O 1
ATOM 4885 N N . ASP F 2 92 ? 38.343 33.305 57.123 1.00 82.23 316 ASP F N 1
ATOM 4886 C CA . ASP F 2 92 ? 39.488 33.831 57.870 1.00 81.88 316 ASP F CA 1
ATOM 4887 C C . ASP F 2 92 ? 39.137 34.010 59.342 1.00 73.76 316 ASP F C 1
ATOM 4888 O O . ASP F 2 92 ? 37.963 34.011 59.714 1.00 69.51 316 ASP F O 1
ATOM 4893 N N . VAL F 2 93 ? 40.153 34.164 60.184 1.00 63.02 317 VAL F N 1
ATOM 4894 C CA . VAL F 2 93 ? 39.896 34.352 61.604 1.00 61.77 317 VAL F CA 1
ATOM 4895 C C . VAL F 2 93 ? 40.908 35.289 62.253 1.00 65.50 317 VAL F C 1
ATOM 4896 O O . VAL F 2 93 ? 41.749 35.882 61.576 1.00 67.70 317 VAL F O 1
ATOM 4900 N N . SER F 2 94 ? 40.801 35.418 63.572 1.00 67.38 318 SER F N 1
ATOM 4901 C CA . SER F 2 94 ? 41.685 36.266 64.357 1.00 71.70 318 SER F CA 1
ATOM 4902 C C . SER F 2 94 ? 42.311 35.372 65.409 1.00 72.87 318 SER F C 1
ATOM 4903 O O . SER F 2 94 ? 41.732 34.345 65.775 1.00 72.76 318 SER F O 1
ATOM 4906 N N . ASP F 2 95 ? 43.494 35.742 65.890 1.00 72.28 319 ASP F N 1
ATOM 4907 C CA . ASP F 2 95 ? 44.134 34.941 66.921 1.00 82.08 319 ASP F CA 1
ATOM 4908 C C . ASP F 2 95 ? 43.081 34.840 68.017 1.00 80.83 319 ASP F C 1
ATOM 4909 O O . ASP F 2 95 ? 42.733 35.840 68.648 1.00 87.32 319 ASP F O 1
ATOM 4914 N N . SER F 2 96 ? 42.551 33.641 68.222 1.00 71.16 320 SER F N 1
ATOM 4915 C CA . SER F 2 96 ? 41.512 33.442 69.222 1.00 75.15 320 SER F CA 1
ATOM 4916 C C . SER F 2 96 ? 41.900 33.880 70.638 1.00 74.23 320 SER F C 1
ATOM 4917 O O . SER F 2 96 ? 43.080 33.983 70.969 1.00 75.80 320 SER F O 1
ATOM 4920 N N . LYS F 2 97 ? 40.882 34.152 71.455 1.00 74.34 321 LYS F N 1
ATOM 4921 C CA . LYS F 2 97 ? 41.038 34.556 72.853 1.00 64.13 321 LYS F CA 1
ATOM 4922 C C . LYS F 2 97 ? 40.365 33.457 73.685 1.00 64.75 321 LYS F C 1
ATOM 4923 O O . LYS F 2 97 ? 39.789 32.519 73.133 1.00 61.74 321 LYS F O 1
ATOM 4929 N N . GLN F 2 98 ? 40.417 33.573 75.007 1.00 66.35 322 GLN F N 1
ATOM 4930 C CA . GLN F 2 98 ? 39.803 32.564 75.864 1.00 71.71 322 GLN F CA 1
ATOM 4931 C C . GLN F 2 98 ? 38.553 33.075 76.583 1.00 75.59 322 GLN F C 1
ATOM 4932 O O . GLN F 2 98 ? 38.352 34.288 76.719 1.00 74.71 322 GLN F O 1
ATOM 4938 N N . PHE F 2 99 ? 37.718 32.140 77.036 1.00 76.45 323 PHE F N 1
ATOM 4939 C CA . PHE F 2 99 ? 36.482 32.461 77.750 1.00 75.82 323 PHE F CA 1
ATOM 4940 C C . PHE F 2 99 ? 36.169 31.311 78.693 1.00 75.63 323 PHE F C 1
ATOM 4941 O O . PHE F 2 99 ? 36.243 30.151 78.295 1.00 80.47 323 PHE F O 1
ATOM 4949 N N . THR F 2 100 ? 35.796 31.626 79.930 1.00 72.55 324 THR F N 1
ATOM 4950 C CA . THR F 2 100 ? 35.503 30.588 80.914 1.00 70.86 324 THR F CA 1
ATOM 4951 C C . THR F 2 100 ? 34.036 30.439 81.315 1.00 73.74 324 THR F C 1
ATOM 4952 O O . THR F 2 100 ? 33.357 31.425 81.612 1.00 67.64 324 THR F O 1
ATOM 4956 N N . TYR F 2 101 ? 33.568 29.192 81.329 1.00 79.73 325 TYR F N 1
ATOM 4957 C CA . TYR F 2 101 ? 32.193 28.860 81.701 1.00 89.27 325 TYR F CA 1
ATOM 4958 C C . TYR F 2 101 ? 32.159 28.370 83.148 1.00 86.61 325 TYR F C 1
ATOM 4959 O O . TYR F 2 101 ? 32.694 27.307 83.456 1.00 85.41 325 TYR F O 1
ATOM 4968 N N . TYR F 2 102 ? 31.538 29.140 84.034 1.00 84.40 326 TYR F N 1
ATOM 4969 C CA . TYR F 2 102 ? 31.452 28.729 85.424 1.00 81.36 326 TYR F CA 1
ATOM 4970 C C . TYR F 2 102 ? 30.230 27.854 85.619 1.00 87.44 326 TYR F C 1
ATOM 4971 O O . TYR F 2 102 ? 29.167 28.137 85.073 1.00 91.72 326 TYR F O 1
ATOM 4980 N N . PRO F 2 103 ? 30.381 26.761 86.386 1.00 92.28 327 PRO F N 1
ATOM 4981 C CA . PRO F 2 103 ? 29.306 25.801 86.677 1.00 92.42 327 PRO F CA 1
ATOM 4982 C C . PRO F 2 103 ? 28.038 26.479 87.196 1.00 96.71 327 PRO F C 1
ATOM 4983 O O . PRO F 2 103 ? 28.114 27.425 87.977 1.00 88.99 327 PRO F O 1
ATOM 4987 N N . VAL F 2 104 ? 26.873 25.996 86.770 1.00 114.74 328 VAL F N 1
ATOM 4988 C CA . VAL F 2 104 ? 25.611 26.586 87.210 1.00 123.82 328 VAL F CA 1
ATOM 4989 C C . VAL F 2 104 ? 25.497 26.489 88.728 1.00 135.04 328 VAL F C 1
ATOM 4990 O O . VAL F 2 104 ? 25.574 25.396 89.289 1.00 140.00 328 VAL F O 1
ATOM 4994 N N . VAL F 2 105 ? 25.314 27.628 89.391 1.00 139.68 329 VAL F N 1
ATOM 4995 C CA . VAL F 2 105 ? 25.201 27.651 90.849 1.00 138.80 329 VAL F CA 1
ATOM 4996 C C . VAL F 2 105 ? 23.752 27.590 91.326 1.00 139.17 329 VAL F C 1
ATOM 4997 O O . VAL F 2 105 ? 23.465 26.705 92.162 1.00 137.19 329 VAL F O 1
#

InterPro domains:
  IPR000451 NF-kappa-B/Dorsal [PR00057] (109-126)
  IPR000451 NF-kappa-B/Dorsal [PR00057] (262-276)
  IPR000451 NF-kappa-B/Dorsal [PR00057] (295-315)
  IPR000451 NF-kappa-B/Dorsal [PR00057] (326-344)
  IPR000451 NF-kappa-B/Dorsal [PR00057] (367-381)
  IPR000451 NF-kappa-B/Dorsal [PTHR24169] (101-426)
  IPR002909 IPT domain [SM00429] (280-376)
  IPR008967 p53-like transcription factor, DNA-binding domain superfamily [SSF49417] (103-283)
  IPR011539 Rel homology domain, DNA-binding domain [PF00554] (105-273)
  IPR011539 Rel homology domain, DNA-binding domain [PS50254] (100-277)
  IPR013783 Immunoglobulin-like fold [G3DSA:2.60.40.10] (278-391)
  IPR014756 Immunoglobulin E-set [SSF81296] (278-411)
  IPR030492 Rel homology domain, conserved site [PS01204] (118-124)
  IPR030496 Transcription factor RelB, RHD domain, N-terminal [cd07886] (103-274)
  IPR032397 Rel homology dimerisation domain [PF16179] (282-378)
  IPR032399 RelB leucine zipper [PF16180] (1-82)
  IPR032400 RelB transactivation domain [PF16181] (381-558)
  IPR033926 NFkappaB IPT domain [cd01177] (281-377)
  IPR037059 Rel homology domain (RHD), DNA-binding domain superfamily [G3DSA:2.60.40.340] (91-274)

Organism: Mus musculus (NCBI:txid10090)